Protein AF-A0A4P9ZPK6-F1 (afdb_monomer_lite)

Radius of gyration: 40.59 Å; chains: 1; bounding box: 72×79×142 Å

InterPro domains:
  IPR018946 PhoD-like phosphatase, metallophosphatase domain [PF09423] (338-411)
  IPR038607 PhoD-like superfamily [G3DSA:3.60.21.70] (306-446)
  IPR052900 Phospholipid Metabolizing Enzymes [PTHR43606] (249-430)

Foldseek 3Di:
DVVVVVVVVVVVVVPQDPVLVVVLVVVVVLVVCVLVVVVVVVVLVPDPDDPVSVVVSVVVVVVNVVVVVVVVVVVVVVVVVVPPPPDDDDDDDDPDDDDDDDDDDDDDDDDDDDDDDDDDDDDDPPPDDPPPPPPCSVVSVCVVVVVSVVVVLLCCQQAPCLVPVPLLLQFWAKFWADFAQFKTKIKTAGPQFQKKWKKKWFDDPPPPCDPVNLVCVFPPDQPPQCLPPPPQFRAPPVNRTTIGTDDMDGQDVVLSRMDMDMGGGHHGQTKMKMWIWGDHPPDSTIDISTIAIATHAHDADPPVCLVVDDDDFAEEEDEAWQACVVPDGPRRLETVVLQVVLVDPHREYEYEACLFQLCGVHDDPLALSSLLSRLSSNSPYPSNRSNRRYYHYAYDHDQRLANHPDPDPDDVSVVSSVSSCCRRHQVNADDADDDDSGHGDDPSDNDDPPDDD

Organism: NCBI:txid215637

Secondary structure (DSSP, 8-state):
-HHHHHHHHHHHHHHS-HHHHHHHHHHHHHHHHHHHHHHHHHHHTTS---THHHHHHHHHHHHHHHHHHHHHHHHHHHHHHHTPPPPPPP--------PPPPP--------------------------------SHHHHHHHHHHHHHHHHHHHHHHHTHHHHH---TT-EEEEEEEE-SS-EEEEEEESS-S-EEEEEEEE---TT--HHHHHHHHS--TT--TTSTTSTEEEETTTTEEEEEEEEE---GGGTTEEEEEE-SPPTT-EEEEEEEEPPTT-S--EEEEEEEEEPPPPPP-TT-GGG------EEEE----TT-S--TT-TT--HHHHHHTTS--SEEEEES-S--TTSS--SS--HHHHHHHHHHHHT-HHHHHHHHHS-EEEE--GGGSSTT---TT-HHHHHHHHHHHHHTGGGSPPPSSSSTT--------PPP----

pLDDT: mean 71.91, std 19.05, range [34.09, 96.38]

Sequence (453 aa):
MGSFISRLVVAFLKNITLFQVLVALEVGLVSTIVAHTYAIYFLLRRLPVAPITFIVRLLTGILAILWIVVAAVDTYRNYVTNSKPPEPKPKVKNPNLFEPPSPGAKLSSILTQKTVGGRSSNPPKGTSSPAHKLSLLPTINLILLIPSLLSLAAFYDFVYAPSALDLGRDVAFLKVGHFTATTAKVVIRDSQSPNLTLMIAVIGNSTLLEAPYYDELLNPSLTTTIASALGDSAMDSAHGLKWKRLFDVQPNSERDFTNMAEIRDLEPSTKYLVRAVRHLPGWSFHRELNRVGFRTAPPPVDRLNPQKAGVRFNFGSGSCMLPNFPYRPLQWSSIAGLRSITQHALEFFMFTGDFIYVDQPSTPLFTIEDFRRKFRQAYRSRDTTALHQRMPLYYSYDDHEYPANWDQRGTFLTENAITAYEEYNGLGNPAGPALGPLRMTIEYESPLPTGPY

Structure (mmCIF, N/CA/C/O backbone):
data_AF-A0A4P9ZPK6-F1
#
_entry.id   AF-A0A4P9ZPK6-F1
#
loop_
_atom_site.group_PDB
_atom_site.id
_atom_site.type_symbol
_atom_site.label_atom_id
_atom_site.label_alt_id
_atom_site.label_comp_id
_atom_site.label_asym_id
_atom_site.label_entity_id
_atom_site.label_seq_id
_atom_site.pdbx_PDB_ins_code
_atom_site.Cartn_x
_atom_site.Cartn_y
_atom_site.Cartn_z
_atom_site.occupancy
_atom_site.B_iso_or_equiv
_atom_site.auth_seq_id
_atom_site.auth_comp_id
_atom_site.auth_asym_id
_atom_site.auth_atom_id
_atom_site.pdbx_PDB_model_num
ATOM 1 N N . MET A 1 1 ? -9.782 -7.700 -60.907 1.00 49.34 1 MET A N 1
ATOM 2 C CA . MET A 1 1 ? -8.912 -7.281 -59.781 1.00 49.34 1 MET A CA 1
ATOM 3 C C . MET A 1 1 ? -7.570 -8.024 -59.759 1.00 49.34 1 MET A C 1
ATOM 5 O O . MET A 1 1 ? -6.542 -7.362 -59.757 1.00 49.34 1 MET A O 1
ATOM 9 N N . GLY A 1 2 ? -7.541 -9.363 -59.851 1.00 50.22 2 GLY A N 1
ATOM 10 C CA . GLY A 1 2 ? -6.288 -10.146 -59.815 1.00 50.22 2 GLY A CA 1
ATOM 11 C C . GLY A 1 2 ? -5.269 -9.867 -60.937 1.00 50.22 2 GLY A C 1
ATOM 12 O O . GLY A 1 2 ? -4.072 -9.818 -60.669 1.00 50.22 2 GLY A O 1
ATOM 13 N N . SER A 1 3 ? -5.709 -9.591 -62.174 1.00 54.72 3 SER A N 1
ATOM 14 C CA . SER A 1 3 ? -4.782 -9.292 -63.286 1.00 54.72 3 SER A CA 1
ATOM 15 C C . SER A 1 3 ? -4.132 -7.906 -63.192 1.00 54.72 3 SER A C 1
ATOM 17 O O . SER A 1 3 ? -3.038 -7.706 -63.715 1.00 54.72 3 SER A O 1
ATOM 19 N N . PHE A 1 4 ? -4.771 -6.961 -62.496 1.00 59.34 4 PHE A N 1
ATOM 20 C CA . PHE A 1 4 ? -4.235 -5.620 -62.269 1.00 59.34 4 PHE A CA 1
ATOM 21 C C . PHE A 1 4 ? -3.146 -5.648 -61.193 1.00 59.34 4 PHE A C 1
ATOM 23 O O . PHE A 1 4 ? -2.052 -5.144 -61.423 1.00 59.34 4 PHE A O 1
ATOM 30 N N . ILE A 1 5 ? -3.399 -6.341 -60.076 1.00 58.41 5 ILE A N 1
ATOM 31 C CA . ILE A 1 5 ? -2.427 -6.519 -58.986 1.00 58.41 5 ILE A CA 1
ATOM 32 C C . ILE A 1 5 ? -1.208 -7.316 -59.471 1.00 58.41 5 ILE A C 1
ATOM 34 O O . ILE A 1 5 ? -0.079 -6.906 -59.228 1.00 58.41 5 ILE A O 1
ATOM 38 N N . SER A 1 6 ? -1.410 -8.392 -60.239 1.00 53.44 6 SER A N 1
ATOM 39 C CA . SER A 1 6 ? -0.311 -9.175 -60.826 1.00 53.44 6 SER A CA 1
ATOM 40 C C . SER A 1 6 ? 0.584 -8.334 -61.749 1.00 53.44 6 SER A C 1
ATOM 42 O O . SER A 1 6 ? 1.809 -8.386 -61.638 1.00 53.44 6 SER A O 1
ATOM 44 N N . ARG A 1 7 ? -0.001 -7.494 -62.616 1.00 57.56 7 ARG A N 1
ATOM 45 C CA . ARG A 1 7 ? 0.769 -6.597 -63.495 1.00 57.56 7 ARG A CA 1
ATOM 46 C C . ARG A 1 7 ? 1.483 -5.495 -62.714 1.00 57.56 7 ARG A C 1
ATOM 48 O O . ARG A 1 7 ? 2.607 -5.153 -63.075 1.00 57.56 7 ARG A O 1
ATOM 55 N N . LEU A 1 8 ? 0.876 -4.994 -61.636 1.00 52.19 8 LEU A N 1
ATOM 56 C CA . LEU A 1 8 ? 1.495 -4.022 -60.737 1.00 52.19 8 LEU A CA 1
ATOM 57 C C . LEU A 1 8 ? 2.708 -4.629 -60.016 1.00 52.19 8 LEU A C 1
ATOM 59 O O . LEU A 1 8 ? 3.764 -4.010 -59.992 1.00 52.19 8 LEU A O 1
ATOM 63 N N . VAL A 1 9 ? 2.590 -5.863 -59.511 1.00 54.16 9 VAL A N 1
ATOM 64 C CA . VAL A 1 9 ? 3.670 -6.593 -58.823 1.00 54.16 9 VAL A CA 1
ATOM 65 C C . VAL A 1 9 ? 4.799 -6.975 -59.785 1.00 54.16 9 VAL A C 1
ATOM 67 O O . VAL A 1 9 ? 5.968 -6.841 -59.444 1.00 54.16 9 VAL A O 1
ATOM 70 N N . VAL A 1 10 ? 4.496 -7.383 -61.020 1.00 55.03 10 VAL A N 1
ATOM 71 C CA . VAL A 1 10 ? 5.536 -7.684 -62.023 1.00 55.03 10 VAL A CA 1
ATOM 72 C C . VAL A 1 10 ? 6.241 -6.410 -62.503 1.00 55.03 10 VAL A C 1
ATOM 74 O O . VAL A 1 10 ? 7.458 -6.419 -62.681 1.00 55.03 10 VAL A O 1
ATOM 77 N N . ALA A 1 11 ? 5.521 -5.297 -62.678 1.00 48.69 11 ALA A N 1
ATOM 78 C CA . ALA A 1 11 ? 6.127 -3.997 -62.978 1.00 48.69 11 ALA A CA 1
ATOM 79 C C . ALA A 1 11 ? 6.945 -3.448 -61.793 1.00 48.69 11 ALA A C 1
ATOM 81 O O . ALA A 1 11 ? 7.965 -2.794 -62.002 1.00 48.69 11 ALA A O 1
ATOM 82 N N . PHE A 1 12 ? 6.524 -3.749 -60.564 1.00 49.38 12 PHE A N 1
ATOM 83 C CA . PHE A 1 12 ? 7.231 -3.450 -59.322 1.00 49.38 12 PHE A CA 1
ATOM 84 C C . PHE A 1 12 ? 8.543 -4.242 -59.221 1.00 49.38 12 PHE A C 1
ATOM 86 O O . PHE A 1 12 ? 9.602 -3.641 -59.072 1.00 49.38 12 PHE A O 1
ATOM 93 N N . LEU A 1 13 ? 8.509 -5.562 -59.428 1.00 49.25 13 LEU A N 1
ATOM 94 C CA . LEU A 1 13 ? 9.695 -6.428 -59.379 1.00 49.25 13 LEU A CA 1
ATOM 95 C C . LEU A 1 13 ? 10.685 -6.160 -60.525 1.00 49.25 13 LEU A C 1
ATOM 97 O O . LEU A 1 13 ? 11.889 -6.262 -60.320 1.00 49.25 13 LEU A O 1
ATOM 101 N N . LYS A 1 14 ? 10.209 -5.763 -61.714 1.00 50.72 14 LYS A N 1
ATOM 102 C CA . LYS A 1 14 ? 11.077 -5.398 -62.853 1.00 50.72 14 LYS A CA 1
ATOM 103 C C . LYS A 1 14 ? 11.834 -4.077 -62.671 1.00 50.72 14 LYS A C 1
ATOM 105 O O . LYS A 1 14 ? 12.804 -3.848 -63.387 1.00 50.72 14 LYS A O 1
ATOM 110 N N . ASN A 1 15 ? 11.386 -3.206 -61.766 1.00 54.44 15 ASN A N 1
ATOM 111 C CA . ASN A 1 15 ? 11.969 -1.876 -61.552 1.00 54.44 15 ASN A CA 1
ATOM 112 C C . ASN A 1 15 ? 12.875 -1.785 -60.321 1.00 54.44 15 ASN A C 1
ATOM 114 O O . ASN A 1 15 ? 13.500 -0.745 -60.114 1.00 54.44 15 ASN A O 1
ATOM 118 N N . ILE A 1 16 ? 12.957 -2.847 -59.520 1.00 49.75 16 ILE A N 1
ATOM 119 C CA . ILE A 1 16 ? 13.909 -2.931 -58.420 1.00 49.75 16 ILE A CA 1
ATOM 120 C C . ILE A 1 16 ? 15.218 -3.457 -59.003 1.00 49.75 16 ILE A C 1
ATOM 122 O O . ILE A 1 16 ? 15.291 -4.591 -59.478 1.00 49.75 16 ILE A O 1
ATOM 126 N N . THR A 1 17 ? 16.263 -2.631 -59.004 1.00 61.12 17 THR A N 1
ATOM 127 C CA . THR A 1 17 ? 17.581 -3.113 -59.426 1.00 61.12 17 THR A CA 1
ATOM 128 C C . THR A 1 17 ? 18.151 -4.030 -58.347 1.00 61.12 17 THR A C 1
ATOM 130 O O . THR A 1 17 ? 17.929 -3.814 -57.156 1.00 61.12 17 THR A O 1
ATOM 133 N N . LEU A 1 18 ? 18.920 -5.048 -58.742 1.00 47.00 18 LEU A N 1
ATOM 134 C CA . LEU A 1 18 ? 19.600 -5.956 -57.807 1.00 47.00 18 LEU A CA 1
ATOM 135 C C . LEU A 1 18 ? 20.398 -5.182 -56.739 1.00 47.00 18 LEU A C 1
ATOM 137 O O . LEU A 1 18 ? 20.396 -5.550 -55.572 1.00 47.00 18 LEU A O 1
ATOM 141 N N . PHE A 1 19 ? 20.982 -4.045 -57.124 1.00 45.22 19 PHE A N 1
ATOM 142 C CA . PHE A 1 19 ? 21.660 -3.109 -56.228 1.00 45.22 19 PHE A CA 1
ATOM 143 C C . PHE A 1 19 ? 20.749 -2.546 -55.121 1.00 45.22 19 PHE A C 1
ATOM 145 O O . PHE A 1 19 ? 21.156 -2.469 -53.971 1.00 45.22 19 PHE A O 1
ATOM 152 N N . GLN A 1 20 ? 19.497 -2.196 -55.429 1.00 46.66 20 GLN A N 1
ATOM 153 C CA . GLN A 1 20 ? 18.543 -1.693 -54.434 1.00 46.66 20 GLN A CA 1
ATOM 154 C C . GLN A 1 20 ? 18.087 -2.791 -53.464 1.00 46.66 20 GLN A C 1
ATOM 156 O O . GLN A 1 20 ? 17.905 -2.510 -52.282 1.00 46.66 20 GLN A O 1
ATOM 161 N N . VAL A 1 21 ? 17.950 -4.036 -53.935 1.00 51.53 21 VAL A N 1
ATOM 162 C CA . VAL A 1 21 ? 17.696 -5.190 -53.053 1.00 51.53 21 VAL A CA 1
ATOM 163 C C . VAL A 1 21 ? 18.880 -5.413 -52.118 1.00 51.53 21 VAL A C 1
ATOM 165 O O . VAL A 1 21 ? 18.680 -5.590 -50.923 1.00 51.53 21 VAL A O 1
ATOM 168 N N . LEU A 1 22 ? 20.104 -5.358 -52.646 1.00 49.34 22 LEU A N 1
ATOM 169 C CA . LEU A 1 22 ? 21.325 -5.556 -51.867 1.00 49.34 22 LEU A CA 1
ATOM 170 C C . LEU A 1 22 ? 21.516 -4.465 -50.808 1.00 49.34 22 LEU A C 1
ATOM 172 O O . LEU A 1 22 ? 21.788 -4.798 -49.664 1.00 49.34 22 LEU A O 1
ATOM 176 N N . VAL A 1 23 ? 21.265 -3.194 -51.135 1.00 53.12 23 VAL A N 1
ATOM 177 C CA . VAL A 1 23 ? 21.332 -2.087 -50.162 1.00 53.12 23 VAL A CA 1
ATOM 178 C C . VAL A 1 23 ? 20.231 -2.193 -49.100 1.00 53.12 23 VAL A C 1
ATOM 180 O O . VAL A 1 23 ? 20.484 -1.929 -47.929 1.00 53.12 23 VAL A O 1
ATOM 183 N N . ALA A 1 24 ? 19.008 -2.596 -49.462 1.00 50.00 24 ALA A N 1
ATOM 184 C CA . ALA A 1 24 ? 17.941 -2.824 -48.482 1.00 50.00 24 ALA A CA 1
ATOM 185 C C . ALA A 1 24 ? 18.256 -4.008 -47.555 1.00 50.00 24 ALA A C 1
ATOM 187 O O . ALA A 1 24 ? 17.994 -3.939 -46.355 1.00 50.00 24 ALA A O 1
ATOM 188 N N . LEU A 1 25 ? 18.845 -5.075 -48.101 1.00 51.50 25 LEU A N 1
ATOM 189 C CA . LEU A 1 25 ? 19.329 -6.211 -47.324 1.00 51.50 25 LEU A CA 1
ATOM 190 C C . LEU A 1 25 ? 20.495 -5.809 -46.423 1.00 51.50 25 LEU A C 1
ATOM 192 O O . LEU A 1 25 ? 20.481 -6.190 -45.263 1.00 51.50 25 LEU A O 1
ATOM 196 N N . GLU A 1 26 ? 21.447 -5.002 -46.893 1.00 57.50 26 GLU A N 1
ATOM 197 C CA . GLU A 1 26 ? 22.546 -4.484 -46.072 1.00 57.50 26 GLU A CA 1
ATOM 198 C C . GLU A 1 26 ? 22.035 -3.580 -44.954 1.00 57.50 26 GLU A C 1
ATOM 200 O O . GLU A 1 26 ? 22.376 -3.802 -43.802 1.00 57.50 26 GLU A O 1
ATOM 205 N N . VAL A 1 27 ? 21.169 -2.604 -45.236 1.00 56.09 27 VAL A N 1
ATOM 206 C CA . VAL A 1 27 ? 20.631 -1.713 -44.194 1.00 56.09 27 VAL A CA 1
ATOM 207 C C . VAL A 1 27 ? 19.742 -2.480 -43.214 1.00 56.09 27 VAL A C 1
ATOM 209 O O . VAL A 1 27 ? 19.813 -2.236 -42.008 1.00 56.09 27 VAL A O 1
ATOM 212 N N . GLY A 1 28 ? 18.943 -3.434 -43.697 1.00 57.69 28 GLY A N 1
ATOM 213 C CA . GLY A 1 28 ? 18.155 -4.333 -42.856 1.00 57.69 28 GLY A CA 1
ATOM 214 C C . GLY A 1 28 ? 19.038 -5.220 -41.980 1.00 57.69 28 GLY A C 1
ATOM 215 O O . GLY A 1 28 ? 18.797 -5.324 -40.779 1.00 57.69 28 GLY A O 1
ATOM 216 N N . LEU A 1 29 ? 20.104 -5.792 -42.543 1.00 56.03 29 LEU A N 1
ATOM 217 C CA . LEU A 1 29 ? 21.089 -6.600 -41.829 1.00 56.03 29 LEU A CA 1
ATOM 218 C C . LEU A 1 29 ? 21.838 -5.757 -40.795 1.00 56.03 29 LEU A C 1
ATOM 220 O O . LEU A 1 29 ? 21.950 -6.180 -39.655 1.00 56.03 29 LEU A O 1
ATOM 224 N N . VAL A 1 30 ? 22.266 -4.541 -41.136 1.00 58.97 30 VAL A N 1
ATOM 225 C CA . VAL A 1 30 ? 22.941 -3.609 -40.221 1.00 58.97 30 VAL A CA 1
ATOM 226 C C . VAL A 1 30 ? 22.018 -3.172 -39.100 1.00 58.97 30 VAL A C 1
ATOM 228 O O . VAL A 1 30 ? 22.412 -3.221 -37.944 1.00 58.97 30 VAL A O 1
ATOM 231 N N . SER A 1 31 ? 20.777 -2.802 -39.404 1.00 54.03 31 SER A N 1
ATOM 232 C CA . SER A 1 31 ? 19.795 -2.414 -38.385 1.00 54.03 31 SER A CA 1
ATOM 233 C C . SER A 1 31 ? 19.475 -3.587 -37.460 1.00 54.03 31 SER A C 1
ATOM 235 O O . SER A 1 31 ? 19.377 -3.411 -36.249 1.00 54.03 31 SER A O 1
ATOM 237 N N . THR A 1 32 ? 19.396 -4.799 -38.015 1.00 55.50 32 THR A N 1
ATOM 238 C CA . THR A 1 32 ? 19.203 -6.037 -37.255 1.00 55.50 32 THR A CA 1
ATOM 239 C C . THR A 1 32 ? 20.425 -6.348 -36.398 1.00 55.50 32 THR A C 1
ATOM 241 O O . THR A 1 32 ? 20.259 -6.641 -35.220 1.00 55.50 32 THR A O 1
ATOM 244 N N . ILE A 1 33 ? 21.642 -6.225 -36.931 1.00 60.91 33 ILE A N 1
ATOM 245 C CA . ILE A 1 33 ? 22.900 -6.421 -36.200 1.00 60.91 33 ILE A CA 1
ATOM 246 C C . ILE A 1 33 ? 23.030 -5.378 -35.099 1.00 60.91 33 ILE A C 1
ATOM 248 O O . ILE A 1 33 ? 23.382 -5.744 -33.990 1.00 60.91 33 ILE A O 1
ATOM 252 N N . VAL A 1 34 ? 22.713 -4.109 -35.348 1.00 63.16 34 VAL A N 1
ATOM 253 C CA . VAL A 1 34 ? 22.745 -3.044 -34.340 1.00 63.16 34 VAL A CA 1
ATOM 254 C C . VAL A 1 34 ? 21.707 -3.328 -33.261 1.00 63.16 34 VAL A C 1
ATOM 256 O O . VAL A 1 34 ? 22.065 -3.363 -32.090 1.00 63.16 34 VAL A O 1
ATOM 259 N N . ALA A 1 35 ? 20.458 -3.633 -33.619 1.00 58.88 35 ALA A N 1
ATOM 260 C CA . ALA A 1 35 ? 19.419 -3.987 -32.655 1.00 58.88 35 ALA A CA 1
ATOM 261 C C . ALA A 1 35 ? 19.794 -5.227 -31.826 1.00 58.88 35 ALA A C 1
ATOM 263 O O . ALA A 1 35 ? 19.661 -5.202 -30.605 1.00 58.88 35 ALA A O 1
ATOM 264 N N . HIS A 1 36 ? 20.338 -6.274 -32.454 1.00 55.88 36 HIS A N 1
ATOM 265 C CA . HIS A 1 36 ? 20.823 -7.468 -31.761 1.00 55.88 36 HIS A CA 1
ATOM 266 C C . HIS A 1 36 ? 22.070 -7.173 -30.930 1.00 55.88 36 HIS A C 1
ATOM 268 O O . HIS A 1 36 ? 22.183 -7.691 -29.834 1.00 55.88 36 HIS A O 1
ATOM 274 N N . THR A 1 37 ? 22.979 -6.311 -31.384 1.00 57.41 37 THR A N 1
ATOM 275 C CA . THR A 1 37 ? 24.177 -5.905 -30.633 1.00 57.41 37 THR A CA 1
ATOM 276 C C . THR A 1 37 ? 23.788 -5.079 -29.417 1.00 57.41 37 THR A C 1
ATOM 278 O O . THR A 1 37 ? 24.349 -5.288 -28.351 1.00 57.41 37 THR A O 1
ATOM 281 N N . TYR A 1 38 ? 22.791 -4.198 -29.527 1.00 59.72 38 TYR A N 1
ATOM 282 C CA . TYR A 1 38 ? 22.224 -3.481 -28.388 1.00 59.72 38 TYR A CA 1
ATOM 283 C C . TYR A 1 38 ? 21.476 -4.433 -27.452 1.00 59.72 38 TYR A C 1
ATOM 285 O O . TYR A 1 38 ? 21.693 -4.376 -26.245 1.00 59.72 38 TYR A O 1
ATOM 293 N N . ALA A 1 39 ? 20.664 -5.353 -27.976 1.00 54.41 39 ALA A N 1
ATOM 294 C CA . ALA A 1 39 ? 19.984 -6.366 -27.173 1.00 54.41 39 ALA A CA 1
ATOM 295 C C . ALA A 1 39 ? 20.986 -7.267 -26.432 1.00 54.41 39 ALA A C 1
ATOM 297 O O . ALA A 1 39 ? 20.851 -7.461 -25.229 1.00 54.41 39 ALA A O 1
ATOM 298 N N . ILE A 1 40 ? 22.041 -7.732 -27.109 1.00 54.78 40 ILE A N 1
ATOM 299 C CA . ILE A 1 40 ? 23.159 -8.497 -26.543 1.00 54.78 40 ILE A CA 1
ATOM 300 C C . ILE A 1 40 ? 23.938 -7.636 -25.548 1.00 54.78 40 ILE A C 1
ATOM 302 O O . ILE A 1 40 ? 24.251 -8.112 -24.471 1.00 54.78 40 ILE A O 1
ATOM 306 N N . TYR A 1 41 ? 24.210 -6.363 -25.829 1.00 57.06 41 TYR A N 1
ATOM 307 C CA . TYR A 1 41 ? 24.859 -5.444 -24.890 1.00 57.06 41 TYR A CA 1
ATOM 308 C C . TYR A 1 41 ? 24.045 -5.291 -23.597 1.00 57.06 41 TYR A C 1
ATOM 310 O O . TYR A 1 41 ? 24.599 -5.385 -22.500 1.00 57.06 41 TYR A O 1
ATOM 318 N N . PHE A 1 42 ? 22.725 -5.118 -23.704 1.00 55.41 42 PHE A N 1
ATOM 319 C CA . PHE A 1 42 ? 21.824 -5.035 -22.554 1.00 55.41 42 PHE A CA 1
ATOM 320 C C . PHE A 1 42 ? 21.654 -6.382 -21.834 1.00 55.41 42 PHE A C 1
ATOM 322 O O . PHE A 1 42 ? 21.549 -6.392 -20.608 1.00 55.41 42 PHE A O 1
ATOM 329 N N . LEU A 1 43 ? 21.696 -7.506 -22.554 1.00 51.03 43 LEU A N 1
ATOM 330 C CA . LEU A 1 43 ? 21.694 -8.862 -21.994 1.00 51.03 43 LEU A CA 1
ATOM 331 C C . LEU A 1 43 ? 23.002 -9.145 -21.232 1.00 51.03 43 LEU A C 1
ATOM 333 O O . LEU A 1 43 ? 22.981 -9.558 -20.077 1.00 51.03 43 LEU A O 1
ATOM 337 N N . LEU A 1 44 ? 24.151 -8.832 -21.835 1.00 47.41 44 LEU A N 1
ATOM 338 C CA . LEU A 1 44 ? 25.486 -8.987 -21.253 1.00 47.41 44 LEU A CA 1
ATOM 339 C C . LEU A 1 44 ? 25.735 -8.015 -20.096 1.00 47.41 44 LEU A C 1
ATOM 341 O O . LEU A 1 44 ? 26.578 -8.298 -19.245 1.00 47.41 44 LEU A O 1
ATOM 345 N N . ARG A 1 45 ? 25.012 -6.887 -20.018 1.00 53.16 45 ARG A N 1
ATOM 346 C CA . ARG A 1 45 ? 24.986 -6.003 -18.838 1.00 53.16 45 ARG A CA 1
ATOM 347 C C . ARG A 1 45 ? 24.436 -6.714 -17.594 1.00 53.16 45 ARG A C 1
ATOM 349 O O . ARG A 1 45 ? 24.761 -6.285 -16.491 1.00 53.16 45 ARG A O 1
ATOM 356 N N . ARG A 1 46 ? 23.650 -7.785 -17.760 1.00 51.50 46 ARG A N 1
ATOM 357 C CA . ARG A 1 46 ? 23.055 -8.567 -16.664 1.00 51.50 46 ARG A CA 1
ATOM 358 C C . ARG A 1 46 ? 23.902 -9.753 -16.186 1.00 51.50 46 ARG A C 1
ATOM 360 O O . ARG A 1 46 ? 23.514 -10.386 -15.212 1.00 51.50 46 ARG A O 1
ATOM 367 N N . LEU A 1 47 ? 25.042 -10.053 -16.819 1.00 45.88 47 LEU A N 1
ATOM 368 C CA . LEU A 1 47 ? 25.958 -11.089 -16.328 1.00 45.88 47 LEU A CA 1
ATOM 369 C C . LEU A 1 47 ? 26.913 -10.506 -15.264 1.00 45.88 47 LEU A C 1
ATOM 371 O O . LEU A 1 47 ? 27.585 -9.505 -15.542 1.00 45.88 47 LEU A O 1
ATOM 375 N N . PRO A 1 48 ? 27.006 -11.107 -14.064 1.00 51.91 48 PRO A N 1
ATOM 376 C CA . PRO A 1 48 ? 27.845 -10.608 -12.981 1.00 51.91 48 PRO A CA 1
ATOM 377 C C . PRO A 1 48 ? 29.297 -11.053 -13.196 1.00 51.91 48 PRO A C 1
ATOM 379 O O . PRO A 1 48 ? 29.708 -12.086 -12.686 1.00 51.91 48 PRO A O 1
ATOM 382 N N . VAL A 1 49 ? 30.096 -10.320 -13.981 1.00 50.47 49 VAL A N 1
ATOM 383 C CA . VAL A 1 49 ? 31.535 -10.634 -14.114 1.00 50.47 49 VAL A CA 1
ATOM 384 C C . VAL A 1 49 ? 32.404 -9.423 -14.487 1.00 50.47 49 VAL A C 1
ATOM 386 O O . VAL A 1 49 ? 32.171 -8.791 -15.513 1.00 50.47 49 VAL A O 1
ATOM 389 N N . ALA A 1 50 ? 33.406 -9.166 -13.628 1.00 55.69 50 ALA A N 1
ATOM 390 C CA . ALA A 1 50 ? 34.772 -8.616 -13.790 1.00 55.69 50 ALA A CA 1
ATOM 391 C C . ALA A 1 50 ? 35.122 -7.570 -14.896 1.00 55.69 50 ALA A C 1
ATOM 393 O O . ALA A 1 50 ? 34.556 -7.583 -15.986 1.00 55.69 50 ALA A O 1
ATOM 394 N N . PRO A 1 51 ? 36.168 -6.726 -14.695 1.00 55.62 51 PRO A N 1
ATOM 395 C CA . PRO A 1 51 ? 36.615 -5.655 -15.616 1.00 55.62 51 PRO A CA 1
ATOM 396 C C . PRO A 1 51 ? 36.900 -6.076 -17.071 1.00 55.62 51 PRO A C 1
ATOM 398 O O . PRO A 1 51 ? 36.856 -5.240 -17.975 1.00 55.62 51 PRO A O 1
ATOM 401 N N . ILE A 1 52 ? 37.116 -7.367 -17.332 1.00 51.50 52 ILE A N 1
ATOM 402 C CA . ILE A 1 52 ? 37.262 -7.925 -18.684 1.00 51.50 52 ILE A CA 1
ATOM 403 C C . ILE A 1 52 ? 35.996 -7.676 -19.523 1.00 51.50 52 ILE A C 1
ATOM 405 O O . ILE A 1 52 ? 36.100 -7.367 -20.709 1.00 51.50 52 ILE A O 1
ATOM 409 N N . THR A 1 53 ? 34.800 -7.702 -18.921 1.00 54.44 53 THR A N 1
ATOM 410 C CA . THR A 1 53 ? 33.558 -7.396 -19.649 1.00 54.44 53 THR A CA 1
ATOM 411 C C . THR A 1 53 ? 33.476 -5.927 -20.052 1.00 54.44 53 THR A C 1
ATOM 413 O O . THR A 1 53 ? 32.955 -5.633 -21.121 1.00 54.44 53 THR A O 1
ATOM 416 N N . PHE A 1 54 ? 34.033 -4.996 -19.270 1.00 55.38 54 PHE A N 1
ATOM 417 C CA . PHE A 1 54 ? 34.110 -3.583 -19.651 1.00 55.38 54 PHE A CA 1
ATOM 418 C C . PHE A 1 54 ? 35.038 -3.369 -20.854 1.00 55.38 54 PHE A C 1
ATOM 420 O O . PHE A 1 54 ? 34.656 -2.677 -21.795 1.00 55.38 54 PHE A O 1
ATOM 427 N N . ILE A 1 55 ? 36.206 -4.020 -20.870 1.00 61.41 55 ILE A N 1
ATOM 428 C CA . ILE A 1 55 ? 37.155 -3.952 -21.994 1.00 61.41 55 ILE A CA 1
ATOM 429 C C . ILE A 1 55 ? 36.532 -4.546 -23.261 1.00 61.41 55 ILE A C 1
ATOM 431 O O . ILE A 1 55 ? 36.560 -3.911 -24.311 1.00 61.41 55 ILE A O 1
ATOM 435 N N . VAL A 1 56 ? 35.890 -5.714 -23.164 1.00 59.19 56 VAL A N 1
ATOM 436 C CA . VAL A 1 56 ? 35.190 -6.325 -24.303 1.00 59.19 56 VAL A CA 1
ATOM 437 C C . VAL A 1 56 ? 34.037 -5.432 -24.779 1.00 59.19 56 VAL A C 1
ATOM 439 O O . VAL A 1 56 ? 33.888 -5.229 -25.980 1.00 59.19 56 VAL A O 1
ATOM 442 N N . ARG A 1 57 ? 33.264 -4.813 -23.874 1.00 56.81 57 ARG A N 1
ATOM 443 C CA . ARG A 1 57 ? 32.186 -3.864 -24.224 1.00 56.81 57 ARG A CA 1
ATOM 444 C C . ARG A 1 57 ? 32.716 -2.622 -24.946 1.00 56.81 57 ARG A C 1
ATOM 446 O O . ARG A 1 57 ? 32.129 -2.215 -25.947 1.00 56.81 57 ARG A O 1
ATOM 453 N N . LEU A 1 58 ? 33.822 -2.048 -24.473 1.00 64.88 58 LEU A N 1
ATOM 454 C CA . LEU A 1 58 ? 34.465 -0.888 -25.091 1.00 64.88 58 LEU A CA 1
ATOM 455 C C . LEU A 1 58 ? 35.016 -1.241 -26.480 1.00 64.88 58 LEU A C 1
ATOM 457 O O . LEU A 1 58 ? 34.752 -0.526 -27.443 1.00 64.88 58 LEU A O 1
ATOM 461 N N . LEU A 1 59 ? 35.707 -2.377 -26.602 1.00 63.66 59 LEU A N 1
ATOM 462 C CA . LEU A 1 59 ? 36.257 -2.850 -27.873 1.00 63.66 59 LEU A CA 1
ATOM 463 C C . LEU A 1 59 ? 35.157 -3.172 -28.888 1.00 63.66 59 LEU A C 1
ATOM 465 O O . LEU A 1 59 ? 35.279 -2.795 -30.048 1.00 63.66 59 LEU A O 1
ATOM 469 N N . THR A 1 60 ? 34.054 -3.793 -28.464 1.00 65.62 60 THR A N 1
ATOM 470 C CA . THR A 1 60 ? 32.935 -4.112 -29.368 1.00 65.62 60 THR A CA 1
ATOM 471 C C . THR A 1 60 ? 32.251 -2.837 -29.873 1.00 65.62 60 THR A C 1
ATOM 473 O O . THR A 1 60 ? 31.938 -2.732 -31.057 1.00 65.62 60 THR A O 1
ATOM 476 N N . GLY A 1 61 ? 32.081 -1.830 -29.007 1.00 69.19 61 GLY A N 1
ATOM 477 C CA . GLY A 1 61 ? 31.561 -0.517 -29.399 1.00 69.19 61 GLY A CA 1
ATOM 478 C C . GLY A 1 61 ? 32.487 0.229 -30.368 1.00 69.19 61 GLY A C 1
ATOM 479 O O . GLY A 1 61 ? 32.020 0.756 -31.376 1.00 69.19 61 GLY A O 1
ATOM 480 N N . ILE A 1 62 ? 33.800 0.218 -30.114 1.00 68.94 62 ILE A N 1
ATOM 481 C CA . ILE A 1 62 ? 34.805 0.816 -31.009 1.00 68.94 62 ILE A CA 1
ATOM 482 C C . ILE A 1 62 ? 34.797 0.119 -32.375 1.00 68.94 62 ILE A C 1
ATOM 484 O O . ILE A 1 62 ? 34.799 0.797 -33.401 1.00 68.94 62 ILE A O 1
ATOM 488 N N . LEU A 1 63 ? 34.734 -1.215 -32.408 1.00 71.31 63 LEU A N 1
ATOM 489 C CA . LEU A 1 63 ? 34.683 -1.984 -33.654 1.00 71.31 63 LEU A CA 1
ATOM 490 C C . LEU A 1 63 ? 33.402 -1.706 -34.453 1.00 71.31 63 LEU A C 1
ATOM 492 O O . LEU A 1 63 ? 33.476 -1.559 -35.671 1.00 71.31 63 LEU A O 1
ATOM 496 N N . ALA A 1 64 ? 32.251 -1.559 -33.790 1.00 67.50 64 ALA A N 1
ATOM 497 C CA . ALA A 1 64 ? 31.000 -1.187 -34.451 1.00 67.50 64 ALA A CA 1
ATOM 498 C C . ALA A 1 64 ? 31.069 0.223 -35.069 1.00 67.50 64 ALA A C 1
ATOM 500 O O . ALA A 1 64 ? 30.654 0.417 -36.210 1.00 67.50 64 ALA A O 1
ATOM 501 N N . ILE A 1 65 ? 31.645 1.196 -34.353 1.00 68.38 65 ILE A N 1
ATOM 502 C CA . ILE A 1 65 ? 31.841 2.562 -34.865 1.00 68.38 65 ILE A CA 1
ATOM 503 C C . ILE A 1 65 ? 32.818 2.563 -36.046 1.00 68.38 65 ILE A C 1
ATOM 505 O O . ILE A 1 65 ? 32.524 3.163 -37.078 1.00 68.38 65 ILE A O 1
ATOM 509 N N . LEU A 1 66 ? 33.953 1.866 -35.930 1.00 67.81 66 LEU A N 1
ATOM 510 C CA . LEU A 1 66 ? 34.928 1.741 -37.017 1.00 67.81 66 LEU A CA 1
ATOM 511 C C . LEU A 1 66 ? 34.302 1.106 -38.259 1.00 67.81 66 LEU A C 1
ATOM 513 O O . LEU A 1 66 ? 34.539 1.580 -39.367 1.00 67.81 66 LEU A O 1
ATOM 517 N N . TRP A 1 67 ? 33.462 0.088 -38.084 1.00 78.81 67 TRP A N 1
ATOM 518 C CA . TRP A 1 67 ? 32.765 -0.554 -39.192 1.00 78.81 67 TRP A CA 1
ATOM 519 C C . TRP A 1 67 ? 31.783 0.398 -39.894 1.00 78.81 67 TRP A C 1
ATOM 521 O O . TRP A 1 67 ? 31.787 0.479 -41.121 1.00 78.81 67 TRP A O 1
ATOM 531 N N . ILE A 1 68 ? 31.018 1.197 -39.136 1.00 67.88 68 ILE A N 1
ATOM 532 C CA . ILE A 1 68 ? 30.138 2.244 -39.691 1.00 67.88 68 ILE A CA 1
ATOM 533 C C . ILE A 1 68 ? 30.948 3.281 -40.480 1.00 67.88 68 ILE A C 1
ATOM 535 O O . ILE A 1 68 ? 30.543 3.680 -41.572 1.00 67.88 68 ILE A O 1
ATOM 539 N N . VAL A 1 69 ? 32.099 3.709 -39.953 1.00 70.06 69 VAL A N 1
ATOM 540 C CA . VAL A 1 69 ? 32.980 4.669 -40.633 1.00 70.06 69 VAL A CA 1
ATOM 541 C C . VAL A 1 69 ? 33.524 4.084 -41.937 1.00 70.06 69 VAL A C 1
ATOM 543 O O . VAL A 1 69 ? 33.483 4.763 -42.960 1.00 70.06 69 VAL A O 1
ATOM 546 N N . VAL A 1 70 ? 33.975 2.825 -41.940 1.00 77.12 70 VAL A N 1
ATOM 547 C CA . VAL A 1 70 ? 34.449 2.142 -43.158 1.00 77.12 70 VAL A CA 1
ATOM 548 C C . VAL A 1 70 ? 33.329 2.036 -44.195 1.00 77.12 70 VAL A C 1
ATOM 550 O O . VAL A 1 70 ? 33.527 2.433 -45.342 1.00 77.12 70 VAL A O 1
ATOM 553 N N . ALA A 1 71 ? 32.131 1.611 -43.788 1.00 69.81 71 ALA A N 1
ATOM 554 C CA . ALA A 1 71 ? 30.975 1.524 -44.678 1.00 69.81 71 ALA A CA 1
ATOM 555 C C . ALA A 1 71 ? 30.588 2.894 -45.273 1.00 69.81 71 ALA A C 1
ATOM 557 O O . ALA A 1 71 ? 30.278 3.002 -46.464 1.00 69.81 71 ALA A O 1
ATOM 558 N N . ALA A 1 72 ? 30.653 3.965 -44.475 1.00 63.75 72 ALA A N 1
ATOM 559 C CA . ALA A 1 72 ? 30.398 5.327 -44.940 1.00 63.75 72 ALA A CA 1
ATOM 560 C C . ALA A 1 72 ? 31.464 5.811 -45.940 1.00 63.75 72 ALA A C 1
ATOM 562 O O . ALA A 1 72 ? 31.124 6.420 -46.958 1.00 63.75 72 ALA A O 1
ATOM 563 N N . VAL A 1 73 ? 32.742 5.508 -45.688 1.00 74.19 73 VAL A N 1
ATOM 564 C CA . VAL A 1 73 ? 33.857 5.849 -46.586 1.00 74.19 73 VAL A CA 1
ATOM 565 C C . VAL A 1 73 ? 33.744 5.109 -47.917 1.00 74.19 73 VAL A C 1
ATOM 567 O O . VAL A 1 73 ? 33.907 5.736 -48.965 1.00 74.19 73 VAL A O 1
ATOM 570 N N . ASP A 1 74 ? 33.419 3.818 -47.908 1.00 71.12 74 ASP A N 1
ATOM 571 C CA . ASP A 1 74 ? 33.240 3.042 -49.139 1.00 71.12 74 ASP A CA 1
ATOM 572 C C . ASP A 1 74 ? 32.030 3.528 -49.943 1.00 71.12 74 ASP A C 1
ATOM 574 O O . ASP A 1 74 ? 32.114 3.694 -51.163 1.00 71.12 74 ASP A O 1
ATOM 578 N N . THR A 1 75 ? 30.935 3.872 -49.262 1.00 71.88 75 THR A N 1
ATOM 579 C CA . THR A 1 75 ? 29.763 4.494 -49.896 1.00 71.88 75 THR A CA 1
ATOM 580 C C . THR A 1 75 ? 30.132 5.824 -50.559 1.00 71.88 75 THR A C 1
ATOM 582 O O . THR A 1 75 ? 29.780 6.064 -51.717 1.00 71.88 75 THR A O 1
ATOM 585 N N . TYR A 1 76 ? 30.890 6.678 -49.865 1.00 67.31 76 TYR A N 1
ATOM 586 C CA . TYR A 1 76 ? 31.351 7.957 -50.405 1.00 67.31 76 TYR A CA 1
ATOM 587 C C . TYR A 1 76 ? 32.312 7.777 -51.587 1.00 67.31 76 TYR A C 1
ATOM 589 O O . TYR A 1 76 ? 32.168 8.443 -52.614 1.00 67.31 76 TYR A O 1
ATOM 597 N N . ARG A 1 77 ? 33.261 6.838 -51.493 1.00 73.69 77 ARG A N 1
ATOM 598 C CA . ARG A 1 77 ? 34.190 6.515 -52.582 1.00 73.69 77 ARG A CA 1
ATOM 599 C C . ARG A 1 77 ? 33.430 6.071 -53.830 1.00 73.69 77 ARG A C 1
ATOM 601 O O . ARG A 1 77 ? 33.715 6.581 -54.911 1.00 73.69 77 ARG A O 1
ATOM 608 N N . ASN A 1 78 ? 32.442 5.191 -53.671 1.00 71.00 78 ASN A N 1
ATOM 609 C CA . ASN A 1 78 ? 31.591 4.720 -54.764 1.00 71.00 78 ASN A CA 1
ATOM 610 C C . ASN A 1 78 ? 30.741 5.841 -55.375 1.00 71.00 78 ASN A C 1
ATOM 612 O O . ASN A 1 78 ? 30.510 5.857 -56.583 1.00 71.00 78 ASN A O 1
ATOM 616 N N . TYR A 1 79 ? 30.290 6.804 -54.572 1.00 73.19 79 TYR A N 1
ATOM 617 C CA . TYR A 1 79 ? 29.607 7.988 -55.086 1.00 73.19 79 TYR A CA 1
ATOM 618 C C . TYR A 1 79 ? 30.543 8.846 -55.949 1.00 73.19 79 TYR A C 1
ATOM 620 O O . TYR A 1 79 ? 30.188 9.215 -57.067 1.00 73.19 79 TYR A O 1
ATOM 628 N N . VAL A 1 80 ? 31.762 9.121 -55.475 1.00 72.56 80 VAL A N 1
ATOM 629 C CA . VAL A 1 80 ? 32.740 9.957 -56.191 1.00 72.56 80 VAL A CA 1
ATOM 630 C C . VAL A 1 80 ? 33.220 9.298 -57.488 1.00 72.56 80 VAL A C 1
ATOM 632 O O . VAL A 1 80 ? 33.336 9.979 -58.508 1.00 72.56 80 VAL A O 1
ATOM 635 N N . THR A 1 81 ? 33.474 7.986 -57.492 1.00 73.69 81 THR A N 1
ATOM 636 C CA . THR A 1 81 ? 33.911 7.268 -58.703 1.00 73.69 81 THR A CA 1
ATOM 637 C C . THR A 1 81 ? 32.829 7.233 -59.777 1.00 73.69 81 THR A C 1
ATOM 639 O O . THR A 1 81 ? 33.142 7.431 -60.949 1.00 73.69 81 THR A O 1
ATOM 642 N N . ASN A 1 82 ? 31.565 7.066 -59.385 1.00 70.81 82 ASN A N 1
ATOM 643 C CA . ASN A 1 82 ? 30.434 7.025 -60.314 1.00 70.81 82 ASN A CA 1
ATOM 644 C C . ASN A 1 82 ? 29.923 8.415 -60.737 1.00 70.81 82 ASN A C 1
ATOM 646 O O . ASN A 1 82 ? 29.158 8.513 -61.693 1.00 70.81 82 ASN A O 1
ATOM 650 N N . SER A 1 83 ? 30.353 9.487 -60.062 1.00 70.44 83 SER A N 1
ATOM 651 C CA . SER A 1 83 ? 29.956 10.872 -60.370 1.00 70.44 83 SER A CA 1
ATOM 652 C C . SER A 1 83 ? 30.944 11.616 -61.276 1.00 70.44 83 SER A C 1
ATOM 654 O O . SER A 1 83 ? 30.757 12.808 -61.527 1.00 70.44 83 SER A O 1
ATOM 656 N N . LYS A 1 84 ? 32.004 10.960 -61.778 1.00 65.12 84 LYS A N 1
ATOM 657 C CA . LYS A 1 84 ? 32.909 11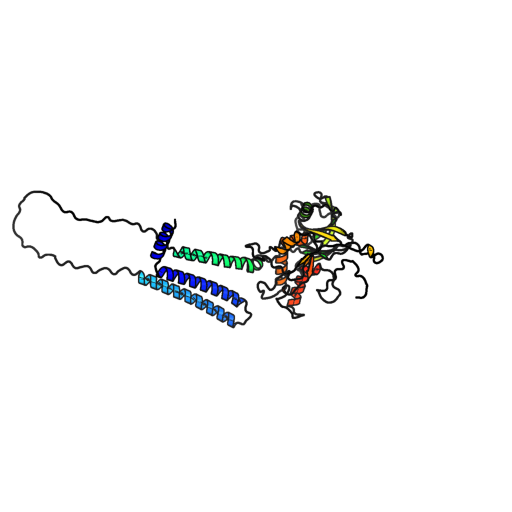.597 -62.747 1.00 65.12 84 LYS A CA 1
ATOM 658 C C . LYS A 1 84 ? 32.133 11.941 -64.030 1.00 65.12 84 LYS A C 1
ATOM 660 O O . LYS A 1 84 ? 31.534 11.043 -64.625 1.00 65.12 84 LYS A O 1
ATOM 665 N N . PRO A 1 85 ? 32.131 13.212 -64.474 1.00 62.16 85 PRO A N 1
ATOM 666 C CA . PRO A 1 85 ? 31.459 13.591 -65.707 1.00 62.16 85 PRO A CA 1
ATOM 667 C C . PRO A 1 85 ? 32.101 12.860 -66.895 1.00 62.16 85 PRO A C 1
ATOM 669 O O . PRO A 1 85 ? 33.316 12.640 -66.887 1.00 62.16 85 PRO A O 1
ATOM 672 N N . PRO A 1 86 ? 31.309 12.468 -67.909 1.00 63.25 86 PRO A N 1
ATOM 673 C CA . PRO A 1 86 ? 31.832 11.765 -69.072 1.00 63.25 86 PRO A CA 1
ATOM 674 C C . PRO A 1 86 ? 32.907 12.615 -69.751 1.00 63.25 86 PRO A C 1
ATOM 676 O O . PRO A 1 86 ? 32.719 13.819 -69.943 1.00 63.25 86 PRO A O 1
ATOM 679 N N . GLU A 1 87 ? 34.031 11.986 -70.106 1.00 68.19 87 GLU A N 1
ATOM 680 C CA . GLU A 1 87 ? 35.119 12.662 -70.809 1.00 68.19 87 GLU A CA 1
ATOM 681 C C . GLU A 1 87 ? 34.590 13.386 -72.059 1.00 68.19 87 GLU A C 1
ATOM 683 O O . GLU A 1 87 ? 33.751 12.844 -72.795 1.00 68.19 87 GLU A O 1
ATOM 688 N N . PRO A 1 88 ? 35.057 14.620 -72.324 1.00 63.28 88 PRO A N 1
ATOM 689 C CA . PRO A 1 88 ? 34.664 15.347 -73.516 1.00 63.28 88 PRO A CA 1
ATOM 690 C C . PRO A 1 88 ? 35.109 14.560 -74.751 1.00 63.28 88 PRO A C 1
ATOM 692 O O . PRO A 1 88 ? 36.300 14.341 -74.972 1.00 63.28 88 PRO A O 1
ATOM 695 N N . LYS A 1 89 ? 34.136 14.134 -75.566 1.00 63.91 89 LYS A N 1
ATOM 696 C CA . LYS A 1 89 ? 34.396 13.414 -76.819 1.00 63.91 89 LYS A CA 1
ATOM 697 C C . LYS A 1 89 ? 35.396 14.206 -77.679 1.00 63.91 89 LYS A C 1
ATOM 699 O O . LYS A 1 89 ? 35.217 15.420 -77.830 1.00 63.91 89 LYS A O 1
ATOM 704 N N . PRO A 1 90 ? 36.414 13.555 -78.270 1.00 59.81 90 PRO A N 1
ATOM 705 C CA . PRO A 1 90 ? 37.405 14.241 -79.086 1.00 59.81 90 PRO A CA 1
ATOM 706 C C . PRO A 1 90 ? 36.724 14.951 -80.261 1.00 59.81 90 PRO A C 1
ATOM 708 O O . PRO A 1 90 ? 35.935 14.357 -80.999 1.00 59.81 90 PRO A O 1
ATOM 711 N N . LYS A 1 91 ? 37.018 16.248 -80.421 1.00 57.72 91 LYS A N 1
ATOM 712 C CA . LYS A 1 91 ? 36.546 17.053 -81.552 1.00 57.72 91 LYS A CA 1
ATOM 713 C C . LYS A 1 91 ? 37.068 16.433 -82.849 1.00 57.72 91 LYS A C 1
ATOM 715 O O . LYS A 1 91 ? 38.271 16.444 -83.102 1.00 57.72 91 LYS A O 1
ATOM 720 N N . VAL A 1 92 ? 36.155 15.924 -83.671 1.00 56.53 92 VAL A N 1
ATOM 721 C CA . VAL A 1 92 ? 36.431 15.510 -85.050 1.00 56.53 92 VAL A CA 1
ATOM 722 C C . VAL A 1 92 ? 36.959 16.733 -85.807 1.00 56.53 92 VAL A C 1
ATOM 724 O O . VAL A 1 92 ? 36.244 17.722 -85.971 1.00 56.53 92 VAL A O 1
ATOM 727 N N . LYS A 1 93 ? 38.233 16.697 -86.219 1.00 48.94 93 LYS A N 1
ATOM 728 C CA . LYS A 1 93 ? 38.814 17.699 -87.121 1.00 48.94 93 LYS A CA 1
ATOM 729 C C . LYS A 1 93 ? 38.133 17.559 -88.479 1.00 48.94 93 LYS A C 1
ATOM 731 O O . LYS A 1 93 ? 38.192 16.496 -89.083 1.00 48.94 93 LYS A O 1
ATOM 736 N N . ASN A 1 94 ? 37.494 18.631 -88.926 1.00 48.00 94 ASN A N 1
ATOM 737 C CA . ASN A 1 94 ? 36.882 18.749 -90.242 1.00 48.00 94 ASN A CA 1
ATOM 738 C C . ASN A 1 94 ? 37.997 19.107 -91.250 1.00 48.00 94 ASN A C 1
ATOM 740 O O . ASN A 1 94 ? 38.556 20.200 -91.126 1.00 48.00 94 ASN A O 1
ATOM 744 N N . PRO A 1 95 ? 38.392 18.237 -92.196 1.00 52.84 95 PRO A N 1
ATOM 745 C CA . PRO A 1 95 ? 39.373 18.585 -93.210 1.00 52.84 95 PRO A CA 1
ATOM 746 C C . PRO A 1 95 ? 38.614 19.096 -94.432 1.00 52.84 95 PRO A C 1
ATOM 748 O O . PRO A 1 95 ? 38.104 18.282 -95.187 1.00 52.84 95 PRO A O 1
ATOM 751 N N . ASN A 1 96 ? 38.455 20.417 -94.561 1.00 52.44 96 ASN A N 1
ATOM 752 C CA . ASN A 1 96 ? 38.208 21.132 -95.825 1.00 52.44 96 ASN A CA 1
ATOM 753 C C . ASN A 1 96 ? 38.049 22.637 -95.550 1.00 52.44 96 ASN A C 1
ATOM 755 O O . ASN A 1 96 ? 36.957 23.101 -95.235 1.00 52.44 96 ASN A O 1
ATOM 759 N N . LEU A 1 97 ? 39.147 23.384 -95.676 1.00 45.44 97 LEU A N 1
ATOM 760 C CA . LEU A 1 97 ? 39.205 24.845 -95.833 1.00 45.44 97 LEU A CA 1
ATOM 761 C C . LEU A 1 97 ? 40.468 25.120 -96.673 1.00 45.44 97 LEU A C 1
ATOM 763 O O . LEU A 1 97 ? 41.575 24.981 -96.169 1.00 45.44 97 LEU A O 1
ATOM 767 N N . PHE A 1 98 ? 40.323 25.084 -98.000 1.00 42.28 98 PHE A N 1
ATOM 768 C CA . PHE A 1 98 ? 40.202 26.242 -98.903 1.00 42.28 98 PHE A CA 1
ATOM 769 C C . PHE A 1 98 ? 41.540 26.951 -99.178 1.00 42.28 98 PHE A C 1
ATOM 771 O O . PHE A 1 98 ? 42.049 27.707 -98.356 1.00 42.28 98 PHE A O 1
ATOM 778 N N . GLU A 1 99 ? 42.063 26.697 -100.381 1.00 44.34 99 GLU A N 1
ATOM 779 C CA . GLU A 1 99 ? 43.077 27.496 -101.076 1.00 44.34 99 GLU A CA 1
ATOM 780 C C . GLU A 1 99 ? 42.523 28.884 -101.476 1.00 44.34 99 GLU A C 1
ATOM 782 O O . GLU A 1 99 ? 41.310 29.033 -101.664 1.00 44.34 99 GLU A O 1
ATOM 787 N N . PRO A 1 100 ? 43.384 29.911 -101.619 1.00 48.66 100 PRO A N 1
ATOM 788 C CA . PRO A 1 100 ? 42.972 31.271 -101.972 1.00 48.66 100 PRO A CA 1
ATOM 789 C C . PRO A 1 100 ? 42.756 31.471 -103.490 1.00 48.66 100 PRO A C 1
ATOM 791 O O . PRO A 1 100 ? 43.468 30.868 -104.294 1.00 48.66 100 PRO A O 1
ATOM 794 N N . PRO A 1 101 ? 41.830 32.358 -103.918 1.00 48.62 101 PRO A N 1
ATOM 795 C CA . PRO A 1 101 ? 41.563 32.602 -105.333 1.00 48.62 101 PRO A CA 1
ATOM 796 C C . PRO A 1 101 ? 42.446 33.705 -105.945 1.00 48.62 101 PRO A C 1
ATOM 798 O O . PRO A 1 101 ? 42.781 34.705 -105.309 1.00 48.62 101 PRO A O 1
ATOM 801 N N . SER A 1 102 ? 42.754 33.523 -107.231 1.00 38.50 102 SER A N 1
ATOM 802 C CA . SER A 1 102 ? 43.350 34.504 -108.149 1.00 38.50 102 SER A CA 1
ATOM 803 C C . SER A 1 102 ? 42.317 35.560 -108.601 1.00 38.50 102 SER A C 1
ATOM 805 O O . SER A 1 102 ? 41.134 35.225 -108.721 1.00 38.50 102 SER A O 1
ATOM 807 N N . PRO A 1 103 ? 42.712 36.824 -108.869 1.00 45.97 103 PRO A N 1
ATOM 808 C CA . PRO A 1 103 ? 41.779 37.898 -109.190 1.00 45.97 103 PRO A CA 1
ATOM 809 C C . PRO A 1 103 ? 41.537 38.033 -110.700 1.00 45.97 103 PRO A C 1
ATOM 811 O O . PRO A 1 103 ? 42.471 38.206 -111.481 1.00 45.97 103 PRO A O 1
ATOM 814 N N . GLY A 1 104 ? 40.269 38.073 -111.116 1.00 36.94 104 GLY A N 1
ATOM 815 C CA . GLY A 1 104 ? 39.931 38.545 -112.457 1.00 36.94 104 GLY A CA 1
ATOM 816 C C . GLY A 1 104 ? 38.512 38.242 -112.931 1.00 36.94 104 GLY A C 1
ATOM 817 O O . GLY A 1 104 ? 38.165 37.093 -113.152 1.00 36.94 104 GLY A O 1
ATOM 818 N N . ALA A 1 105 ? 37.776 39.322 -113.216 1.00 34.09 105 ALA A N 1
ATOM 819 C CA . ALA A 1 105 ? 36.649 39.428 -114.153 1.00 34.09 105 ALA A CA 1
ATOM 820 C C . ALA A 1 105 ? 35.194 39.210 -113.656 1.00 34.09 105 ALA A C 1
ATOM 822 O O . ALA A 1 105 ? 34.662 38.112 -113.597 1.00 34.09 105 ALA A O 1
ATOM 823 N N . LYS A 1 106 ? 34.549 40.375 -113.472 1.00 36.28 106 LYS A N 1
ATOM 824 C CA . LYS A 1 106 ? 33.267 40.854 -114.045 1.00 36.28 106 LYS A CA 1
ATOM 825 C C . LYS A 1 106 ? 31.921 40.190 -113.685 1.00 36.28 106 LYS A C 1
ATOM 827 O O . LYS A 1 106 ? 31.551 39.130 -114.166 1.00 36.28 106 LYS A O 1
ATOM 832 N N . LEU A 1 107 ? 31.142 41.014 -112.968 1.00 37.75 107 LEU A N 1
ATOM 833 C CA . LEU A 1 107 ? 29.688 41.247 -113.007 1.00 37.75 107 LEU A CA 1
ATOM 834 C C . LEU A 1 107 ? 28.909 40.642 -114.196 1.00 37.75 107 LEU A C 1
ATOM 836 O O . LEU A 1 107 ? 29.177 40.987 -115.345 1.00 37.75 107 LEU A O 1
ATOM 840 N N . SER A 1 108 ? 27.792 39.964 -113.910 1.00 36.31 108 SER A N 1
ATOM 841 C CA . SER A 1 108 ? 26.437 40.484 -114.197 1.00 36.31 108 SER A CA 1
ATOM 842 C C . SER A 1 108 ? 25.313 39.542 -113.729 1.00 36.31 108 SER A C 1
ATOM 844 O O . SER A 1 108 ? 25.477 38.336 -113.599 1.00 36.31 108 SER A O 1
ATOM 846 N N . SER A 1 109 ? 24.191 40.193 -113.423 1.00 39.69 109 SER A N 1
ATOM 847 C CA . SER A 1 109 ? 22.832 39.754 -113.075 1.00 39.69 109 SER A CA 1
ATOM 848 C C . SER A 1 109 ? 22.301 38.439 -113.662 1.00 39.69 109 SER A C 1
ATOM 850 O O . SER A 1 109 ? 22.592 38.155 -114.815 1.00 39.69 109 SER A O 1
ATOM 852 N N . ILE A 1 110 ? 21.381 37.779 -112.933 1.00 38.94 110 ILE A N 1
ATOM 853 C CA . ILE A 1 110 ? 20.056 37.253 -113.377 1.00 38.94 110 ILE A CA 1
ATOM 854 C C . ILE A 1 110 ? 19.397 36.529 -112.176 1.00 38.94 110 ILE A C 1
ATOM 856 O O . ILE A 1 110 ? 19.980 35.631 -111.583 1.00 38.94 110 ILE A O 1
ATOM 860 N N . LEU A 1 111 ? 18.350 37.123 -111.589 1.00 36.47 111 LEU A N 1
ATOM 861 C CA . LEU A 1 111 ? 16.937 36.699 -111.642 1.00 36.47 111 LEU A CA 1
ATOM 862 C C . LEU A 1 111 ? 16.625 35.231 -111.257 1.00 36.47 111 LEU A C 1
ATOM 864 O O . LEU A 1 111 ? 16.815 34.311 -112.035 1.00 36.47 111 LEU A O 1
ATOM 868 N N . THR A 1 112 ? 16.023 35.113 -110.067 1.00 37.91 112 THR A N 1
ATOM 869 C CA . THR A 1 112 ? 14.728 34.467 -109.760 1.00 37.91 112 THR A CA 1
ATOM 870 C C . THR A 1 112 ? 14.475 32.984 -110.087 1.00 37.91 112 THR A C 1
ATOM 872 O O . THR A 1 112 ? 14.632 32.521 -111.205 1.00 37.91 112 THR A O 1
ATOM 875 N N . GLN A 1 113 ? 13.817 32.351 -109.103 1.00 37.59 113 GLN A N 1
ATOM 876 C CA . GLN A 1 113 ? 12.690 31.404 -109.190 1.00 37.59 113 GLN A CA 1
ATOM 877 C C . GLN A 1 113 ? 12.906 29.939 -108.735 1.00 37.59 113 GLN A C 1
ATOM 879 O O . GLN A 1 113 ? 13.532 29.124 -109.393 1.00 37.59 113 GLN A O 1
ATOM 884 N N . LYS A 1 114 ? 12.161 29.632 -107.659 1.00 37.78 114 LYS A N 1
ATOM 885 C CA . LYS A 1 114 ? 11.143 28.566 -107.537 1.00 37.78 114 LYS A CA 1
ATOM 886 C C . LYS A 1 114 ? 11.545 27.093 -107.282 1.00 37.78 114 LYS A C 1
ATOM 888 O O . LYS A 1 114 ? 11.919 26.354 -108.178 1.00 37.78 114 LYS A O 1
ATOM 893 N N . THR A 1 115 ? 11.102 26.664 -106.091 1.00 36.94 115 THR A N 1
ATOM 894 C CA . THR A 1 115 ? 10.279 25.470 -105.756 1.00 36.94 115 THR A CA 1
ATOM 895 C C . THR A 1 115 ? 10.823 24.035 -105.785 1.00 36.94 115 THR A C 1
ATOM 897 O O . THR A 1 115 ? 11.494 23.605 -106.709 1.00 36.94 115 THR A O 1
ATOM 900 N N . VAL A 1 116 ? 10.249 23.281 -104.825 1.00 36.25 116 VAL A N 1
ATOM 901 C CA . VAL A 1 116 ? 10.150 21.813 -104.668 1.00 36.25 116 VAL A CA 1
ATOM 902 C C . VAL A 1 116 ? 11.437 21.177 -104.142 1.00 36.25 116 VAL A C 1
ATOM 904 O O . VAL A 1 116 ? 12.508 21.419 -104.660 1.00 36.25 116 VAL A O 1
ATOM 907 N N . GLY A 1 117 ? 11.473 20.346 -103.107 1.00 35.50 117 GLY A N 1
ATOM 908 C CA . GLY A 1 117 ? 10.486 19.640 -102.298 1.00 35.50 117 GLY A CA 1
ATOM 909 C C . GLY A 1 117 ? 11.266 18.474 -101.678 1.00 35.50 117 GLY A C 1
ATOM 910 O O . GLY A 1 117 ? 12.054 17.840 -102.370 1.00 35.50 117 GLY A O 1
ATOM 911 N N . GLY A 1 118 ? 11.139 18.220 -100.376 1.00 34.59 118 GLY A N 1
ATOM 912 C CA . GLY A 1 118 ? 12.019 17.247 -99.723 1.00 34.59 118 GLY A CA 1
ATOM 913 C C . GLY A 1 118 ? 11.561 16.874 -98.327 1.00 34.59 118 GLY A C 1
ATOM 914 O O . GLY A 1 118 ? 11.943 17.488 -97.339 1.00 34.59 118 GLY A O 1
ATOM 915 N N . ARG A 1 119 ? 10.711 15.853 -98.279 1.00 43.84 119 ARG A N 1
ATOM 916 C CA . ARG A 1 119 ? 10.212 15.152 -97.096 1.00 43.84 119 ARG A CA 1
ATOM 917 C C . ARG A 1 119 ? 11.395 14.528 -96.337 1.00 43.84 119 ARG A C 1
ATOM 919 O O . ARG A 1 119 ? 12.084 13.684 -96.895 1.00 43.84 119 ARG A O 1
ATOM 926 N N . SER A 1 120 ? 11.599 14.891 -95.071 1.00 39.66 120 SER A N 1
ATOM 927 C CA . SER A 1 120 ? 12.416 14.107 -94.135 1.00 39.66 120 SER A CA 1
ATOM 928 C C . SER A 1 120 ? 11.794 14.148 -92.742 1.00 39.66 120 SER A C 1
ATOM 930 O O . SER A 1 120 ? 11.529 15.206 -92.175 1.00 39.66 120 SER A O 1
ATOM 932 N N . SER A 1 121 ? 11.510 12.954 -92.241 1.00 45.50 121 SER A N 1
ATOM 933 C CA . SER A 1 121 ? 10.937 12.620 -90.945 1.00 45.50 121 SER A CA 1
ATOM 934 C C . SER A 1 121 ? 11.823 13.060 -89.778 1.00 45.50 121 SER A C 1
ATOM 936 O O . SER A 1 121 ? 12.939 12.566 -89.640 1.00 45.50 121 SER A O 1
ATOM 938 N N . ASN A 1 122 ? 11.282 13.883 -88.879 1.00 40.41 122 ASN A N 1
ATOM 939 C CA . ASN A 1 122 ? 11.782 14.010 -87.510 1.00 40.41 122 ASN A CA 1
ATOM 940 C C . ASN A 1 122 ? 10.748 13.399 -86.549 1.00 40.41 122 ASN A C 1
ATOM 942 O O . ASN A 1 122 ? 9.562 13.715 -86.679 1.00 40.41 122 ASN A O 1
ATOM 946 N N . PRO A 1 123 ? 11.147 12.544 -85.589 1.00 51.06 123 PRO A N 1
ATOM 947 C CA . PRO A 1 123 ? 10.238 12.068 -84.556 1.00 51.06 123 PRO A CA 1
ATOM 948 C C . PRO A 1 123 ? 9.972 13.184 -83.527 1.00 51.06 123 PRO A C 1
ATOM 950 O O . PRO A 1 123 ? 10.783 14.108 -83.385 1.00 51.06 123 PRO A O 1
ATOM 953 N N . PRO A 1 124 ? 8.849 13.126 -82.790 1.00 48.72 124 PRO A N 1
ATOM 954 C CA . PRO A 1 124 ? 8.495 14.167 -81.840 1.00 48.72 124 PRO A CA 1
ATOM 955 C C . PRO A 1 124 ? 9.428 14.111 -80.624 1.00 48.72 124 PRO A C 1
ATOM 957 O O . PRO A 1 124 ? 9.622 13.061 -80.010 1.00 48.72 124 PRO A O 1
ATOM 960 N N . LYS A 1 125 ? 9.986 15.265 -80.246 1.00 45.78 125 LYS A N 1
ATOM 961 C CA . LYS A 1 125 ? 10.630 15.465 -78.943 1.00 45.78 125 LYS A CA 1
ATOM 962 C C . LYS A 1 125 ? 9.560 15.365 -77.854 1.00 45.78 125 LYS A C 1
ATOM 964 O O . LYS A 1 125 ? 8.911 16.351 -77.523 1.00 45.78 125 LYS A O 1
ATOM 969 N N . GLY A 1 126 ? 9.378 14.166 -77.311 1.00 40.44 126 GLY A N 1
ATOM 970 C CA . GLY A 1 126 ? 8.651 13.957 -76.066 1.00 40.44 126 GLY A CA 1
ATOM 971 C C . GLY A 1 126 ? 9.464 14.521 -74.906 1.00 40.44 126 GLY A C 1
ATOM 972 O O . GLY A 1 126 ? 10.446 13.923 -74.474 1.00 40.44 126 GLY A O 1
ATOM 973 N N . THR A 1 127 ? 9.067 15.683 -74.403 1.00 45.81 127 THR A N 1
ATOM 974 C CA . THR A 1 127 ? 9.527 16.215 -73.120 1.00 45.81 127 THR A CA 1
ATOM 975 C C . THR A 1 127 ? 8.861 15.423 -71.996 1.00 45.81 127 THR A C 1
ATOM 977 O O . THR A 1 127 ? 7.825 15.826 -71.470 1.00 45.81 127 THR A O 1
ATOM 980 N N . SER A 1 128 ? 9.423 14.272 -71.627 1.00 41.44 128 SER A N 1
ATOM 981 C CA . SER A 1 128 ? 9.100 13.649 -70.345 1.00 41.44 128 SER A CA 1
ATOM 982 C C . SER A 1 128 ? 9.876 14.386 -69.256 1.00 41.44 128 SER A C 1
ATOM 984 O O . SER A 1 128 ? 11.082 14.190 -69.098 1.00 41.44 128 SER A O 1
ATOM 986 N N . SER A 1 129 ? 9.177 15.256 -68.530 1.00 44.31 129 SER A N 1
ATOM 987 C CA . SER A 1 129 ? 9.626 15.764 -67.233 1.00 44.31 129 SER A CA 1
ATOM 988 C C . SER A 1 129 ? 10.059 14.579 -66.351 1.00 44.31 129 SER A C 1
ATOM 990 O O . SER A 1 129 ? 9.386 13.540 -66.399 1.00 44.31 129 SER A O 1
ATOM 992 N N . PRO A 1 130 ? 11.161 14.658 -65.580 1.00 44.19 130 PRO A N 1
ATOM 993 C CA . PRO A 1 130 ? 11.541 13.578 -64.687 1.00 44.19 130 PRO A CA 1
ATOM 994 C C . PRO A 1 130 ? 10.473 13.489 -63.599 1.00 44.19 130 PRO A C 1
ATOM 996 O O . PRO A 1 130 ? 10.469 14.258 -62.642 1.00 44.19 130 PRO A O 1
ATOM 999 N N . ALA A 1 131 ? 9.536 12.553 -63.756 1.00 45.75 131 ALA A N 1
ATOM 1000 C CA . ALA A 1 131 ? 8.693 12.125 -62.657 1.00 45.75 131 ALA A CA 1
ATOM 1001 C C . ALA A 1 131 ? 9.648 11.734 -61.528 1.00 45.75 131 ALA A C 1
ATOM 1003 O O . ALA A 1 131 ? 10.456 10.817 -61.702 1.00 45.75 131 ALA A O 1
ATOM 1004 N N . HIS A 1 132 ? 9.611 12.487 -60.426 1.00 45.25 132 HIS A N 1
ATOM 1005 C CA . HIS A 1 132 ? 10.355 12.187 -59.213 1.00 45.25 132 HIS A CA 1
ATOM 1006 C C . HIS A 1 132 ? 10.089 10.720 -58.870 1.00 45.25 132 HIS A C 1
ATOM 1008 O O . HIS A 1 132 ? 9.017 10.367 -58.380 1.00 45.25 132 HIS A O 1
ATOM 1014 N N . LYS A 1 133 ? 11.049 9.846 -59.193 1.00 48.22 133 LYS A N 1
ATOM 1015 C CA . LYS A 1 133 ? 11.060 8.463 -58.737 1.00 48.22 133 LYS A CA 1
ATOM 1016 C C . LYS A 1 133 ? 11.254 8.555 -57.236 1.00 48.22 133 LYS A C 1
ATOM 1018 O O . LYS A 1 133 ? 12.384 8.666 -56.768 1.00 48.22 133 LYS A O 1
ATOM 1023 N N . LEU A 1 134 ? 10.142 8.601 -56.509 1.00 46.94 134 LEU A N 1
ATOM 1024 C CA . LEU A 1 134 ? 10.113 8.445 -55.068 1.00 46.94 134 LEU A CA 1
ATOM 1025 C C . LEU A 1 134 ? 10.843 7.127 -54.796 1.00 46.94 134 LEU A C 1
ATOM 1027 O O . LEU A 1 134 ? 10.341 6.056 -55.145 1.00 46.94 134 LEU A O 1
ATOM 1031 N N . SER A 1 135 ? 12.093 7.202 -54.333 1.00 52.03 135 SER A N 1
ATOM 1032 C CA . SER A 1 135 ? 12.852 6.000 -54.022 1.00 52.03 135 SER A CA 1
ATOM 1033 C C . SER A 1 135 ? 12.052 5.282 -52.942 1.00 52.03 135 SER A C 1
ATOM 1035 O O . SER A 1 135 ? 11.668 5.884 -51.949 1.00 52.03 135 SER A O 1
ATOM 1037 N N . LEU A 1 136 ? 11.687 4.026 -53.180 1.00 52.34 136 LEU A N 1
ATOM 1038 C CA . LEU A 1 136 ? 10.843 3.254 -52.261 1.00 52.34 136 LEU A CA 1
ATOM 1039 C C . LEU A 1 136 ? 11.643 2.701 -51.063 1.00 52.34 136 LEU A C 1
ATOM 1041 O O . LEU A 1 136 ? 11.082 2.176 -50.105 1.00 52.34 136 LEU A O 1
ATOM 1045 N N . LEU A 1 137 ? 12.972 2.818 -51.131 1.00 54.91 137 LEU A N 1
ATOM 1046 C CA . LEU A 1 137 ? 13.942 2.358 -50.136 1.00 54.91 137 LEU A CA 1
ATOM 1047 C C . LEU A 1 137 ? 13.816 3.043 -48.761 1.00 54.91 137 LEU A C 1
ATOM 1049 O O . LEU A 1 137 ? 13.816 2.329 -47.759 1.00 54.91 137 LEU A O 1
ATOM 1053 N N . PRO A 1 138 ? 13.647 4.378 -48.656 1.00 60.09 138 PRO A N 1
ATOM 1054 C CA . PRO A 1 138 ? 13.371 5.038 -47.384 1.00 60.09 138 PRO A CA 1
ATOM 1055 C C . PRO A 1 138 ? 12.061 4.538 -46.768 1.00 60.09 138 PRO A C 1
ATOM 1057 O O . PRO A 1 138 ? 11.981 4.390 -45.555 1.00 60.09 138 PRO A O 1
ATOM 1060 N N . THR A 1 139 ? 11.050 4.221 -47.585 1.00 56.72 139 THR A N 1
ATOM 1061 C CA . THR A 1 139 ? 9.748 3.736 -47.109 1.00 56.72 139 THR A CA 1
ATOM 1062 C C . THR A 1 139 ? 9.847 2.342 -46.486 1.00 56.72 139 THR A C 1
ATOM 1064 O O . THR A 1 139 ? 9.286 2.123 -45.419 1.00 56.72 139 THR A O 1
ATOM 1067 N N . ILE A 1 140 ? 10.601 1.415 -47.089 1.00 60.38 140 ILE A N 1
ATOM 1068 C CA . ILE A 1 140 ? 10.822 0.068 -46.525 1.00 60.38 140 ILE A CA 1
ATOM 1069 C C . ILE A 1 140 ? 11.635 0.143 -45.223 1.00 60.38 140 ILE A C 1
ATOM 1071 O O . ILE A 1 140 ? 11.283 -0.509 -44.241 1.00 60.38 140 ILE A O 1
ATOM 1075 N N . ASN A 1 141 ? 12.662 0.998 -45.171 1.00 71.75 141 ASN A N 1
ATOM 1076 C CA . ASN A 1 141 ? 13.435 1.216 -43.945 1.00 71.75 141 ASN A CA 1
ATOM 1077 C C . ASN A 1 141 ? 12.587 1.862 -42.837 1.00 71.75 141 ASN A C 1
ATOM 1079 O O . ASN A 1 141 ? 12.708 1.472 -41.681 1.00 71.75 141 ASN A O 1
ATOM 1083 N N . LEU A 1 142 ? 11.677 2.783 -43.175 1.00 67.44 142 LEU A N 1
ATOM 1084 C CA . LEU A 1 142 ? 10.718 3.359 -42.224 1.00 67.44 142 LEU A CA 1
ATOM 1085 C C . LEU A 1 142 ? 9.748 2.304 -41.671 1.00 67.44 142 LEU A C 1
ATOM 1087 O O . LEU A 1 142 ? 9.481 2.297 -40.471 1.00 67.44 142 LEU A O 1
ATOM 1091 N N . ILE A 1 143 ? 9.270 1.385 -42.517 1.00 74.00 143 ILE A N 1
ATOM 1092 C CA . ILE A 1 143 ? 8.355 0.305 -42.112 1.00 74.00 143 ILE A CA 1
ATOM 1093 C C . ILE A 1 143 ? 9.007 -0.651 -41.098 1.00 74.00 143 ILE A C 1
ATOM 1095 O O . ILE A 1 143 ? 8.302 -1.164 -40.237 1.00 74.00 143 ILE A O 1
ATOM 1099 N N . LEU A 1 144 ? 10.326 -0.868 -41.150 1.00 78.12 144 LEU A N 1
ATOM 1100 C CA . LEU A 1 144 ? 11.050 -1.710 -40.179 1.00 78.12 144 LEU A CA 1
ATOM 1101 C C . LEU A 1 144 ? 11.568 -0.928 -38.962 1.00 78.12 144 LEU A C 1
ATOM 1103 O O . LEU A 1 144 ? 11.621 -1.456 -37.846 1.00 78.12 144 LEU A O 1
ATOM 1107 N N . LEU A 1 145 ? 11.926 0.341 -39.158 1.00 79.38 145 LEU A N 1
ATOM 1108 C CA . LEU A 1 145 ? 12.408 1.215 -38.095 1.00 79.38 145 LEU A CA 1
ATOM 1109 C C . LEU A 1 145 ? 11.305 1.511 -37.074 1.00 79.38 145 LEU A C 1
ATOM 1111 O O . LEU A 1 145 ? 11.556 1.438 -35.873 1.00 79.38 145 LEU A O 1
ATOM 1115 N N . ILE A 1 146 ? 10.083 1.805 -37.531 1.00 82.75 146 ILE A N 1
ATOM 1116 C CA . ILE A 1 146 ? 8.972 2.184 -36.647 1.00 82.75 146 ILE A CA 1
ATOM 1117 C C . ILE A 1 146 ? 8.645 1.068 -35.629 1.00 82.75 146 ILE A C 1
ATOM 1119 O O . ILE A 1 146 ? 8.684 1.358 -34.434 1.00 82.75 146 ILE A O 1
ATOM 1123 N N . PRO A 1 147 ? 8.403 -0.203 -36.012 1.00 84.75 147 PRO A N 1
ATOM 1124 C CA . PRO A 1 147 ? 8.156 -1.286 -35.054 1.00 84.75 147 PRO A CA 1
ATOM 1125 C C . PRO A 1 147 ? 9.319 -1.531 -34.090 1.00 84.75 147 PRO A C 1
ATOM 1127 O O . PRO A 1 147 ? 9.091 -1.843 -32.921 1.00 84.75 147 PRO A O 1
ATOM 1130 N N . SER A 1 148 ? 10.560 -1.356 -34.553 1.00 83.06 148 SER A N 1
ATOM 1131 C CA . SER A 1 148 ? 11.757 -1.499 -33.717 1.00 83.06 148 SER A CA 1
ATOM 1132 C C . SER A 1 148 ? 11.818 -0.410 -32.642 1.00 83.06 148 SER A C 1
ATOM 1134 O O . SER A 1 148 ? 12.036 -0.706 -31.468 1.00 83.06 148 SER A O 1
ATOM 1136 N N . LEU A 1 149 ? 11.549 0.844 -33.022 1.00 84.94 149 LEU A N 1
ATOM 1137 C CA . LEU A 1 149 ? 11.462 1.969 -32.089 1.00 84.94 149 LEU A CA 1
ATOM 1138 C C . LEU A 1 149 ? 10.289 1.813 -31.117 1.00 84.94 149 LEU A C 1
ATOM 1140 O O . LEU A 1 149 ? 10.456 2.077 -29.931 1.00 84.94 149 LEU A O 1
ATOM 1144 N N . LEU A 1 150 ? 9.132 1.339 -31.588 1.00 87.38 150 LEU A N 1
ATOM 1145 C CA . LEU A 1 150 ? 7.974 1.067 -30.733 1.00 87.38 150 LEU A CA 1
ATOM 1146 C C . LEU A 1 150 ? 8.253 -0.061 -29.736 1.00 87.38 150 LEU A C 1
ATOM 1148 O O . LEU A 1 150 ? 7.877 0.054 -28.575 1.00 87.38 150 LEU A O 1
ATOM 1152 N N . SER A 1 151 ? 8.953 -1.117 -30.154 1.00 87.00 151 SER A N 1
ATOM 1153 C CA . SER A 1 151 ? 9.347 -2.220 -29.267 1.00 87.00 151 SER A CA 1
ATOM 1154 C C . SER A 1 151 ? 10.350 -1.756 -28.212 1.00 87.00 151 SER A C 1
ATOM 1156 O O . SER A 1 151 ? 10.217 -2.098 -27.039 1.00 87.00 151 SER A O 1
ATOM 1158 N N . LEU A 1 152 ? 11.325 -0.929 -28.606 1.00 87.06 152 LEU A N 1
ATOM 1159 C CA . LEU A 1 152 ? 12.277 -0.323 -27.676 1.00 87.06 152 LEU A CA 1
ATOM 1160 C C . LEU A 1 152 ? 11.578 0.623 -26.691 1.00 87.06 152 LEU A C 1
ATOM 1162 O O . LEU A 1 152 ? 11.873 0.586 -25.498 1.00 87.06 152 LEU A O 1
ATOM 1166 N N . ALA A 1 153 ? 10.637 1.439 -27.172 1.00 88.38 153 ALA A N 1
ATOM 1167 C CA . ALA A 1 153 ? 9.837 2.325 -26.336 1.00 88.38 153 ALA A CA 1
ATOM 1168 C C . ALA A 1 153 ? 8.966 1.532 -25.353 1.00 88.38 153 ALA A C 1
ATOM 1170 O O . ALA A 1 153 ? 8.944 1.866 -24.174 1.00 88.38 153 ALA A O 1
ATOM 1171 N N . ALA A 1 154 ? 8.322 0.451 -25.802 1.00 88.81 154 ALA A N 1
ATOM 1172 C CA . ALA A 1 154 ? 7.528 -0.430 -24.950 1.00 88.81 154 ALA A CA 1
ATOM 1173 C C . ALA A 1 154 ? 8.383 -1.123 -23.878 1.00 88.81 154 ALA A C 1
ATOM 1175 O O . ALA A 1 154 ? 8.004 -1.174 -22.711 1.00 88.81 154 ALA A O 1
ATOM 1176 N N . PHE A 1 155 ? 9.573 -1.604 -24.247 1.00 88.00 155 PHE A N 1
ATOM 1177 C CA . PHE A 1 155 ? 10.527 -2.170 -23.295 1.00 88.00 155 PHE A CA 1
ATOM 1178 C C . PHE A 1 155 ? 10.984 -1.133 -22.263 1.00 88.00 155 PHE A C 1
ATOM 1180 O O . PHE A 1 155 ? 11.024 -1.425 -21.069 1.00 88.00 155 PHE A O 1
ATOM 1187 N N . TYR A 1 156 ? 11.301 0.087 -22.703 1.00 86.94 156 TYR A N 1
ATOM 1188 C CA . TYR A 1 156 ? 11.687 1.167 -21.801 1.00 86.94 156 TYR A CA 1
ATOM 1189 C C . TYR A 1 156 ? 10.545 1.556 -20.851 1.00 86.94 156 TYR A C 1
ATOM 1191 O O . TYR A 1 156 ? 10.771 1.677 -19.648 1.00 86.94 156 TYR A O 1
ATOM 1199 N N . ASP A 1 157 ? 9.329 1.695 -21.377 1.00 88.94 157 ASP A N 1
ATOM 1200 C CA . ASP A 1 157 ? 8.112 1.995 -20.618 1.00 88.94 157 ASP A CA 1
ATOM 1201 C C . ASP A 1 157 ? 7.796 0.910 -19.579 1.00 88.94 157 ASP A C 1
ATOM 1203 O O . ASP A 1 157 ? 7.494 1.217 -18.431 1.00 88.94 157 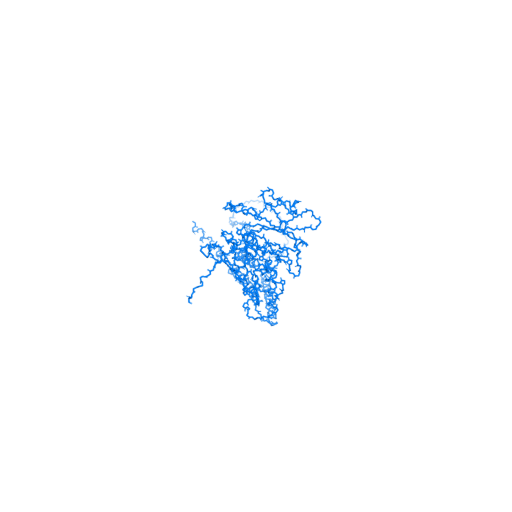ASP A O 1
ATOM 1207 N N . PHE A 1 158 ? 7.938 -0.367 -19.935 1.00 86.25 158 PHE A N 1
ATOM 1208 C CA . PHE A 1 158 ? 7.697 -1.460 -18.995 1.00 86.25 158 PHE A CA 1
ATOM 1209 C C . PHE A 1 158 ? 8.783 -1.567 -17.915 1.00 86.25 158 PHE A C 1
ATOM 1211 O O . PHE A 1 158 ? 8.480 -1.719 -16.735 1.00 86.25 158 PHE A O 1
ATOM 1218 N N . VAL A 1 159 ? 10.057 -1.500 -18.309 1.00 84.19 159 VAL A N 1
ATOM 1219 C CA . VAL A 1 159 ? 11.177 -1.884 -17.436 1.00 84.19 159 VAL A CA 1
ATOM 1220 C C . VAL A 1 159 ? 11.757 -0.702 -16.665 1.00 84.19 159 VAL A C 1
ATOM 1222 O O . VAL A 1 159 ? 12.106 -0.837 -15.493 1.00 84.19 159 VAL A O 1
ATOM 1225 N N . TYR A 1 160 ? 11.908 0.452 -17.315 1.00 83.38 160 TYR A N 1
ATOM 1226 C CA . TYR A 1 160 ? 12.702 1.563 -16.784 1.00 83.38 160 TYR A CA 1
ATOM 1227 C C . TYR A 1 160 ? 11.872 2.775 -16.385 1.00 83.38 160 TYR A C 1
ATOM 1229 O O . TYR A 1 160 ? 12.264 3.461 -15.442 1.00 83.38 160 TYR A O 1
ATOM 1237 N N . ALA A 1 161 ? 10.735 3.027 -17.038 1.00 83.75 161 ALA A N 1
ATOM 1238 C CA . ALA A 1 161 ? 9.885 4.162 -16.693 1.00 83.75 161 ALA A CA 1
ATOM 1239 C C . ALA A 1 161 ? 9.453 4.177 -15.215 1.00 83.75 161 ALA A C 1
ATOM 1241 O O . ALA A 1 161 ? 9.588 5.245 -14.618 1.00 83.75 161 ALA A O 1
ATOM 1242 N N . PRO A 1 162 ? 9.057 3.054 -14.567 1.00 80.44 162 PRO A N 1
ATOM 1243 C CA . PRO A 1 162 ? 8.737 3.077 -13.139 1.00 80.44 162 PRO A CA 1
ATOM 1244 C C . PRO A 1 162 ? 9.906 3.602 -12.298 1.00 80.44 162 PRO A C 1
ATOM 1246 O O . PRO A 1 162 ? 9.752 4.519 -11.504 1.00 80.44 162 PRO A O 1
ATOM 1249 N N . SER A 1 163 ? 11.113 3.075 -12.513 1.00 78.50 163 SER A N 1
ATOM 1250 C CA . SER A 1 163 ? 12.296 3.445 -11.726 1.00 78.50 163 SER A CA 1
ATOM 1251 C C . SER A 1 163 ? 12.840 4.841 -12.043 1.00 78.50 163 SER A C 1
ATOM 1253 O O . SER A 1 163 ? 13.431 5.467 -11.167 1.00 78.50 163 SER A O 1
ATOM 1255 N N . ALA A 1 164 ? 12.687 5.317 -13.282 1.00 78.44 164 ALA A N 1
ATOM 1256 C CA . ALA A 1 164 ? 13.248 6.590 -13.731 1.00 78.44 164 ALA A CA 1
ATOM 1257 C C . ALA A 1 164 ? 12.291 7.773 -13.537 1.00 78.44 164 ALA A C 1
ATOM 1259 O O . ALA A 1 164 ? 12.744 8.885 -13.272 1.00 78.44 164 ALA A O 1
ATOM 1260 N N . LEU A 1 165 ? 10.985 7.545 -13.688 1.00 79.81 165 LEU A N 1
ATOM 1261 C CA . LEU A 1 165 ? 9.964 8.594 -13.670 1.00 79.81 165 LEU A CA 1
ATOM 1262 C C . LEU A 1 165 ? 9.150 8.606 -12.375 1.00 79.81 165 LEU A C 1
ATOM 1264 O O . LEU A 1 165 ? 8.573 9.642 -12.052 1.00 79.81 165 LEU A O 1
ATOM 1268 N N . ASP A 1 166 ? 9.123 7.504 -11.618 1.00 76.75 166 ASP A N 1
ATOM 1269 C CA . ASP A 1 166 ? 8.369 7.422 -10.371 1.00 76.75 166 ASP A CA 1
ATOM 1270 C C . ASP A 1 166 ? 9.165 6.867 -9.186 1.00 76.75 166 ASP A C 1
ATOM 1272 O O . ASP A 1 166 ? 9.265 5.666 -8.928 1.00 76.75 166 ASP A O 1
ATOM 1276 N N . LEU A 1 167 ? 9.676 7.795 -8.382 1.00 81.31 167 LEU A N 1
ATOM 1277 C CA . LEU A 1 167 ? 10.315 7.473 -7.107 1.00 81.31 167 LEU A CA 1
ATOM 1278 C C . LEU A 1 167 ? 9.303 7.283 -5.961 1.00 81.31 167 LEU A C 1
ATOM 1280 O O . LEU A 1 167 ? 9.698 6.876 -4.862 1.00 81.31 167 LEU A O 1
ATOM 1284 N N . GLY A 1 168 ? 8.030 7.636 -6.181 1.00 84.88 168 GLY A N 1
ATOM 1285 C CA . GLY A 1 168 ? 6.943 7.511 -5.211 1.00 84.88 168 GLY A CA 1
ATOM 1286 C C . GLY A 1 168 ? 7.106 8.329 -3.925 1.00 84.88 168 GLY A C 1
ATOM 1287 O O . GLY A 1 168 ? 6.445 8.044 -2.932 1.00 84.88 168 GLY A O 1
ATOM 1288 N N . ARG A 1 169 ? 8.000 9.327 -3.884 1.00 87.88 169 ARG A N 1
ATOM 1289 C CA . ARG A 1 169 ? 8.341 10.062 -2.644 1.00 87.88 169 ARG A CA 1
ATOM 1290 C C . ARG A 1 169 ? 7.142 10.773 -2.007 1.00 87.88 169 ARG A C 1
ATOM 1292 O O . ARG A 1 169 ? 7.083 10.898 -0.787 1.00 87.88 169 ARG A O 1
ATOM 1299 N N . ASP A 1 170 ? 6.198 11.204 -2.833 1.00 88.81 170 ASP A N 1
ATOM 1300 C CA . ASP A 1 170 ? 4.959 11.912 -2.501 1.00 88.81 170 ASP A CA 1
ATOM 1301 C C . ASP A 1 170 ? 3.774 10.991 -2.177 1.00 88.81 170 ASP A C 1
ATOM 1303 O O . ASP A 1 170 ? 2.689 11.489 -1.880 1.00 88.81 170 ASP A O 1
ATOM 1307 N N . VAL A 1 171 ? 3.951 9.666 -2.243 1.00 92.12 171 VAL A N 1
ATOM 1308 C CA . VAL A 1 171 ? 2.880 8.713 -1.924 1.00 92.12 171 VAL A CA 1
ATOM 1309 C C . VAL A 1 171 ? 2.379 8.970 -0.501 1.00 92.12 171 VAL A C 1
ATOM 1311 O O . VAL A 1 171 ? 3.158 9.205 0.418 1.00 92.12 171 VAL A O 1
ATOM 1314 N N . ALA A 1 172 ? 1.073 8.919 -0.300 1.00 92.75 172 ALA A N 1
ATOM 1315 C CA . ALA A 1 172 ? 0.475 8.928 1.023 1.00 92.75 172 ALA A CA 1
ATOM 1316 C C . ALA A 1 172 ? -0.601 7.852 1.052 1.00 92.75 172 ALA A C 1
ATOM 1318 O O . ALA A 1 172 ? -1.306 7.663 0.059 1.00 92.75 172 ALA A O 1
ATOM 1319 N N . PHE A 1 173 ? -0.700 7.123 2.157 1.00 93.81 173 PHE A N 1
ATOM 1320 C CA . PHE A 1 173 ? -1.701 6.075 2.296 1.00 93.81 173 PHE A CA 1
ATOM 1321 C C . PHE A 1 173 ? -2.162 5.924 3.742 1.00 93.81 173 PHE A C 1
ATOM 1323 O O . PHE A 1 173 ? -1.430 6.206 4.690 1.00 93.81 173 PHE A O 1
ATOM 1330 N N . LEU A 1 174 ? -3.379 5.411 3.872 1.00 94.69 174 LEU A N 1
ATOM 1331 C CA . LEU A 1 174 ? -3.973 4.869 5.086 1.00 94.69 174 LEU A CA 1
ATOM 1332 C C . LEU A 1 174 ? -4.420 3.448 4.772 1.00 94.69 174 LEU A C 1
ATOM 1334 O O . LEU A 1 174 ? -5.065 3.229 3.743 1.00 94.69 174 LEU A O 1
ATOM 1338 N N . LYS A 1 175 ? -4.129 2.509 5.666 1.00 95.38 175 LYS A N 1
ATOM 1339 C CA . LYS A 1 175 ? -4.666 1.149 5.601 1.00 95.38 175 LYS A CA 1
ATOM 1340 C C . LYS A 1 175 ? -4.963 0.603 6.990 1.00 95.38 175 LYS A C 1
ATOM 1342 O O . LYS A 1 175 ? -4.334 1.001 7.970 1.00 95.38 175 LYS A O 1
ATOM 1347 N N . VAL A 1 176 ? -5.884 -0.350 7.051 1.00 96.12 176 VAL A N 1
ATOM 1348 C CA . VAL A 1 176 ? -6.156 -1.148 8.250 1.00 96.12 176 VAL A CA 1
ATOM 1349 C C . VAL A 1 176 ? -5.458 -2.499 8.096 1.00 96.12 176 VAL A C 1
ATOM 1351 O O . VAL A 1 176 ? -5.494 -3.108 7.027 1.00 96.12 176 VAL A O 1
ATOM 1354 N N . GLY A 1 177 ? -4.764 -2.926 9.146 1.00 94.56 177 GLY A N 1
ATOM 1355 C CA . GLY A 1 177 ? -4.132 -4.238 9.236 1.00 94.56 177 GLY A CA 1
ATOM 1356 C C . GLY A 1 177 ? -4.925 -5.157 10.158 1.00 94.56 177 GLY A C 1
ATOM 1357 O O . GLY A 1 177 ? -6.137 -5.295 10.033 1.00 94.56 177 GLY A O 1
ATOM 1358 N N . HIS A 1 178 ? -4.243 -5.765 11.120 1.00 93.25 178 HIS A N 1
ATOM 1359 C CA . HIS A 1 178 ? -4.843 -6.639 12.113 1.00 93.25 178 HIS A CA 1
ATOM 1360 C C . HIS A 1 178 ? -5.929 -5.941 12.932 1.00 93.25 178 HIS A C 1
ATOM 1362 O O . HIS A 1 178 ? -5.729 -4.840 13.444 1.00 93.25 178 HIS A O 1
ATOM 1368 N N . PHE A 1 179 ? -7.050 -6.631 13.106 1.00 92.19 179 PHE A N 1
ATOM 1369 C CA . PHE A 1 179 ? -8.158 -6.214 13.947 1.00 92.19 179 PHE A CA 1
ATOM 1370 C C . PHE A 1 179 ? -8.664 -7.384 14.793 1.00 92.19 179 PHE A C 1
ATOM 1372 O O . PHE A 1 179 ? -8.467 -8.552 14.454 1.00 92.19 179 PHE A O 1
ATOM 1379 N N . THR A 1 180 ? -9.322 -7.046 15.896 1.00 89.94 180 THR A N 1
ATOM 1380 C CA . THR A 1 180 ? -9.989 -7.964 16.820 1.00 89.94 180 THR A CA 1
ATOM 1381 C C . THR A 1 180 ? -11.456 -7.548 16.977 1.00 89.94 180 THR A C 1
ATOM 1383 O O . THR A 1 180 ? -11.981 -6.751 16.192 1.00 89.94 180 THR A O 1
ATOM 1386 N N . ALA A 1 181 ? -12.144 -8.083 17.987 1.00 88.69 181 ALA A N 1
ATOM 1387 C CA . ALA A 1 181 ? -13.489 -7.647 18.343 1.00 88.69 181 ALA A CA 1
ATOM 1388 C C . ALA A 1 181 ? -13.514 -6.196 18.858 1.00 88.69 181 ALA A C 1
ATOM 1390 O O . ALA A 1 181 ? -14.521 -5.514 18.701 1.00 88.69 181 ALA A O 1
ATOM 1391 N N . THR A 1 182 ? -12.410 -5.723 19.448 1.00 92.12 182 THR A N 1
ATOM 1392 C CA . THR A 1 182 ? -12.357 -4.439 20.167 1.00 92.12 182 THR A CA 1
ATOM 1393 C C . THR A 1 182 ? -11.183 -3.544 19.776 1.00 92.12 182 THR A C 1
ATOM 1395 O O . THR A 1 182 ? -11.091 -2.412 20.255 1.00 92.12 182 THR A O 1
ATOM 1398 N N . THR A 1 183 ? -10.287 -4.002 18.900 1.00 94.75 183 THR A N 1
ATOM 1399 C CA . THR A 1 183 ? -9.104 -3.241 18.479 1.00 94.75 183 THR A CA 1
ATOM 1400 C C . THR A 1 183 ? -8.847 -3.330 16.979 1.00 94.75 183 THR A C 1
ATOM 1402 O O . THR A 1 183 ? -9.285 -4.269 16.317 1.00 94.75 183 THR A O 1
ATOM 1405 N N . ALA A 1 184 ? -8.127 -2.351 16.428 1.00 95.56 184 ALA A N 1
ATOM 1406 C CA . ALA A 1 184 ? -7.641 -2.381 15.050 1.00 95.56 184 ALA A CA 1
ATOM 1407 C C . ALA A 1 184 ? -6.329 -1.607 14.902 1.00 95.56 184 ALA A C 1
ATOM 1409 O O . ALA A 1 184 ? -6.203 -0.487 15.396 1.00 95.56 184 ALA A O 1
ATOM 1410 N N . LYS A 1 185 ? -5.362 -2.175 14.181 1.00 95.88 185 LYS A N 1
ATOM 1411 C CA . LYS A 1 185 ? -4.127 -1.495 13.788 1.00 95.88 185 LYS A CA 1
ATOM 1412 C C . LYS A 1 185 ? -4.336 -0.732 12.492 1.00 95.88 185 LYS A C 1
ATOM 1414 O O . LYS A 1 185 ? -4.829 -1.274 11.502 1.00 95.88 185 LYS A O 1
ATOM 1419 N N . VAL A 1 186 ? -3.887 0.511 12.483 1.00 96.00 186 VAL A N 1
ATOM 1420 C CA . VAL A 1 186 ? -3.963 1.409 11.338 1.00 96.00 186 VAL A CA 1
ATOM 1421 C C . VAL A 1 186 ? -2.563 1.881 10.993 1.00 96.00 186 VAL A C 1
ATOM 1423 O O . VAL A 1 186 ? -1.853 2.391 11.856 1.00 96.00 186 VAL A O 1
ATOM 1426 N N . VAL A 1 187 ? -2.167 1.705 9.735 1.00 95.75 187 VAL A N 1
ATOM 1427 C CA . VAL A 1 187 ? -0.866 2.140 9.220 1.00 95.75 187 VAL A CA 1
ATOM 1428 C C . VAL A 1 187 ? -1.076 3.339 8.315 1.00 95.75 187 VAL A C 1
ATOM 1430 O O . VAL A 1 187 ? -1.959 3.331 7.453 1.00 95.75 187 VAL A O 1
ATOM 1433 N N . ILE A 1 188 ? -0.269 4.370 8.530 1.00 95.44 188 ILE A N 1
ATOM 1434 C CA . ILE A 1 188 ? -0.389 5.662 7.864 1.00 95.44 188 ILE A CA 1
ATOM 1435 C C . ILE A 1 188 ? 0.988 6.091 7.395 1.00 95.44 188 ILE A C 1
ATOM 1437 O O . ILE A 1 188 ? 1.939 6.044 8.175 1.00 95.44 188 ILE A O 1
ATOM 1441 N N . ARG A 1 189 ? 1.079 6.550 6.149 1.00 95.00 189 ARG A N 1
ATOM 1442 C CA . ARG A 1 189 ? 2.280 7.177 5.604 1.00 95.00 189 ARG A CA 1
ATOM 1443 C C . ARG A 1 189 ? 1.942 8.519 4.978 1.00 95.00 189 ARG A C 1
ATOM 1445 O O . ARG A 1 189 ? 1.044 8.586 4.140 1.00 95.00 189 ARG A O 1
ATOM 1452 N N . ASP A 1 190 ? 2.705 9.555 5.320 1.00 93.75 190 ASP A N 1
ATOM 1453 C CA . ASP A 1 190 ? 2.627 10.859 4.656 1.00 93.75 190 ASP A CA 1
ATOM 1454 C C . ASP A 1 190 ? 3.933 11.656 4.784 1.00 93.75 190 ASP A C 1
ATOM 1456 O O . ASP A 1 190 ? 4.298 12.096 5.869 1.00 93.75 190 ASP A O 1
ATOM 1460 N N . SER A 1 191 ? 4.618 11.898 3.665 1.00 92.25 191 SER A N 1
ATOM 1461 C CA . SER A 1 191 ? 5.869 12.671 3.628 1.00 92.25 191 SER A CA 1
ATOM 1462 C C . SER A 1 191 ? 5.676 14.189 3.555 1.00 92.25 191 SER A C 1
ATOM 1464 O O . SER A 1 191 ? 6.650 14.936 3.631 1.00 92.25 191 SER A O 1
ATOM 1466 N N . GLN A 1 192 ? 4.443 14.671 3.374 1.00 88.44 192 GLN A N 1
ATOM 1467 C CA . GLN A 1 192 ? 4.155 16.086 3.109 1.00 88.44 192 GLN A CA 1
ATOM 1468 C C . GLN A 1 192 ? 3.586 16.834 4.315 1.00 88.44 192 GLN A C 1
ATOM 1470 O O . GLN A 1 192 ? 3.326 18.034 4.221 1.00 88.44 192 GLN A O 1
ATOM 1475 N N . SER A 1 193 ? 3.354 16.147 5.432 1.00 84.44 193 SER A N 1
ATOM 1476 C CA . SER A 1 193 ? 2.693 16.727 6.593 1.00 84.44 193 SER A CA 1
ATOM 1477 C C . SER A 1 193 ? 3.511 16.545 7.861 1.00 84.44 193 SER A C 1
ATOM 1479 O O . SER A 1 193 ? 4.029 15.457 8.088 1.00 84.44 193 SER A O 1
ATOM 1481 N N . PRO A 1 194 ? 3.606 17.571 8.721 1.00 84.44 194 PRO A N 1
ATOM 1482 C CA . PRO A 1 194 ? 4.223 17.409 10.031 1.00 84.44 194 PRO A CA 1
ATOM 1483 C C . PRO A 1 194 ? 3.313 16.668 11.021 1.00 84.44 194 PRO A C 1
ATOM 1485 O O . PRO A 1 194 ? 3.797 16.165 12.031 1.00 84.44 194 PRO A O 1
ATOM 1488 N N . ASN A 1 195 ? 1.998 16.630 10.774 1.00 88.38 195 ASN A N 1
ATOM 1489 C CA . ASN A 1 195 ? 1.035 16.001 11.669 1.00 88.38 195 ASN A CA 1
ATOM 1490 C C . ASN A 1 195 ? -0.227 15.570 10.914 1.00 88.38 195 ASN A C 1
ATOM 1492 O O . ASN A 1 195 ? -0.729 16.294 10.053 1.00 88.38 195 ASN A O 1
ATOM 1496 N N . LEU A 1 196 ? -0.785 14.427 11.293 1.00 90.06 196 LEU A N 1
ATOM 1497 C CA . LEU A 1 196 ? -2.033 13.880 10.773 1.00 90.06 196 LEU A CA 1
ATOM 1498 C C . LEU A 1 196 ? -3.003 13.664 11.929 1.00 90.06 196 LEU A C 1
ATOM 1500 O O . LEU A 1 196 ? -2.597 13.186 12.978 1.00 90.06 196 LEU A O 1
ATOM 1504 N N . THR A 1 197 ? -4.291 13.925 11.737 1.00 90.50 197 THR A N 1
ATOM 1505 C CA . THR A 1 197 ? -5.315 13.523 12.712 1.00 90.50 197 THR A CA 1
ATOM 1506 C C . THR A 1 197 ? -6.044 12.284 12.219 1.00 90.50 197 THR A C 1
ATOM 1508 O O . THR A 1 197 ? -6.636 12.294 11.137 1.00 90.50 197 THR A O 1
ATOM 1511 N N . LEU A 1 198 ? -6.030 11.224 13.028 1.00 92.19 198 LEU A N 1
ATOM 1512 C CA . LEU A 1 198 ? -6.812 10.020 12.782 1.00 92.19 198 LEU A CA 1
ATOM 1513 C C . LEU A 1 198 ? -8.228 10.194 13.332 1.00 92.19 198 LEU A C 1
ATOM 1515 O O . LEU A 1 198 ? -8.429 10.639 14.466 1.00 92.19 198 LEU A O 1
ATOM 1519 N N . MET A 1 199 ? -9.218 9.810 12.536 1.00 91.88 199 MET A N 1
ATOM 1520 C CA . MET A 1 199 ? -10.622 9.848 12.929 1.00 91.88 199 MET A CA 1
ATOM 1521 C C . MET A 1 199 ? -11.321 8.550 12.557 1.00 91.88 199 MET A C 1
ATOM 1523 O O . MET A 1 199 ? -10.952 7.900 11.578 1.00 91.88 199 MET A O 1
ATOM 1527 N N . ILE A 1 200 ? -12.366 8.216 13.309 1.00 93.19 200 ILE A N 1
ATOM 1528 C CA . ILE A 1 200 ? -13.197 7.036 13.081 1.00 93.19 200 ILE A CA 1
ATOM 1529 C C . ILE A 1 200 ? -14.680 7.404 13.085 1.00 93.19 200 ILE A C 1
ATOM 1531 O O . ILE A 1 200 ? -15.101 8.295 13.821 1.00 93.19 200 ILE A O 1
ATOM 1535 N N . ALA A 1 201 ? -15.480 6.711 12.288 1.00 91.12 201 ALA A N 1
ATOM 1536 C CA . ALA A 1 201 ? -16.934 6.778 12.325 1.00 91.12 201 ALA A CA 1
ATOM 1537 C C . ALA A 1 201 ? -17.513 5.362 12.326 1.00 91.12 201 ALA A C 1
ATOM 1539 O O . ALA A 1 201 ? -17.002 4.475 11.643 1.00 91.12 201 ALA A O 1
ATOM 1540 N N . VAL A 1 202 ? -18.590 5.154 13.082 1.00 90.50 202 VAL A N 1
ATOM 1541 C CA . VAL A 1 202 ? -19.392 3.929 12.991 1.00 90.50 202 VAL A CA 1
ATOM 1542 C C . VAL A 1 202 ? -20.283 4.058 11.767 1.00 90.50 202 VAL A C 1
ATOM 1544 O O . VAL A 1 202 ? -21.018 5.039 11.642 1.00 90.50 202 VAL A O 1
ATOM 1547 N N . ILE A 1 203 ? -20.254 3.059 10.893 1.00 83.94 203 ILE A N 1
ATOM 1548 C CA . ILE A 1 203 ? -21.295 2.896 9.888 1.00 83.94 203 ILE A CA 1
ATOM 1549 C C . ILE A 1 203 ? -22.238 1.836 10.440 1.00 83.94 203 ILE A C 1
ATOM 1551 O O . ILE A 1 203 ? -21.822 0.703 10.677 1.00 83.94 203 ILE A O 1
ATOM 1555 N N . GLY A 1 204 ? -23.482 2.216 10.730 1.00 67.88 204 GLY A N 1
ATOM 1556 C CA . GLY A 1 204 ? -24.455 1.329 11.368 1.00 67.88 204 GLY A CA 1
ATOM 1557 C C . GLY A 1 204 ? -24.587 -0.032 10.673 1.00 67.88 204 GLY A C 1
ATOM 1558 O O . GLY A 1 204 ? -24.231 -0.210 9.509 1.00 67.88 204 GLY A O 1
ATOM 1559 N N . ASN A 1 205 ? -25.147 -1.007 11.389 1.00 56.03 205 ASN A N 1
ATOM 1560 C CA . ASN A 1 205 ? -25.254 -2.401 10.947 1.00 56.03 205 ASN A CA 1
ATOM 1561 C C . ASN A 1 205 ? -26.276 -2.617 9.806 1.00 56.03 205 ASN A C 1
ATOM 1563 O O . ASN A 1 205 ? -26.767 -3.730 9.623 1.00 56.03 205 ASN A O 1
ATOM 1567 N N . SER A 1 206 ? -26.645 -1.568 9.057 1.00 48.31 206 SER A N 1
ATOM 1568 C CA . SER A 1 206 ? -27.574 -1.703 7.944 1.00 48.31 206 SER A CA 1
ATOM 1569 C C . SER A 1 206 ? -26.921 -2.578 6.883 1.00 48.31 206 SER A C 1
ATOM 1571 O O . SER A 1 206 ? -26.017 -2.164 6.155 1.00 48.31 206 SER A O 1
ATOM 1573 N N . THR A 1 207 ? -27.451 -3.785 6.754 1.00 40.88 207 THR A N 1
ATOM 1574 C CA . THR A 1 207 ? -27.288 -4.737 5.650 1.00 40.88 207 THR A CA 1
ATOM 1575 C C . THR A 1 207 ? -27.630 -4.154 4.264 1.00 40.88 207 THR A C 1
ATOM 1577 O O . THR A 1 207 ? -27.642 -4.888 3.285 1.00 40.88 207 THR A O 1
ATOM 1580 N N . LEU A 1 208 ? -27.879 -2.842 4.177 1.00 39.69 208 LEU A N 1
ATOM 1581 C CA . LEU A 1 208 ? -28.442 -2.088 3.059 1.00 39.69 208 LEU A CA 1
ATOM 1582 C C . LEU A 1 208 ? -27.573 -0.906 2.609 1.00 39.69 208 LEU A C 1
ATOM 1584 O O . LEU A 1 208 ? -28.062 -0.041 1.890 1.00 39.69 208 LEU A O 1
ATOM 1588 N N . LEU A 1 209 ? -26.297 -0.832 3.001 1.00 52.31 209 LEU A N 1
ATOM 1589 C CA . LEU A 1 209 ? -25.386 0.030 2.244 1.00 52.31 209 LEU A CA 1
ATOM 1590 C C . LEU A 1 209 ? -25.174 -0.682 0.916 1.00 52.31 209 LEU A C 1
ATOM 1592 O O . LEU A 1 209 ? -24.302 -1.545 0.802 1.00 52.31 209 LEU A O 1
ATOM 1596 N N . GLU A 1 210 ? -26.054 -0.401 -0.043 1.00 55.22 210 GLU A N 1
ATOM 1597 C CA . GLU A 1 210 ? -25.878 -0.837 -1.416 1.00 55.22 210 GLU A CA 1
ATOM 1598 C C . GLU A 1 210 ? -24.436 -0.496 -1.815 1.00 55.22 210 GLU A C 1
ATOM 1600 O O . GLU A 1 210 ? -23.931 0.577 -1.469 1.00 55.22 210 GLU A O 1
ATOM 1605 N N . ALA A 1 211 ? -23.757 -1.413 -2.511 1.00 62.91 211 ALA A N 1
ATOM 1606 C CA . ALA A 1 211 ? -22.365 -1.225 -2.927 1.00 62.91 211 ALA A CA 1
ATOM 1607 C C . ALA A 1 211 ? -22.059 0.186 -3.492 1.00 62.91 211 ALA A C 1
ATOM 1609 O O . ALA A 1 211 ? -21.016 0.729 -3.125 1.00 62.91 211 ALA A O 1
ATOM 1610 N N . PRO A 1 212 ? -22.959 0.840 -4.267 1.00 68.31 212 PRO A N 1
ATOM 1611 C CA . PRO A 1 212 ? -22.749 2.209 -4.739 1.00 68.31 212 PRO A CA 1
ATOM 1612 C C . PRO A 1 212 ? -22.585 3.244 -3.619 1.00 68.31 212 PRO A C 1
ATOM 1614 O O . PRO A 1 212 ? -21.706 4.096 -3.703 1.00 68.31 212 PRO A O 1
ATOM 1617 N N . TYR A 1 213 ? -23.387 3.161 -2.554 1.00 72.38 213 TYR A N 1
ATOM 1618 C CA . TYR A 1 213 ? -23.309 4.104 -1.437 1.00 72.38 213 TYR A CA 1
ATOM 1619 C C . TYR A 1 213 ? -22.044 3.878 -0.604 1.00 72.38 213 TYR A C 1
ATOM 1621 O O . TYR A 1 213 ? -21.397 4.823 -0.160 1.00 72.38 213 TYR A O 1
ATOM 1629 N N . TYR A 1 214 ? -21.640 2.619 -0.415 1.00 76.19 214 TYR A N 1
ATOM 1630 C CA . TYR A 1 214 ? -20.382 2.321 0.268 1.00 76.19 214 TYR A CA 1
ATOM 1631 C C . TYR A 1 214 ? -19.163 2.814 -0.528 1.00 76.19 214 TYR A C 1
ATOM 1633 O O . TYR A 1 214 ? -18.226 3.362 0.052 1.00 76.19 214 TYR A O 1
ATOM 1641 N N . ASP A 1 215 ? -19.194 2.686 -1.854 1.00 77.81 215 ASP A N 1
ATOM 1642 C CA . ASP A 1 215 ? -18.142 3.198 -2.732 1.00 77.81 215 ASP A CA 1
ATOM 1643 C C . ASP A 1 215 ? -18.054 4.733 -2.714 1.00 77.81 215 ASP A C 1
ATOM 1645 O O . ASP A 1 215 ? -16.944 5.278 -2.716 1.00 77.81 215 ASP A O 1
ATOM 1649 N N . GLU A 1 216 ? -19.195 5.426 -2.633 1.00 78.38 216 GLU A N 1
ATOM 1650 C CA . GLU A 1 216 ? -19.264 6.880 -2.432 1.00 78.38 216 GLU A CA 1
ATOM 1651 C C . GLU A 1 216 ? -18.656 7.290 -1.083 1.00 78.38 216 GLU A C 1
ATOM 1653 O O . GLU A 1 216 ? -17.847 8.218 -1.017 1.00 78.38 216 GLU A O 1
ATOM 1658 N N . LEU A 1 217 ? -18.955 6.545 -0.011 1.00 79.12 217 LEU A N 1
ATOM 1659 C CA . LEU A 1 217 ? -18.374 6.797 1.308 1.00 79.12 217 LEU A CA 1
ATOM 1660 C C . LEU A 1 217 ? -16.851 6.673 1.319 1.00 79.12 217 LEU A C 1
ATOM 1662 O O . LEU A 1 217 ? -16.205 7.461 2.010 1.00 79.12 217 LEU A O 1
ATOM 1666 N N . LEU A 1 218 ? -16.285 5.700 0.597 1.00 80.62 218 LEU A N 1
ATOM 1667 C CA . LEU A 1 218 ? -14.837 5.477 0.510 1.00 80.62 218 LEU A CA 1
ATOM 1668 C C . LEU A 1 218 ? -14.121 6.510 -0.371 1.00 80.62 218 LEU A C 1
ATOM 1670 O O . LEU A 1 218 ? -12.933 6.771 -0.159 1.00 80.62 218 LEU A O 1
ATOM 1674 N N . ASN A 1 219 ? -14.834 7.100 -1.333 1.00 76.56 219 ASN A N 1
ATOM 1675 C CA . ASN A 1 219 ? -14.305 8.053 -2.307 1.00 76.56 219 ASN A CA 1
ATOM 1676 C C . ASN A 1 219 ? -15.155 9.333 -2.351 1.00 76.56 219 ASN A C 1
ATOM 1678 O O . ASN A 1 219 ? -15.787 9.612 -3.374 1.00 76.56 219 ASN A O 1
ATOM 1682 N N . PRO A 1 220 ? -15.168 10.134 -1.271 1.00 63.97 220 PRO A N 1
ATOM 1683 C CA . PRO A 1 220 ? -15.956 11.355 -1.246 1.00 63.97 220 PRO A CA 1
ATOM 1684 C C . PRO A 1 220 ? -15.472 12.306 -2.347 1.00 63.97 220 PRO A C 1
ATOM 1686 O O . PRO A 1 220 ? -14.270 12.532 -2.517 1.00 63.97 220 PRO A O 1
ATOM 1689 N N . SER A 1 221 ? -16.403 12.894 -3.098 1.00 57.81 221 SER A N 1
ATOM 1690 C CA . SER A 1 221 ? -16.084 13.949 -4.062 1.00 57.81 221 SER A CA 1
ATOM 1691 C C . SER A 1 221 ? -15.308 15.080 -3.370 1.00 57.81 221 SER A C 1
ATOM 1693 O O . SER A 1 221 ? -15.717 15.555 -2.312 1.00 57.81 221 SER A O 1
ATOM 1695 N N . LEU A 1 222 ? -14.188 15.494 -3.983 1.00 51.28 222 LEU A N 1
ATOM 1696 C CA . LEU A 1 222 ? -13.125 16.417 -3.517 1.00 51.28 222 LEU A CA 1
ATOM 1697 C C . LEU A 1 222 ? -13.567 17.787 -2.943 1.00 51.28 222 LEU A C 1
ATOM 1699 O O . LEU A 1 222 ? -12.722 18.614 -2.608 1.00 51.28 222 LEU A O 1
ATOM 1703 N N . THR A 1 223 ? -14.864 18.057 -2.846 1.00 42.62 223 THR A N 1
ATOM 1704 C CA . THR A 1 223 ? -15.471 19.334 -2.459 1.00 42.62 223 THR A CA 1
ATOM 1705 C C . THR A 1 223 ? -15.788 19.483 -0.975 1.00 42.62 223 THR A C 1
ATOM 1707 O O . THR A 1 223 ? -16.196 20.569 -0.568 1.00 42.62 223 THR A O 1
ATOM 1710 N N . THR A 1 224 ? -15.580 18.468 -0.132 1.00 48.47 224 THR A N 1
ATOM 1711 C CA . THR A 1 224 ? -15.740 18.666 1.315 1.00 48.47 224 THR A CA 1
ATOM 1712 C C . THR A 1 224 ? -14.498 19.351 1.869 1.00 48.47 224 THR A C 1
ATOM 1714 O O . THR A 1 224 ? -13.556 18.712 2.333 1.00 48.47 224 THR A O 1
ATOM 1717 N N . THR A 1 225 ? -14.483 20.681 1.825 1.00 46.44 225 THR A N 1
ATOM 1718 C CA . THR A 1 225 ? -13.574 21.487 2.636 1.00 46.44 225 THR A CA 1
ATOM 1719 C C . THR A 1 225 ? -13.772 21.050 4.089 1.00 46.44 225 THR A C 1
ATOM 1721 O O . THR A 1 225 ? -14.811 21.333 4.685 1.00 46.44 225 THR A O 1
ATOM 1724 N N . ILE A 1 226 ? -12.802 20.334 4.669 1.00 54.50 226 ILE A N 1
ATOM 1725 C CA . ILE A 1 226 ? -12.774 19.913 6.084 1.00 54.50 226 ILE A CA 1
ATOM 1726 C C . ILE A 1 226 ? -12.501 21.159 6.958 1.00 54.50 226 ILE A C 1
ATOM 1728 O O . ILE A 1 226 ? -11.622 21.176 7.805 1.00 54.50 226 ILE A O 1
ATOM 1732 N N . ALA A 1 227 ? -13.215 22.261 6.725 1.00 45.41 227 ALA A N 1
ATOM 1733 C CA . ALA A 1 227 ? -13.089 23.488 7.504 1.00 45.41 227 ALA A CA 1
ATOM 1734 C C . ALA A 1 227 ? -13.752 23.343 8.888 1.00 45.41 227 ALA A C 1
ATOM 1736 O O . ALA A 1 227 ? -13.403 24.063 9.815 1.00 45.41 227 ALA A O 1
ATOM 1737 N N . SER A 1 228 ? -14.673 22.382 9.051 1.00 49.44 228 SER A N 1
ATOM 1738 C CA . SER A 1 228 ? -15.371 22.081 10.311 1.00 49.44 228 SER A CA 1
ATOM 1739 C C . SER A 1 228 ? -14.972 20.744 10.957 1.00 49.44 228 SER A C 1
ATOM 1741 O O . SER A 1 228 ? -15.457 20.424 12.041 1.00 49.44 228 SER A O 1
ATOM 1743 N N . ALA A 1 229 ? -14.114 19.935 10.318 1.00 52.44 229 ALA A N 1
ATOM 1744 C CA . ALA A 1 229 ? -14.052 18.496 10.603 1.00 52.44 229 ALA A CA 1
ATOM 1745 C C . ALA A 1 229 ? -12.962 18.017 11.584 1.00 52.44 229 ALA A C 1
ATOM 1747 O O . ALA A 1 229 ? -12.721 16.816 11.673 1.00 52.44 229 ALA A O 1
ATOM 1748 N N . LEU A 1 230 ? -12.349 18.924 12.350 1.00 59.16 230 LEU A N 1
ATOM 1749 C CA . LEU A 1 230 ? -11.374 18.580 13.399 1.00 59.16 230 LEU A CA 1
ATOM 1750 C C . LEU A 1 230 ? -11.896 18.718 14.834 1.00 59.16 230 LEU A C 1
ATOM 1752 O O . LEU A 1 230 ? -11.161 18.414 15.771 1.00 59.16 230 LEU A O 1
ATOM 1756 N N . GLY A 1 231 ? -13.145 19.152 15.027 1.00 60.16 231 GLY A N 1
ATOM 1757 C CA . GLY A 1 231 ? -13.775 19.067 16.345 1.00 60.16 231 GLY A CA 1
ATOM 1758 C C . GLY A 1 231 ? -13.906 17.607 16.796 1.00 60.16 231 GLY A C 1
ATOM 1759 O O . GLY A 1 231 ? -14.056 16.711 15.962 1.00 60.16 231 GLY A O 1
ATOM 1760 N N . ASP A 1 232 ? -13.907 17.364 18.109 1.00 56.97 232 ASP A N 1
ATOM 1761 C CA . ASP A 1 232 ? -13.965 16.012 18.702 1.00 56.97 232 ASP A CA 1
ATOM 1762 C C . ASP A 1 232 ? -15.199 15.188 18.271 1.00 56.97 232 ASP A C 1
ATOM 1764 O O . ASP A 1 232 ? -15.252 13.971 18.456 1.00 56.97 232 ASP A O 1
ATOM 1768 N N . SER A 1 233 ? -16.202 15.837 17.675 1.00 58.69 233 SER A N 1
ATOM 1769 C CA . SER A 1 233 ? -17.384 15.220 17.066 1.00 58.69 233 SER A CA 1
ATOM 1770 C C . SER A 1 233 ? -17.795 15.946 15.783 1.00 58.69 233 SER A C 1
ATOM 1772 O O . SER A 1 233 ? -18.853 16.571 15.715 1.00 58.69 233 SER A O 1
ATOM 1774 N N . ALA A 1 234 ? -16.943 15.886 14.763 1.00 63.62 234 ALA A N 1
ATOM 1775 C CA . ALA A 1 234 ? -17.251 16.430 13.447 1.00 63.62 234 ALA A CA 1
ATOM 1776 C C . ALA A 1 234 ? -18.381 15.645 12.762 1.00 63.62 234 ALA A C 1
ATOM 1778 O O . ALA A 1 234 ? -18.321 14.422 12.641 1.00 63.62 234 ALA A O 1
ATOM 1779 N N . MET A 1 235 ? -19.398 16.348 12.269 1.00 60.00 235 MET A N 1
ATOM 1780 C CA . MET A 1 235 ? -20.489 15.743 11.506 1.00 60.00 235 MET A CA 1
ATOM 1781 C C . MET A 1 235 ? -20.219 15.894 10.006 1.00 60.00 235 MET A C 1
ATOM 1783 O O . MET A 1 235 ? -19.995 17.002 9.523 1.00 60.00 235 MET A O 1
ATOM 1787 N N . ASP A 1 236 ? -20.228 14.783 9.269 1.00 67.44 236 ASP A N 1
ATOM 1788 C CA . ASP A 1 236 ? -20.307 14.799 7.807 1.00 67.44 236 ASP A CA 1
ATOM 1789 C C . ASP A 1 236 ? -21.787 14.884 7.428 1.00 67.44 236 ASP A C 1
ATOM 1791 O O . ASP A 1 236 ? -22.481 13.872 7.321 1.00 67.44 236 ASP A O 1
ATOM 1795 N N . SER A 1 237 ? -22.288 16.113 7.299 1.00 58.41 237 SER A N 1
ATOM 1796 C CA . SER A 1 237 ? -23.704 16.394 7.049 1.00 58.41 237 SER A CA 1
ATOM 1797 C C . SER A 1 237 ? -24.227 15.756 5.760 1.00 58.41 237 SER A C 1
ATOM 1799 O O . SER A 1 237 ? -25.420 15.486 5.674 1.00 58.41 237 SER A O 1
ATOM 1801 N N . ALA A 1 238 ? -23.353 15.507 4.777 1.00 63.22 238 ALA A N 1
ATOM 1802 C CA . ALA A 1 238 ? -23.735 14.900 3.504 1.00 63.22 238 ALA A CA 1
ATOM 1803 C C . ALA A 1 238 ? -24.112 13.418 3.662 1.00 63.22 238 ALA A C 1
ATOM 1805 O O . ALA A 1 238 ? -24.994 12.932 2.964 1.00 63.22 238 ALA A O 1
ATOM 1806 N N . HIS A 1 239 ? -23.490 12.722 4.618 1.00 69.94 239 HIS A N 1
ATOM 1807 C CA . HIS A 1 239 ? -23.663 11.278 4.809 1.00 69.94 239 HIS A CA 1
ATOM 1808 C C . HIS A 1 239 ? -24.222 10.900 6.188 1.00 69.94 239 HIS A C 1
ATOM 1810 O O . HIS A 1 239 ? -24.361 9.720 6.497 1.00 69.94 239 HIS A O 1
ATOM 1816 N N . GLY A 1 240 ? -24.498 11.880 7.053 1.00 73.31 240 GLY A N 1
ATOM 1817 C CA . GLY A 1 240 ? -24.942 11.643 8.428 1.00 73.31 240 GLY A CA 1
ATOM 1818 C C . GLY A 1 240 ? -23.898 10.947 9.313 1.00 73.31 240 GLY A C 1
ATOM 1819 O O . GLY A 1 240 ? -24.246 10.438 10.378 1.00 73.31 240 GLY A O 1
ATOM 1820 N N . LEU A 1 241 ? -22.624 10.908 8.902 1.00 79.38 241 LEU A N 1
ATOM 1821 C CA . LEU A 1 241 ? -21.568 10.246 9.668 1.00 79.38 241 LEU A CA 1
ATOM 1822 C C . LEU A 1 241 ? -21.093 11.136 10.816 1.00 79.38 241 LEU A C 1
ATOM 1824 O O . LEU A 1 241 ? -20.719 12.295 10.618 1.00 79.38 241 LEU A O 1
ATOM 1828 N N . LYS A 1 242 ? -21.042 10.561 12.019 1.00 85.44 242 LYS A N 1
ATOM 1829 C CA . LYS A 1 242 ? -20.441 11.198 13.193 1.00 85.44 242 LYS A CA 1
ATOM 1830 C C . LYS A 1 242 ? -18.993 10.738 13.337 1.00 85.44 242 LYS A C 1
ATOM 1832 O O . LYS A 1 242 ? -18.732 9.623 13.786 1.00 85.44 242 LYS A O 1
ATOM 1837 N N . TRP A 1 243 ? -18.059 11.607 12.970 1.00 85.81 243 TRP A N 1
ATOM 1838 C CA . TRP A 1 243 ? -16.631 11.357 13.112 1.00 85.81 243 TRP A CA 1
ATOM 1839 C C . TRP A 1 243 ? -16.168 11.675 14.530 1.00 85.81 243 TRP A C 1
ATOM 1841 O O . TRP A 1 243 ? -16.332 12.792 15.016 1.00 85.81 243 TRP A O 1
ATOM 1851 N N . LYS A 1 244 ? -15.539 10.695 15.172 1.00 89.94 244 LYS A N 1
ATOM 1852 C CA . LYS A 1 244 ? -14.829 10.836 16.441 1.00 89.94 244 LYS A CA 1
ATOM 1853 C C . LYS A 1 244 ? -13.343 11.026 16.150 1.00 89.94 244 LYS A C 1
ATOM 1855 O O . LYS A 1 244 ? -12.739 10.206 15.452 1.00 89.94 244 LYS A O 1
ATOM 1860 N N . ARG A 1 245 ? -12.746 12.091 16.689 1.00 90.31 245 ARG A N 1
ATOM 1861 C CA . ARG A 1 245 ? -11.286 12.256 16.693 1.00 90.31 245 ARG A CA 1
ATOM 1862 C C . ARG A 1 245 ? -10.670 11.196 17.606 1.00 90.31 245 ARG A C 1
ATOM 1864 O O . ARG A 1 245 ? -11.159 10.981 18.712 1.00 90.31 245 ARG A O 1
ATOM 1871 N N . LEU A 1 246 ? -9.628 10.521 17.127 1.00 90.31 246 LEU A N 1
ATOM 1872 C CA . LEU A 1 246 ? -8.899 9.531 17.914 1.00 90.31 246 LEU A CA 1
ATOM 1873 C C . LEU A 1 246 ? -7.645 10.154 18.515 1.00 90.31 246 LEU A C 1
ATOM 1875 O O . LEU A 1 246 ? -7.610 10.457 19.702 1.00 90.31 246 LEU A O 1
ATOM 1879 N N . PHE A 1 247 ? -6.631 10.370 17.687 1.00 89.94 247 PHE A N 1
ATOM 1880 C CA . PHE A 1 247 ? -5.346 10.917 18.100 1.00 89.94 247 PHE A CA 1
ATOM 1881 C C . PHE A 1 247 ? -4.616 11.505 16.893 1.00 89.94 247 PHE A C 1
ATOM 1883 O O . PHE A 1 247 ? -4.993 11.284 15.737 1.00 89.94 247 PHE A O 1
ATOM 1890 N N . ASP A 1 248 ? -3.560 12.251 17.188 1.00 90.38 248 ASP A N 1
ATOM 1891 C CA . ASP A 1 248 ? -2.658 12.803 16.192 1.00 90.38 248 ASP A CA 1
ATOM 1892 C C . ASP A 1 248 ? -1.460 11.868 15.976 1.00 90.38 248 ASP A C 1
ATOM 1894 O O . ASP A 1 248 ? -0.974 11.227 16.908 1.00 90.38 248 ASP A O 1
ATOM 1898 N N . VAL A 1 249 ? -0.993 11.782 14.734 1.00 90.94 249 VAL A N 1
ATOM 1899 C CA . VAL A 1 249 ? 0.117 10.937 14.297 1.00 90.94 249 VAL A CA 1
ATOM 1900 C C . VAL A 1 249 ? 1.156 11.825 13.634 1.00 90.94 249 VAL A C 1
ATOM 1902 O O . VAL A 1 249 ? 0.876 12.481 12.632 1.00 90.94 249 VAL A O 1
ATOM 1905 N N . GLN A 1 250 ? 2.370 11.811 14.177 1.00 91.44 250 GLN A N 1
ATOM 1906 C CA . GLN A 1 250 ? 3.513 12.520 13.610 1.00 91.44 250 GLN A CA 1
ATOM 1907 C C . GLN A 1 250 ? 4.281 11.591 12.663 1.00 91.44 250 GLN A C 1
ATOM 1909 O O . GLN A 1 250 ? 4.805 10.571 13.130 1.00 91.44 250 GLN A O 1
ATOM 1914 N N . PRO A 1 251 ? 4.363 11.912 11.358 1.00 90.62 251 PRO A N 1
ATOM 1915 C CA . PRO A 1 251 ? 5.113 11.101 10.408 1.00 90.62 251 PRO A CA 1
ATOM 1916 C C . PRO A 1 251 ? 6.596 10.988 10.783 1.00 90.62 251 PRO A C 1
ATOM 1918 O O . PRO A 1 251 ? 7.272 11.993 10.996 1.00 90.62 251 PRO A O 1
ATOM 1921 N N . ASN A 1 252 ? 7.113 9.760 10.860 1.00 91.69 252 ASN A N 1
ATOM 1922 C CA . ASN A 1 252 ? 8.497 9.494 11.263 1.00 91.69 252 ASN A CA 1
ATOM 1923 C C . ASN A 1 252 ? 9.438 9.397 10.049 1.00 91.69 252 ASN A C 1
ATOM 1925 O O . ASN A 1 252 ? 9.437 8.386 9.349 1.00 91.69 252 ASN A O 1
ATOM 1929 N N . SER A 1 253 ? 10.290 10.401 9.827 1.00 92.88 253 SER A N 1
ATOM 1930 C CA . SER A 1 253 ? 11.243 10.426 8.705 1.00 92.88 253 SER A CA 1
ATOM 1931 C C . SER A 1 253 ? 12.254 9.270 8.707 1.00 92.88 253 SER A C 1
ATOM 1933 O O . SER A 1 253 ? 12.680 8.842 7.634 1.00 92.88 253 SER A O 1
ATOM 1935 N N . GLU A 1 254 ? 12.607 8.716 9.870 1.00 93.94 254 GLU A N 1
ATOM 1936 C CA . GLU A 1 254 ? 13.503 7.556 9.975 1.00 93.94 254 GLU A CA 1
ATOM 1937 C C . GLU A 1 254 ? 12.853 6.281 9.429 1.00 93.94 254 GLU A C 1
ATOM 1939 O O . GLU A 1 254 ? 13.557 5.409 8.925 1.00 93.94 254 GLU A O 1
ATOM 1944 N N . ARG A 1 255 ? 11.515 6.209 9.458 1.00 93.94 255 ARG A N 1
ATOM 1945 C CA . ARG A 1 255 ? 10.682 5.101 8.957 1.00 93.94 255 ARG A CA 1
ATOM 1946 C C . ARG A 1 255 ? 9.960 5.439 7.651 1.00 93.94 255 ARG A C 1
ATOM 1948 O O . ARG A 1 255 ? 8.818 5.035 7.431 1.00 93.94 255 ARG A O 1
ATOM 1955 N N . ASP A 1 256 ? 10.589 6.275 6.824 1.00 96.38 256 ASP A N 1
ATOM 1956 C CA . ASP A 1 256 ? 10.020 6.776 5.564 1.00 96.38 256 ASP A CA 1
ATOM 1957 C C . ASP A 1 256 ? 8.606 7.348 5.733 1.00 96.38 256 ASP A C 1
ATOM 1959 O O . ASP A 1 256 ? 7.696 7.090 4.941 1.00 96.38 256 ASP A O 1
ATOM 1963 N N . PHE A 1 257 ? 8.434 8.120 6.806 1.00 96.31 257 PHE A N 1
ATOM 1964 C CA . PHE A 1 257 ? 7.203 8.808 7.180 1.00 96.31 257 PHE A CA 1
ATOM 1965 C C . PHE A 1 2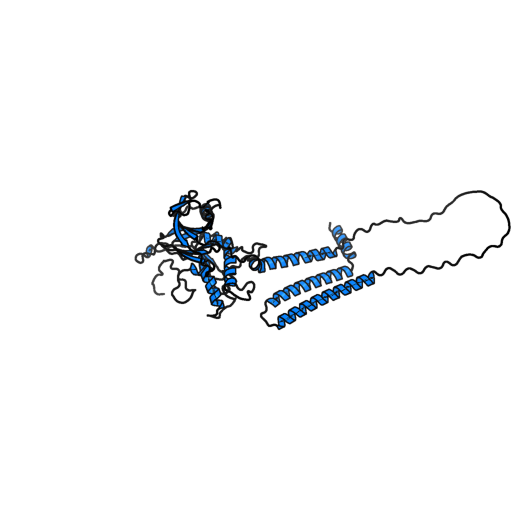57 ? 6.028 7.871 7.474 1.00 96.31 257 PHE A C 1
ATOM 1967 O O . PHE A 1 257 ? 4.876 8.293 7.364 1.00 96.31 257 PHE A O 1
ATOM 1974 N N . THR A 1 258 ? 6.318 6.616 7.835 1.00 95.81 258 THR A N 1
ATOM 1975 C CA . THR A 1 258 ? 5.312 5.594 8.131 1.00 95.81 258 THR A CA 1
ATOM 1976 C C . THR A 1 258 ? 5.177 5.347 9.628 1.00 95.81 258 THR A C 1
ATOM 1978 O O . THR A 1 258 ? 6.158 5.174 10.357 1.00 95.81 258 THR A O 1
ATOM 1981 N N . ASN A 1 259 ? 3.932 5.283 10.088 1.00 94.56 259 ASN A N 1
ATOM 1982 C CA . ASN A 1 259 ? 3.568 5.069 11.478 1.00 94.56 259 ASN A CA 1
ATOM 1983 C C . ASN A 1 259 ? 2.437 4.045 11.573 1.00 94.56 259 ASN A C 1
ATOM 1985 O O . ASN A 1 259 ? 1.633 3.890 10.654 1.00 94.56 259 ASN A O 1
ATOM 1989 N N . MET A 1 260 ? 2.345 3.385 12.725 1.00 93.38 260 MET A N 1
ATOM 1990 C CA . MET A 1 260 ? 1.207 2.549 13.084 1.00 93.38 260 MET A CA 1
ATOM 1991 C C . MET A 1 260 ? 0.595 3.063 14.371 1.00 93.38 260 MET A C 1
ATOM 1993 O O . MET A 1 260 ? 1.314 3.458 15.290 1.00 93.38 260 MET A O 1
ATOM 1997 N N . ALA A 1 261 ? -0.727 3.041 14.424 1.00 93.12 261 ALA A N 1
ATOM 1998 C CA . ALA A 1 261 ? -1.464 3.321 15.630 1.00 93.12 261 ALA A CA 1
ATOM 1999 C C . ALA A 1 261 ? -2.574 2.294 15.847 1.00 93.12 261 ALA A C 1
ATOM 2001 O O . ALA A 1 261 ? -3.139 1.749 14.898 1.00 93.12 261 ALA A O 1
ATOM 2002 N N . GLU A 1 262 ? -2.882 2.029 17.111 1.00 95.00 262 GLU A N 1
ATOM 2003 C CA . GLU A 1 262 ? -3.890 1.055 17.506 1.00 95.00 262 GLU A CA 1
ATOM 2004 C C . GLU A 1 262 ? -5.139 1.777 18.010 1.00 95.00 262 GLU A C 1
ATOM 2006 O O . GLU A 1 262 ? -5.091 2.560 18.959 1.00 95.00 262 GLU A O 1
ATOM 2011 N N . ILE A 1 263 ? -6.266 1.497 17.367 1.00 95.94 263 ILE A N 1
ATOM 2012 C CA . ILE A 1 263 ? -7.588 1.914 17.817 1.00 95.94 263 ILE A CA 1
ATOM 2013 C C . ILE A 1 263 ? -8.083 0.871 18.813 1.00 95.94 263 ILE A C 1
ATOM 2015 O O . ILE A 1 263 ? -7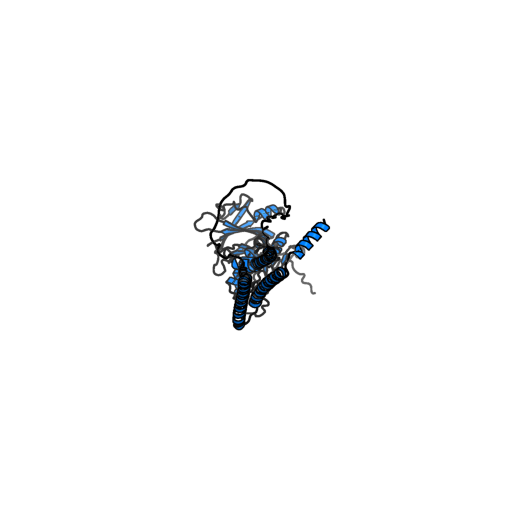.958 -0.327 18.566 1.00 95.94 263 ILE A O 1
ATOM 2019 N N . ARG A 1 264 ? -8.640 1.332 19.931 1.00 94.94 264 ARG A N 1
ATOM 2020 C CA . ARG A 1 264 ? -9.159 0.506 21.026 1.00 94.94 264 ARG A CA 1
ATOM 2021 C C . ARG A 1 264 ? -10.625 0.833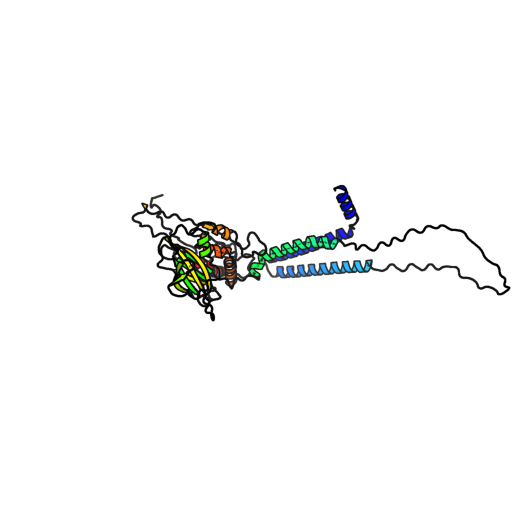 21.284 1.00 94.94 264 ARG A C 1
ATOM 2023 O O . ARG A 1 264 ? -11.148 1.798 20.723 1.00 94.94 264 ARG A O 1
ATOM 2030 N N . ASP A 1 265 ? -11.251 0.027 22.135 1.00 94.31 265 ASP A N 1
ATOM 2031 C CA . ASP A 1 265 ? -12.638 0.190 22.581 1.00 94.31 265 ASP A CA 1
ATOM 2032 C C . ASP A 1 265 ? -13.636 0.210 21.411 1.00 94.31 265 ASP A C 1
ATOM 2034 O O . ASP A 1 265 ? -14.580 1.000 21.374 1.00 94.31 265 ASP A O 1
ATOM 2038 N N . LEU A 1 266 ? -13.385 -0.639 20.410 1.00 93.81 266 LEU A N 1
ATOM 2039 C CA . LEU A 1 266 ? -14.322 -0.887 19.322 1.00 93.81 266 LEU A CA 1
ATOM 2040 C C . LEU A 1 266 ? -15.410 -1.868 19.768 1.00 93.81 266 LEU A C 1
ATOM 2042 O O . LEU A 1 266 ? -15.195 -2.724 20.623 1.00 93.81 266 LEU A O 1
ATOM 2046 N N . GLU A 1 267 ? -16.570 -1.763 19.136 1.00 91.62 267 GLU A N 1
ATOM 2047 C CA . GLU A 1 267 ? -17.676 -2.688 19.326 1.00 91.62 267 GLU A CA 1
ATOM 2048 C C . GLU A 1 267 ? -17.479 -3.920 18.434 1.00 91.62 267 GLU A C 1
ATOM 2050 O O . GLU A 1 267 ? -17.141 -3.762 17.254 1.00 91.62 267 GLU A O 1
ATOM 2055 N N . PRO A 1 268 ? -17.732 -5.142 18.930 1.00 87.69 268 PRO A N 1
ATOM 2056 C CA . PRO A 1 268 ? -17.671 -6.350 18.115 1.00 87.69 268 PRO A CA 1
ATOM 2057 C C . PRO A 1 268 ? -18.649 -6.323 16.933 1.00 87.69 268 PRO A C 1
ATOM 2059 O O . PRO A 1 268 ? -19.706 -5.694 16.989 1.00 87.69 268 PRO A O 1
ATOM 2062 N N . SER A 1 269 ? -18.332 -7.051 15.856 1.00 85.38 269 SER A N 1
ATOM 2063 C CA . SER A 1 269 ? -19.183 -7.190 14.656 1.00 85.38 269 SER A CA 1
ATOM 2064 C C . SER A 1 269 ? -19.619 -5.881 13.983 1.00 85.38 269 SER A C 1
ATOM 2066 O O . SER A 1 269 ? -20.566 -5.894 13.186 1.00 85.38 269 SER A O 1
ATOM 2068 N N . THR A 1 270 ? -18.936 -4.772 14.251 1.00 88.31 270 THR A N 1
ATOM 2069 C CA . THR A 1 270 ? -19.359 -3.423 13.867 1.00 88.31 270 THR A CA 1
ATOM 2070 C C . THR A 1 270 ? -18.533 -2.908 12.696 1.00 88.31 270 THR A C 1
ATOM 2072 O O . THR A 1 270 ? -17.322 -3.118 12.628 1.00 88.31 270 THR A O 1
ATOM 2075 N N . LYS A 1 271 ? -19.198 -2.250 11.739 1.00 90.38 271 LYS A N 1
ATOM 2076 C CA . LYS A 1 271 ? -18.536 -1.620 10.594 1.00 90.38 271 LYS A CA 1
ATOM 2077 C C . LYS A 1 271 ? -18.067 -0.215 10.955 1.00 90.38 271 LYS A C 1
ATOM 2079 O O . LYS A 1 271 ? -18.820 0.588 11.504 1.00 90.38 271 LYS A O 1
ATOM 2084 N N . TYR A 1 272 ? -16.837 0.091 10.577 1.00 92.56 272 TYR A N 1
ATOM 2085 C CA . TYR A 1 272 ? -16.198 1.373 10.822 1.00 92.56 272 TYR A CA 1
ATOM 2086 C C . TYR A 1 272 ? -15.621 1.952 9.533 1.00 92.56 272 TYR A C 1
ATOM 2088 O O . TYR A 1 272 ? -15.200 1.213 8.642 1.00 92.56 272 TYR A O 1
ATOM 2096 N N . LEU A 1 273 ? -15.566 3.283 9.470 1.00 92.56 273 LEU A N 1
ATOM 2097 C CA . LEU A 1 273 ? -14.673 4.022 8.581 1.00 92.56 273 LEU A CA 1
ATOM 2098 C C . LEU A 1 273 ? -13.582 4.677 9.396 1.00 92.56 273 LEU A C 1
ATOM 2100 O O . LEU A 1 273 ? -13.852 5.266 10.440 1.00 92.56 273 LEU A O 1
ATOM 2104 N N . VAL A 1 274 ? -12.376 4.661 8.857 1.00 93.19 274 VAL A N 1
ATOM 2105 C CA . VAL A 1 274 ? -11.235 5.402 9.378 1.00 93.19 274 VAL A CA 1
ATOM 2106 C C . VAL A 1 274 ? -10.755 6.356 8.303 1.00 93.19 274 VAL A C 1
ATOM 2108 O O . VAL A 1 274 ? -10.726 6.006 7.125 1.00 93.19 274 VAL A O 1
ATOM 2111 N N . ARG A 1 275 ? -10.360 7.562 8.707 1.00 90.75 275 ARG A N 1
ATOM 2112 C CA . ARG A 1 275 ? -9.720 8.539 7.824 1.00 90.75 275 ARG A CA 1
ATOM 2113 C C . ARG A 1 275 ? -8.544 9.210 8.507 1.00 90.75 275 ARG A C 1
ATOM 2115 O O . ARG A 1 275 ? -8.571 9.430 9.717 1.00 90.75 275 ARG A O 1
ATOM 2122 N N . ALA A 1 276 ? -7.566 9.608 7.707 1.00 89.81 276 ALA A N 1
ATOM 2123 C CA . ALA A 1 276 ? -6.459 10.448 8.132 1.00 89.81 276 ALA A CA 1
ATOM 2124 C C . ALA A 1 276 ? -6.608 11.831 7.499 1.00 89.81 276 ALA A C 1
ATOM 2126 O O . ALA A 1 276 ? -6.786 11.959 6.284 1.00 89.81 276 ALA A O 1
ATOM 2127 N N . VAL A 1 277 ? -6.549 12.863 8.335 1.00 87.00 277 VAL A N 1
ATOM 2128 C CA . VAL A 1 277 ? -6.677 14.260 7.928 1.00 87.00 277 VAL A CA 1
ATOM 2129 C C . VAL A 1 277 ? -5.318 14.934 8.041 1.00 87.00 277 VAL A C 1
ATOM 2131 O O . VAL A 1 277 ? -4.740 15.022 9.122 1.00 87.00 277 VAL A O 1
ATOM 2134 N N . ARG A 1 278 ? -4.820 15.420 6.908 1.00 86.38 278 ARG A N 1
ATOM 2135 C CA . ARG A 1 278 ? -3.565 16.149 6.785 1.00 86.38 278 ARG A CA 1
ATOM 2136 C C . ARG A 1 278 ? -3.698 17.581 7.288 1.00 86.38 278 ARG A C 1
ATOM 2138 O O . ARG A 1 278 ? -4.581 18.314 6.833 1.00 86.38 278 ARG A O 1
ATOM 2145 N N . HIS A 1 279 ? -2.745 18.005 8.118 1.00 80.06 279 HIS A N 1
ATOM 2146 C CA . HIS A 1 279 ? -2.538 19.412 8.466 1.00 80.06 279 HIS A CA 1
ATOM 2147 C C . HIS A 1 279 ? -1.479 20.023 7.549 1.00 80.06 279 HIS A C 1
ATOM 2149 O O . HIS A 1 279 ? -0.344 19.544 7.493 1.00 80.06 279 HIS A O 1
ATOM 2155 N N . LEU A 1 280 ? -1.848 21.062 6.799 1.00 72.62 280 LEU A N 1
ATOM 2156 C CA . LEU A 1 280 ? -0.929 21.780 5.917 1.00 72.62 280 LEU A CA 1
ATOM 2157 C C . LEU A 1 280 ? -0.473 23.084 6.592 1.00 72.62 280 LEU A C 1
ATOM 2159 O O . LEU A 1 280 ? -1.318 23.923 6.909 1.00 72.62 280 LEU A O 1
ATOM 2163 N N . PRO A 1 281 ? 0.841 23.286 6.814 1.00 65.94 281 PRO A N 1
ATOM 2164 C CA . PRO A 1 281 ? 1.352 24.526 7.391 1.00 65.94 281 PRO A CA 1
ATOM 2165 C C . PRO A 1 281 ? 0.945 25.747 6.558 1.00 65.94 281 PRO A C 1
ATOM 2167 O O . PRO A 1 281 ? 1.089 25.747 5.336 1.00 65.94 281 PRO A O 1
ATOM 2170 N N . GLY A 1 282 ? 0.459 26.799 7.220 1.00 63.81 282 GLY A N 1
ATOM 2171 C CA . GLY A 1 282 ? 0.132 28.080 6.582 1.00 63.81 282 GLY A CA 1
ATOM 2172 C C . GLY A 1 282 ? -1.236 28.159 5.897 1.00 63.81 282 GLY A C 1
ATOM 2173 O O . GLY A 1 282 ? -1.560 29.210 5.350 1.00 63.81 282 GLY A O 1
ATOM 2174 N N . TRP A 1 283 ? -2.055 27.103 5.950 1.00 59.41 283 TRP A N 1
ATOM 2175 C CA . TRP A 1 283 ? -3.394 27.086 5.357 1.00 59.41 283 TRP A CA 1
ATOM 2176 C C . TRP A 1 283 ? -4.431 26.542 6.343 1.00 59.41 283 TRP A C 1
ATOM 2178 O O . TRP A 1 283 ? -4.214 25.514 6.973 1.00 59.41 283 TRP A O 1
ATOM 2188 N N . SER A 1 284 ? -5.609 27.167 6.413 1.00 58.97 284 SER A N 1
ATOM 2189 C CA . SER A 1 284 ? -6.775 26.653 7.162 1.00 58.97 284 SER A CA 1
ATOM 2190 C C . SER A 1 284 ? -7.471 25.472 6.465 1.00 58.97 284 SER A C 1
ATOM 2192 O O . SER A 1 284 ? -8.604 25.128 6.795 1.00 58.97 284 SER A O 1
ATOM 2194 N N . PHE A 1 285 ? -6.832 24.886 5.449 1.00 60.53 285 PHE A N 1
ATOM 2195 C CA . PHE A 1 285 ? -7.395 23.817 4.638 1.00 60.53 285 PHE A CA 1
ATOM 2196 C C . PHE A 1 285 ? -6.777 22.484 5.035 1.00 60.53 285 PHE A C 1
ATOM 2198 O O . PHE A 1 285 ? -5.577 22.253 4.889 1.00 60.53 285 PHE A O 1
ATOM 2205 N N . HIS A 1 286 ? -7.639 21.590 5.495 1.00 71.81 286 HIS A N 1
ATOM 2206 C CA . HIS A 1 286 ? -7.301 20.213 5.801 1.00 71.81 286 HIS A CA 1
ATOM 2207 C C . HIS A 1 286 ? -7.641 19.324 4.607 1.00 71.81 286 HIS A C 1
ATOM 2209 O O . HIS A 1 286 ? -8.654 19.536 3.936 1.00 71.81 286 HIS A O 1
ATOM 2215 N N . ARG A 1 287 ? -6.796 18.325 4.335 1.00 77.69 287 ARG A N 1
ATOM 2216 C CA . ARG A 1 287 ? -7.006 17.369 3.239 1.00 77.69 287 ARG A CA 1
ATOM 2217 C C . ARG A 1 287 ? -7.124 15.959 3.796 1.00 77.69 287 ARG A C 1
ATOM 2219 O O . ARG A 1 287 ? -6.251 15.514 4.530 1.00 77.69 287 ARG A O 1
ATOM 2226 N N . GLU A 1 288 ? -8.183 15.253 3.431 1.00 81.75 288 GLU A N 1
ATOM 2227 C CA . GLU A 1 288 ? -8.298 13.820 3.706 1.00 81.75 288 GLU A CA 1
ATOM 2228 C C . GLU A 1 288 ? -7.325 13.051 2.806 1.00 81.75 288 GLU A C 1
ATOM 2230 O O . GLU A 1 288 ? -7.249 13.338 1.610 1.00 81.75 288 GLU A O 1
ATOM 2235 N N . LEU A 1 289 ? -6.572 12.100 3.364 1.00 82.69 289 LEU A N 1
ATOM 2236 C CA . LEU A 1 289 ? -5.725 11.218 2.555 1.00 82.69 289 LEU A CA 1
ATOM 2237 C C . LEU A 1 289 ? -6.593 10.221 1.778 1.00 82.69 289 LEU A C 1
ATOM 2239 O O . LEU A 1 289 ? -6.546 10.175 0.552 1.00 82.69 289 LEU A O 1
ATOM 2243 N N . ASN A 1 290 ? -7.403 9.458 2.511 1.00 83.25 290 ASN A N 1
ATOM 2244 C CA . ASN A 1 290 ? -8.385 8.488 2.031 1.00 83.25 290 ASN A CA 1
ATOM 2245 C C . ASN A 1 290 ? -9.244 7.995 3.215 1.00 83.25 290 ASN A C 1
ATOM 2247 O O . ASN A 1 290 ? -8.918 8.241 4.383 1.00 83.25 290 ASN A O 1
ATOM 2251 N N . ARG A 1 291 ? -10.325 7.268 2.902 1.00 89.12 291 ARG A N 1
ATOM 2252 C CA . ARG A 1 291 ? -11.155 6.530 3.866 1.00 89.12 291 ARG A CA 1
ATOM 2253 C C . ARG A 1 291 ? -10.962 5.036 3.704 1.00 89.12 291 ARG A C 1
ATOM 2255 O O . ARG A 1 291 ? -10.951 4.535 2.586 1.00 89.12 291 ARG A O 1
ATOM 2262 N N . VAL A 1 292 ? -10.848 4.339 4.825 1.00 91.62 292 VAL A N 1
ATOM 2263 C CA . VAL A 1 292 ? -10.732 2.884 4.875 1.00 91.62 292 VAL A CA 1
ATOM 2264 C C . VAL A 1 292 ? -11.889 2.315 5.669 1.00 91.62 292 VAL A C 1
ATOM 2266 O O . VAL A 1 292 ? -12.133 2.735 6.800 1.00 91.62 292 VAL A O 1
ATOM 2269 N N . GLY A 1 293 ? -12.586 1.358 5.076 1.00 91.19 293 GLY A N 1
ATOM 2270 C CA . GLY A 1 293 ? -13.644 0.608 5.718 1.00 91.19 293 GLY A CA 1
ATOM 2271 C C . GLY A 1 293 ? -13.171 -0.744 6.238 1.00 91.19 293 GLY A C 1
ATOM 2272 O O . GLY A 1 293 ? -12.379 -1.430 5.598 1.00 91.19 293 GLY A O 1
ATOM 2273 N N . PHE A 1 294 ? -13.669 -1.134 7.410 1.00 91.94 294 PHE A N 1
ATOM 2274 C CA . PHE A 1 294 ? -13.461 -2.474 7.954 1.00 91.94 294 PHE A CA 1
ATOM 2275 C C . PHE A 1 294 ? -14.597 -2.875 8.898 1.00 91.94 294 PHE A C 1
ATOM 2277 O O . PHE A 1 294 ? -15.408 -2.040 9.310 1.00 91.94 294 PHE A O 1
ATOM 2284 N N . ARG A 1 295 ? -14.661 -4.163 9.242 1.00 90.31 295 ARG A N 1
ATOM 2285 C CA . ARG A 1 295 ? -15.582 -4.705 10.244 1.00 90.31 295 ARG A CA 1
ATOM 2286 C C . ARG A 1 295 ? -14.775 -5.395 11.335 1.00 90.31 295 ARG A C 1
ATOM 2288 O O . ARG A 1 295 ? -13.913 -6.204 11.016 1.00 90.31 295 ARG A O 1
ATOM 2295 N N . THR A 1 296 ? -15.047 -5.079 12.597 1.00 89.19 296 THR A N 1
ATOM 2296 C CA . THR A 1 296 ? -14.433 -5.785 13.729 1.00 89.19 296 THR A CA 1
ATOM 2297 C C . THR A 1 296 ? -14.887 -7.237 13.784 1.00 89.19 296 THR A C 1
ATOM 2299 O O . THR A 1 296 ? -15.970 -7.596 13.307 1.00 89.19 296 THR A O 1
ATOM 2302 N N . ALA A 1 297 ? -14.054 -8.075 14.398 1.00 86.12 297 ALA A N 1
ATOM 2303 C CA . ALA A 1 297 ? -14.367 -9.480 14.587 1.00 86.12 297 ALA A CA 1
ATOM 2304 C C . ALA A 1 297 ? -15.640 -9.649 15.451 1.00 86.12 297 ALA A C 1
ATOM 2306 O O . ALA A 1 297 ? -16.016 -8.744 16.210 1.00 86.12 297 ALA A O 1
ATOM 2307 N N . PRO A 1 298 ? -16.341 -10.787 15.345 1.00 82.62 298 PRO A N 1
ATOM 2308 C CA . PRO A 1 298 ? -17.372 -11.174 16.309 1.00 82.62 298 PRO A CA 1
ATOM 2309 C C . PRO A 1 298 ? -16.865 -11.131 17.757 1.00 82.62 298 PRO A C 1
ATOM 2311 O O . PRO A 1 298 ? -15.657 -11.225 17.986 1.00 82.62 298 PRO A O 1
ATOM 2314 N N . PRO A 1 299 ? -17.770 -11.001 18.747 1.00 77.38 299 PRO A N 1
ATOM 2315 C CA . PRO A 1 299 ? -17.374 -11.156 20.138 1.00 77.38 299 PRO A CA 1
ATOM 2316 C C . PRO A 1 299 ? -16.737 -12.543 20.337 1.00 77.38 299 PRO A C 1
ATOM 2318 O O . PRO A 1 299 ? -17.171 -13.494 19.676 1.00 77.38 299 PRO A O 1
ATOM 2321 N N . PRO A 1 300 ? -15.738 -12.669 21.231 1.00 68.69 300 PRO A N 1
ATOM 2322 C CA . PRO A 1 300 ? -15.135 -13.956 21.560 1.00 68.69 300 PRO A CA 1
ATOM 2323 C C . PRO A 1 300 ? -16.206 -14.987 21.907 1.00 68.69 300 PRO A C 1
ATOM 2325 O O . PRO A 1 300 ? -17.225 -14.662 22.528 1.00 68.69 300 PRO A O 1
ATOM 2328 N N . VAL A 1 301 ? -15.989 -16.231 21.495 1.00 64.75 301 VAL A N 1
ATOM 2329 C CA . VAL A 1 301 ? -16.959 -17.298 21.741 1.00 64.75 301 VAL A CA 1
ATOM 2330 C C . VAL A 1 301 ? -17.001 -17.598 23.238 1.00 64.75 301 VAL A C 1
ATOM 2332 O O . VAL A 1 301 ? -15.967 -17.834 23.864 1.00 64.75 301 VAL A O 1
ATOM 2335 N N . ASP A 1 302 ? -18.205 -17.662 23.816 1.00 60.25 302 ASP A N 1
ATOM 2336 C CA . ASP A 1 302 ? -18.376 -18.207 25.162 1.00 60.25 302 ASP A CA 1
ATOM 2337 C C . ASP A 1 302 ? -17.943 -19.682 25.166 1.00 60.25 302 ASP A C 1
ATOM 2339 O O . ASP A 1 302 ? -18.631 -20.556 24.629 1.00 60.25 302 ASP A O 1
ATOM 2343 N N . ARG A 1 303 ? -16.785 -19.956 25.779 1.00 56.47 303 ARG A N 1
ATOM 2344 C CA . ARG A 1 303 ? -16.187 -21.297 25.888 1.00 56.47 303 ARG A CA 1
ATOM 2345 C C . ARG A 1 303 ? -17.107 -22.299 26.590 1.00 56.47 303 ARG A C 1
ATOM 2347 O O . ARG A 1 303 ? -16.912 -23.501 26.436 1.00 56.47 303 ARG A O 1
ATOM 2354 N N . LEU A 1 304 ? -18.105 -21.822 27.338 1.00 57.09 304 LEU A N 1
ATOM 2355 C CA . LEU A 1 304 ? -19.096 -22.651 28.021 1.00 57.09 304 LEU A CA 1
ATOM 2356 C C . LEU A 1 304 ? -20.290 -23.018 27.126 1.00 57.09 304 LEU A C 1
ATOM 2358 O O . LEU A 1 304 ? -21.055 -23.913 27.484 1.00 57.09 304 LEU A O 1
ATOM 2362 N N . ASN A 1 305 ? -20.453 -22.381 25.958 1.00 54.59 305 ASN A N 1
ATOM 2363 C CA . ASN A 1 305 ? -21.533 -22.688 25.018 1.00 54.59 305 ASN A CA 1
ATOM 2364 C C . ASN A 1 305 ? -21.061 -22.794 23.547 1.00 54.59 305 ASN A C 1
ATOM 2366 O O . ASN A 1 305 ? -21.435 -21.974 22.699 1.00 54.59 305 ASN A O 1
ATOM 2370 N N . PRO A 1 306 ? -20.298 -23.852 23.203 1.00 54.75 306 PRO A N 1
ATOM 2371 C CA . PRO A 1 306 ? -19.760 -24.057 21.857 1.00 54.75 306 PRO A CA 1
ATOM 2372 C C . PRO A 1 306 ? -20.832 -24.274 20.774 1.00 54.75 306 PRO A C 1
ATOM 2374 O O . PRO A 1 306 ? -20.542 -24.164 19.588 1.00 54.75 306 PRO A O 1
ATOM 2377 N N . GLN A 1 307 ? -22.089 -24.547 21.142 1.00 51.84 307 GLN A N 1
ATOM 2378 C CA . GLN A 1 307 ? -23.181 -24.755 20.180 1.00 51.84 307 GLN A CA 1
ATOM 2379 C C . GLN A 1 307 ? -23.689 -23.448 19.542 1.00 51.84 307 GLN A C 1
ATOM 2381 O O . GLN A 1 307 ? -24.376 -23.491 18.524 1.00 51.84 307 GLN A O 1
ATOM 2386 N N . LYS A 1 308 ? -23.325 -22.279 20.094 1.00 52.09 308 LYS A N 1
ATOM 2387 C CA . LYS A 1 308 ? -23.573 -20.954 19.490 1.00 52.09 308 LYS A CA 1
ATOM 2388 C C . LYS A 1 308 ? -22.407 -20.450 18.621 1.00 52.09 308 LYS A C 1
ATOM 2390 O O . LYS A 1 308 ? -22.456 -19.324 18.132 1.00 52.09 308 LYS A O 1
ATOM 2395 N N . ALA A 1 309 ? -21.360 -21.255 18.438 1.00 52.69 309 ALA A N 1
ATOM 2396 C CA . ALA A 1 309 ? -20.043 -20.800 18.006 1.00 52.69 309 ALA A CA 1
ATOM 2397 C C . ALA A 1 309 ? -19.702 -21.191 16.563 1.00 52.69 309 ALA A C 1
ATOM 2399 O O . ALA A 1 309 ? -18.946 -22.126 16.303 1.00 52.69 309 ALA A O 1
ATOM 2400 N N . GLY A 1 310 ? -20.238 -20.450 15.602 1.00 55.81 310 GLY A N 1
ATOM 2401 C CA . GLY A 1 310 ? -19.770 -20.534 14.226 1.00 55.81 310 GLY A CA 1
ATOM 2402 C C . GLY A 1 310 ? -19.896 -19.180 13.567 1.00 55.81 310 GLY A C 1
ATOM 2403 O O . GLY A 1 310 ? -21.000 -18.773 13.212 1.00 55.81 310 GLY A O 1
ATOM 2404 N N . VAL A 1 311 ? -18.780 -18.475 13.403 1.00 66.38 311 VAL A N 1
ATOM 2405 C CA . VAL A 1 311 ? -18.766 -17.239 12.623 1.00 66.38 311 VAL A CA 1
ATOM 2406 C C . VAL A 1 311 ? -18.306 -17.602 11.221 1.00 66.38 311 VAL A C 1
ATOM 2408 O O . VAL A 1 311 ? -17.249 -18.199 11.034 1.00 66.38 311 VAL A O 1
ATOM 2411 N N . ARG A 1 312 ? -19.134 -17.283 10.225 1.00 71.56 312 ARG A N 1
ATOM 2412 C CA . ARG A 1 312 ? -18.747 -17.392 8.819 1.00 71.56 312 ARG A CA 1
ATOM 2413 C C . ARG A 1 312 ? -18.066 -16.097 8.412 1.00 71.56 312 ARG A C 1
ATOM 2415 O O . ARG A 1 312 ? -18.659 -15.038 8.583 1.00 71.56 312 ARG A O 1
ATOM 2422 N N . PHE A 1 313 ? -16.883 -16.213 7.830 1.00 78.25 313 PHE A N 1
ATOM 2423 C CA . PHE A 1 313 ? -16.170 -15.111 7.203 1.00 78.25 313 PHE A CA 1
ATOM 2424 C C . PHE A 1 313 ? -15.759 -15.511 5.790 1.00 78.25 313 PHE A C 1
ATOM 2426 O O . PHE A 1 313 ? -15.510 -16.684 5.511 1.00 78.25 313 PHE A O 1
ATOM 2433 N N . ASN A 1 314 ? -15.691 -14.525 4.902 1.00 87.12 314 ASN A N 1
ATOM 2434 C CA . ASN A 1 314 ? -15.128 -14.685 3.569 1.00 87.12 314 ASN A CA 1
ATOM 2435 C C . ASN A 1 314 ? -13.822 -13.904 3.527 1.00 87.12 314 ASN A C 1
ATOM 2437 O O . ASN A 1 314 ? -13.815 -12.711 3.826 1.00 87.12 314 ASN A O 1
ATOM 2441 N N . PHE A 1 315 ? -12.735 -14.547 3.126 1.00 91.50 315 PHE A N 1
ATOM 2442 C CA . PHE A 1 315 ? -11.455 -13.880 2.932 1.00 91.50 315 PHE A CA 1
ATOM 2443 C C . PHE A 1 315 ? -10.854 -14.278 1.590 1.00 91.50 315 PHE A C 1
ATOM 2445 O O . PHE A 1 315 ? -11.181 -15.327 1.033 1.00 91.50 315 PHE A O 1
ATOM 2452 N N . GLY A 1 316 ? -10.005 -13.406 1.059 1.00 92.88 316 GLY A N 1
ATOM 2453 C CA . GLY A 1 316 ? -9.207 -13.694 -0.127 1.00 92.88 316 GLY A CA 1
ATOM 2454 C C . GLY A 1 316 ? -7.751 -13.929 0.242 1.00 92.88 316 GLY A C 1
ATOM 2455 O O . GLY A 1 316 ? -7.279 -13.452 1.274 1.00 92.88 316 GLY A O 1
ATOM 2456 N N . SER A 1 317 ? -7.035 -14.638 -0.622 1.00 95.06 317 SER A N 1
ATOM 2457 C CA . SER A 1 317 ? -5.585 -14.765 -0.540 1.00 95.06 317 SER A CA 1
ATOM 2458 C C . SER A 1 317 ? -4.967 -14.653 -1.928 1.00 95.06 317 SER A C 1
ATOM 2460 O O . SER A 1 317 ? -5.606 -15.006 -2.924 1.00 95.06 317 SER A O 1
ATOM 2462 N N . GLY A 1 318 ? -3.740 -14.155 -1.996 1.00 94.06 318 GLY A N 1
ATOM 2463 C CA . GLY A 1 318 ? -2.957 -14.092 -3.220 1.00 94.06 318 GLY A CA 1
ATOM 2464 C C . GLY A 1 318 ? -1.529 -13.637 -2.960 1.00 94.06 318 GLY A C 1
ATOM 2465 O O . GLY A 1 318 ? -1.199 -13.164 -1.877 1.00 94.06 318 GLY A O 1
ATOM 2466 N N . SER A 1 319 ? -0.694 -13.770 -3.977 1.00 94.69 319 SER A N 1
ATOM 2467 C CA . SER A 1 319 ? 0.728 -13.428 -3.957 1.00 94.69 319 SER A CA 1
ATOM 2468 C C . SER A 1 319 ? 1.150 -12.908 -5.328 1.00 94.69 319 SER A C 1
ATOM 2470 O O . SER A 1 319 ? 0.326 -12.833 -6.246 1.00 94.69 319 SER A O 1
ATOM 2472 N N . CYS A 1 320 ? 2.436 -12.590 -5.465 1.00 93.06 320 CYS A N 1
ATOM 2473 C CA . CYS A 1 320 ? 3.102 -12.390 -6.750 1.00 93.06 320 CYS A CA 1
ATOM 2474 C C . CYS A 1 320 ? 2.437 -11.303 -7.594 1.00 93.06 320 CYS A C 1
ATOM 2476 O O . CYS A 1 320 ? 1.762 -11.571 -8.594 1.00 93.06 320 CYS A O 1
ATOM 2478 N N . MET A 1 321 ? 2.644 -10.047 -7.201 1.00 93.06 321 MET A N 1
ATOM 2479 C CA . MET A 1 321 ? 2.190 -8.915 -7.998 1.00 93.06 321 MET A CA 1
ATOM 2480 C C . MET A 1 321 ? 3.358 -8.146 -8.604 1.00 93.06 321 MET A C 1
ATOM 2482 O O . MET A 1 321 ? 4.274 -7.701 -7.921 1.00 93.06 321 MET A O 1
ATOM 2486 N N . LEU A 1 322 ? 3.277 -7.914 -9.911 1.00 88.88 322 LEU A N 1
ATOM 2487 C CA . LEU A 1 322 ? 4.192 -7.031 -10.614 1.00 88.88 322 LEU A CA 1
ATOM 2488 C C . LEU A 1 322 ? 3.382 -5.883 -11.229 1.00 88.88 322 LEU A C 1
ATOM 2490 O O . LEU A 1 322 ? 2.483 -6.140 -12.039 1.00 88.88 322 LEU A O 1
ATOM 2494 N N . PRO A 1 323 ? 3.656 -4.617 -10.860 1.00 90.00 323 PRO A N 1
ATOM 2495 C CA . PRO A 1 323 ? 3.026 -3.477 -11.507 1.00 90.00 323 PRO A CA 1
ATOM 2496 C C . PRO A 1 323 ? 3.189 -3.525 -13.025 1.00 90.00 323 PRO A C 1
ATOM 2498 O O . PRO A 1 323 ? 4.250 -3.861 -13.549 1.00 90.00 323 PRO A O 1
ATOM 2501 N N . ASN A 1 324 ? 2.109 -3.192 -13.724 1.00 89.75 324 ASN A N 1
ATOM 2502 C CA . ASN A 1 324 ? 1.996 -3.245 -15.174 1.00 89.75 324 ASN A CA 1
ATOM 2503 C C . ASN A 1 324 ? 2.233 -4.640 -15.774 1.00 89.75 324 ASN A C 1
ATOM 2505 O O . ASN A 1 324 ? 2.708 -4.746 -16.900 1.00 89.75 324 ASN A O 1
ATOM 2509 N N . PHE A 1 325 ? 1.919 -5.717 -15.048 1.00 88.31 325 PHE A N 1
ATOM 2510 C CA . PHE A 1 325 ? 1.916 -7.072 -15.594 1.00 88.31 325 PHE A CA 1
ATOM 2511 C C . PHE A 1 325 ? 0.489 -7.656 -15.636 1.00 88.31 325 PHE A C 1
ATOM 2513 O O . PHE A 1 325 ? -0.189 -7.682 -14.606 1.00 88.31 325 PHE A O 1
ATOM 2520 N N . PRO A 1 326 ? 0.006 -8.136 -16.803 1.00 88.81 326 PRO A N 1
ATOM 2521 C CA . PRO A 1 326 ? 0.641 -8.056 -18.124 1.00 88.81 326 PRO A CA 1
ATOM 2522 C C . PRO A 1 326 ? 0.779 -6.607 -18.631 1.00 88.81 326 PRO A C 1
ATOM 2524 O O . PRO A 1 326 ? -0.034 -5.748 -18.286 1.00 88.81 326 PRO A O 1
ATOM 2527 N N . TYR A 1 327 ? 1.795 -6.365 -19.471 1.00 88.94 327 TYR A N 1
ATOM 2528 C CA . TYR A 1 327 ? 2.170 -5.031 -19.957 1.00 88.94 327 TYR A CA 1
ATOM 2529 C C . TYR A 1 327 ? 1.025 -4.275 -20.635 1.00 88.94 327 TYR A C 1
ATOM 2531 O O . TYR A 1 327 ? 0.397 -4.764 -21.578 1.00 88.94 327 TYR A O 1
ATOM 2539 N N . ARG A 1 328 ? 0.812 -3.037 -20.185 1.00 90.44 328 ARG A N 1
ATOM 2540 C CA . ARG A 1 328 ? -0.055 -2.033 -20.798 1.00 90.44 328 ARG A CA 1
ATOM 2541 C C . ARG A 1 328 ? 0.731 -0.730 -20.986 1.00 90.44 328 ARG A C 1
ATOM 2543 O O . ARG A 1 328 ? 1.246 -0.186 -20.004 1.00 90.44 328 ARG A O 1
ATOM 2550 N N . PRO A 1 329 ? 0.809 -0.196 -22.219 1.00 90.25 329 PRO A N 1
ATOM 2551 C CA . PRO A 1 329 ? 1.546 1.033 -22.479 1.00 90.25 329 PRO A CA 1
ATOM 2552 C C . PRO A 1 329 ? 1.097 2.188 -21.588 1.00 90.25 329 PRO A C 1
ATOM 2554 O O . PRO A 1 329 ? -0.102 2.448 -21.470 1.00 90.25 329 PRO A O 1
ATOM 2557 N N . LEU A 1 330 ? 2.064 2.883 -20.984 1.00 87.44 330 LEU A N 1
ATOM 2558 C CA . LEU A 1 330 ? 1.864 4.067 -20.142 1.00 87.44 330 LEU A CA 1
ATOM 2559 C C . LEU A 1 330 ? 1.035 3.821 -18.862 1.00 87.44 330 LEU A C 1
ATOM 2561 O O . LEU A 1 330 ? 0.627 4.776 -18.202 1.00 87.44 330 LEU A O 1
ATOM 2565 N N . GLN A 1 331 ? 0.793 2.561 -18.477 1.00 87.94 331 GLN A N 1
ATOM 2566 C CA . GLN A 1 331 ? 0.061 2.178 -17.255 1.00 87.94 331 GLN A CA 1
ATOM 2567 C C . GLN A 1 331 ? 0.980 1.524 -16.215 1.00 87.94 331 GLN A C 1
ATOM 2569 O O . GLN A 1 331 ? 0.631 0.533 -15.576 1.00 87.94 331 GLN A O 1
ATOM 2574 N N . TRP A 1 332 ? 2.161 2.109 -16.031 1.00 85.44 332 TRP A N 1
ATOM 2575 C CA . TRP A 1 332 ? 3.288 1.537 -15.292 1.00 85.44 332 TRP A CA 1
ATOM 2576 C C . TRP A 1 332 ? 3.021 1.197 -13.808 1.00 85.44 332 TRP A C 1
ATOM 2578 O O . TRP A 1 332 ? 3.761 0.400 -13.241 1.00 85.44 332 TRP A O 1
ATOM 2588 N N . SER A 1 333 ? 1.964 1.728 -13.180 1.00 88.25 333 SER A N 1
ATOM 2589 C CA . SER A 1 333 ? 1.578 1.401 -11.795 1.00 88.25 333 SER A CA 1
ATOM 2590 C C . SER A 1 333 ? 0.330 0.521 -11.664 1.00 88.25 333 SER A C 1
ATOM 2592 O O . SER A 1 333 ? -0.058 0.188 -10.548 1.00 88.25 333 SER A O 1
ATOM 2594 N N . SER A 1 334 ? -0.346 0.140 -12.752 1.00 91.00 334 SER A N 1
ATOM 2595 C CA . SER A 1 334 ? -1.599 -0.624 -12.646 1.00 91.00 334 SER A CA 1
ATOM 2596 C C . SER A 1 334 ? -1.355 -2.078 -12.230 1.00 91.00 334 SER A C 1
ATOM 2598 O O . SER A 1 334 ? -0.436 -2.718 -12.727 1.00 91.00 334 SER A O 1
ATOM 2600 N N . ILE A 1 335 ? -2.209 -2.619 -11.359 1.00 93.75 335 ILE A N 1
ATOM 2601 C CA . ILE A 1 335 ? -2.152 -4.003 -10.879 1.00 93.75 335 ILE A CA 1
ATOM 2602 C C . ILE A 1 335 ? -3.538 -4.637 -11.053 1.00 93.75 335 ILE A C 1
ATOM 2604 O O . ILE A 1 335 ? -4.420 -4.530 -10.199 1.00 93.75 335 ILE A O 1
ATOM 2608 N N . ALA A 1 336 ? -3.749 -5.292 -12.199 1.00 90.81 336 ALA A N 1
ATOM 2609 C CA . ALA A 1 336 ? -5.064 -5.805 -12.595 1.00 90.81 336 ALA A CA 1
ATOM 2610 C C . ALA A 1 336 ? -5.644 -6.837 -11.608 1.00 90.81 336 ALA A C 1
ATOM 2612 O O . ALA A 1 336 ? -6.855 -6.849 -11.390 1.00 90.81 336 ALA A O 1
ATOM 2613 N N . GLY A 1 337 ? -4.790 -7.660 -10.989 1.00 91.94 337 GLY A N 1
ATOM 2614 C CA . GLY A 1 337 ? -5.204 -8.642 -9.983 1.00 91.94 337 GLY A CA 1
ATOM 2615 C C . GLY A 1 337 ? -5.868 -7.993 -8.767 1.00 91.94 337 GLY A C 1
ATOM 2616 O O . GLY A 1 337 ? -6.981 -8.372 -8.407 1.00 91.94 337 GLY A O 1
ATOM 2617 N N . LEU A 1 338 ? -5.250 -6.946 -8.199 1.00 94.00 338 LEU A N 1
ATOM 2618 C CA . LEU A 1 338 ? -5.816 -6.219 -7.054 1.00 94.00 338 LEU A CA 1
ATOM 2619 C C . LEU A 1 338 ? -7.166 -5.595 -7.404 1.00 94.00 338 LEU A C 1
ATOM 2621 O O . LEU A 1 338 ? -8.121 -5.730 -6.643 1.00 94.00 338 LEU A O 1
ATOM 2625 N N . ARG A 1 339 ? -7.286 -4.995 -8.595 1.00 90.88 339 ARG A N 1
ATOM 2626 C CA . ARG A 1 339 ? -8.560 -4.447 -9.082 1.00 90.88 339 ARG A CA 1
ATOM 2627 C C . ARG A 1 339 ? -9.666 -5.496 -9.094 1.00 90.88 339 ARG A C 1
ATOM 2629 O O . ARG A 1 339 ? -10.776 -5.199 -8.659 1.00 90.88 339 ARG A O 1
ATOM 2636 N N . SER A 1 340 ? -9.367 -6.702 -9.576 1.00 91.62 340 SER A N 1
ATOM 2637 C CA . SER A 1 340 ? -10.332 -7.804 -9.611 1.00 91.62 340 SER A CA 1
ATOM 2638 C C . SER A 1 340 ? -10.759 -8.221 -8.205 1.00 91.62 340 SER A C 1
ATOM 2640 O O . SER A 1 340 ? -11.951 -8.371 -7.960 1.00 91.62 340 SER A O 1
ATOM 2642 N N . ILE A 1 341 ? -9.814 -8.338 -7.263 1.00 92.12 341 ILE A N 1
ATOM 2643 C CA . ILE A 1 341 ? -10.095 -8.715 -5.865 1.00 92.12 341 ILE A CA 1
ATOM 2644 C C . ILE A 1 341 ? -11.129 -7.776 -5.239 1.00 92.12 341 ILE A C 1
ATOM 2646 O O . ILE A 1 341 ? -12.041 -8.224 -4.548 1.00 92.12 341 ILE A O 1
ATOM 2650 N N . THR A 1 342 ? -11.043 -6.478 -5.535 1.00 89.12 342 THR A N 1
ATOM 2651 C CA . THR A 1 342 ? -11.966 -5.489 -4.968 1.00 89.12 342 THR A CA 1
ATOM 2652 C C . THR A 1 342 ? -13.434 -5.640 -5.399 1.00 89.12 342 THR A C 1
ATOM 2654 O O . THR A 1 342 ? -14.289 -4.941 -4.862 1.00 89.12 342 THR A O 1
ATOM 2657 N N . GLN A 1 343 ? -13.738 -6.519 -6.359 1.00 87.81 343 GLN A N 1
ATOM 2658 C CA . GLN A 1 343 ? -15.102 -6.822 -6.811 1.00 87.81 343 GLN A CA 1
ATOM 2659 C C . GLN A 1 343 ? -15.784 -7.902 -5.955 1.00 87.81 343 GLN A C 1
ATOM 2661 O O . GLN A 1 343 ? -16.966 -8.186 -6.146 1.00 87.81 343 GLN A O 1
ATOM 2666 N N . HIS A 1 344 ? -15.055 -8.511 -5.018 1.00 87.81 344 HIS A N 1
ATOM 2667 C CA . HIS A 1 344 ? -15.556 -9.569 -4.151 1.00 87.81 344 HIS A CA 1
ATOM 2668 C C . HIS A 1 344 ? -15.909 -9.033 -2.758 1.00 87.81 344 HIS A C 1
ATOM 2670 O O . HIS A 1 344 ? -15.207 -8.193 -2.195 1.00 87.81 344 HIS A O 1
ATOM 2676 N N . ALA A 1 345 ? -16.987 -9.561 -2.173 1.00 85.69 345 ALA A N 1
ATOM 2677 C CA . ALA A 1 345 ? -17.398 -9.252 -0.805 1.00 85.69 345 ALA A CA 1
ATOM 2678 C C . ALA A 1 345 ? -16.547 -10.043 0.207 1.00 85.69 345 ALA A C 1
ATOM 2680 O O . ALA A 1 345 ? -16.943 -11.117 0.667 1.00 85.69 345 ALA A O 1
ATOM 2681 N N . LEU A 1 346 ? -15.360 -9.515 0.511 1.00 89.12 346 LEU A N 1
ATOM 2682 C CA . LEU A 1 346 ? -14.387 -10.091 1.441 1.00 89.12 346 LEU A CA 1
ATOM 2683 C C . LEU A 1 346 ? -14.319 -9.267 2.733 1.00 89.12 346 LEU A C 1
ATOM 2685 O O . LEU A 1 346 ? -14.453 -8.046 2.703 1.00 89.12 346 LEU A O 1
ATOM 2689 N N . GLU A 1 347 ? -14.093 -9.934 3.862 1.00 87.25 347 GLU A N 1
ATOM 2690 C CA . GLU A 1 347 ? -13.884 -9.289 5.163 1.00 87.25 347 GLU A CA 1
ATOM 2691 C C . GLU A 1 347 ? -12.440 -8.830 5.352 1.00 87.25 347 GLU A C 1
ATOM 2693 O O . GLU A 1 347 ? -12.201 -7.815 5.996 1.00 87.25 347 GLU A O 1
ATOM 2698 N N . PHE A 1 348 ? -11.486 -9.571 4.788 1.00 92.12 348 PHE A N 1
ATOM 2699 C CA . PHE A 1 348 ? -10.067 -9.237 4.761 1.00 92.12 348 PHE A CA 1
ATOM 2700 C C . PHE A 1 348 ? -9.365 -9.986 3.624 1.00 92.12 348 PHE A C 1
ATOM 2702 O O . PHE A 1 348 ? -9.915 -10.925 3.034 1.00 92.12 348 PHE A O 1
ATOM 2709 N N . PHE A 1 349 ? -8.132 -9.582 3.328 1.00 94.38 349 PHE A N 1
ATOM 2710 C CA . PHE A 1 349 ? -7.288 -10.231 2.331 1.00 94.38 349 PHE A CA 1
ATOM 2711 C C . PHE A 1 349 ? -5.909 -10.570 2.903 1.00 94.38 349 PHE A C 1
ATOM 2713 O O . PHE A 1 349 ? -5.315 -9.779 3.635 1.00 94.38 349 PHE A O 1
ATOM 2720 N N . MET A 1 350 ? -5.394 -11.749 2.567 1.00 94.81 350 MET A N 1
ATOM 2721 C CA . MET A 1 350 ? -4.056 -12.199 2.943 1.00 94.81 350 MET A CA 1
ATOM 2722 C C . MET A 1 350 ? -3.132 -12.129 1.729 1.00 94.81 350 MET A C 1
ATOM 2724 O O . MET A 1 350 ? -3.316 -12.852 0.756 1.00 94.81 350 MET A O 1
ATOM 2728 N N . PHE A 1 351 ? -2.137 -11.253 1.784 1.00 95.31 351 PHE A N 1
ATOM 2729 C CA . PHE A 1 351 ? -1.098 -11.165 0.771 1.00 95.31 351 PHE A CA 1
ATOM 2730 C C . PHE A 1 351 ? 0.091 -12.025 1.201 1.00 95.31 351 PHE A C 1
ATOM 2732 O O . PHE A 1 351 ? 0.747 -11.705 2.190 1.00 95.31 351 PHE A O 1
ATOM 2739 N N . THR A 1 352 ? 0.350 -13.127 0.501 1.00 93.50 352 THR A N 1
ATOM 2740 C CA . THR A 1 352 ? 1.248 -14.188 0.982 1.00 93.50 352 THR A CA 1
ATOM 2741 C C . THR A 1 352 ? 2.687 -14.095 0.465 1.00 93.50 352 THR A C 1
ATOM 2743 O O . THR A 1 352 ? 3.365 -15.114 0.410 1.00 93.50 352 THR A O 1
ATOM 2746 N N . GLY A 1 353 ? 3.153 -12.896 0.112 1.00 91.88 353 GLY A N 1
ATOM 2747 C CA . GLY A 1 353 ? 4.517 -12.636 -0.369 1.00 91.88 353 GLY A CA 1
ATOM 2748 C C . GLY A 1 353 ? 4.586 -12.172 -1.819 1.00 91.88 353 GLY A C 1
ATOM 2749 O O . GLY A 1 353 ? 3.580 -12.211 -2.536 1.00 91.88 353 GLY A O 1
ATOM 2750 N N . ASP A 1 354 ? 5.758 -11.684 -2.226 1.00 93.56 354 ASP A N 1
ATOM 2751 C CA . ASP A 1 354 ? 6.010 -11.053 -3.526 1.00 93.56 354 ASP A CA 1
ATOM 2752 C C . ASP A 1 354 ? 5.084 -9.850 -3.788 1.00 93.56 354 ASP A C 1
ATOM 2754 O O . ASP A 1 354 ? 4.474 -9.681 -4.853 1.00 93.56 354 ASP A O 1
ATOM 2758 N N . PHE A 1 355 ? 4.923 -9.008 -2.767 1.00 95.31 355 PHE A N 1
ATOM 2759 C CA . PHE A 1 355 ? 4.259 -7.712 -2.878 1.00 95.31 355 PHE A CA 1
ATOM 2760 C C . PHE A 1 355 ? 5.119 -6.738 -3.686 1.00 95.31 355 PHE A C 1
ATOM 2762 O O . PHE A 1 355 ? 4.605 -5.865 -4.389 1.00 95.31 355 PHE A O 1
ATOM 2769 N N . ILE A 1 356 ? 6.439 -6.888 -3.597 1.00 93.94 356 ILE A N 1
ATOM 2770 C CA . ILE A 1 356 ? 7.390 -6.222 -4.479 1.00 93.94 356 ILE A CA 1
ATOM 2771 C C . ILE A 1 356 ? 8.312 -7.243 -5.139 1.00 93.94 356 ILE A C 1
ATOM 2773 O O . ILE A 1 356 ? 8.514 -8.335 -4.634 1.00 93.94 356 ILE A O 1
ATOM 2777 N N . TYR A 1 357 ? 8.922 -6.822 -6.246 1.00 91.69 357 TYR A N 1
ATOM 2778 C CA . TYR A 1 357 ? 10.043 -7.510 -6.881 1.00 91.69 357 TYR A CA 1
ATOM 2779 C C . TYR A 1 357 ? 11.258 -6.584 -6.846 1.00 91.69 357 TYR A C 1
ATOM 2781 O O . TYR A 1 357 ? 11.472 -5.776 -7.760 1.00 91.69 357 TYR A O 1
ATOM 2789 N N . VAL A 1 358 ? 12.021 -6.605 -5.746 1.00 88.75 358 VAL A N 1
ATOM 2790 C CA . VAL A 1 358 ? 13.175 -5.695 -5.574 1.00 88.75 358 VAL A CA 1
ATOM 2791 C C . VAL A 1 358 ? 14.327 -6.020 -6.531 1.00 88.75 358 VAL A C 1
ATOM 2793 O O . VAL A 1 358 ? 15.096 -5.144 -6.942 1.00 88.75 358 VAL A O 1
ATOM 2796 N N . ASP A 1 359 ? 14.407 -7.277 -6.942 1.00 84.62 359 ASP A N 1
ATOM 2797 C CA . ASP A 1 359 ? 15.338 -7.816 -7.921 1.00 84.62 359 ASP A CA 1
ATOM 2798 C C . ASP A 1 359 ? 14.963 -7.460 -9.376 1.00 84.62 359 ASP A C 1
ATOM 2800 O O . ASP A 1 359 ? 15.782 -7.677 -10.274 1.00 84.62 359 ASP A O 1
ATOM 2804 N N . GLN A 1 360 ? 13.777 -6.878 -9.632 1.00 83.81 360 GLN A N 1
ATOM 2805 C CA . GLN A 1 360 ? 13.299 -6.561 -10.985 1.00 83.81 360 GLN A CA 1
ATOM 2806 C C . GLN A 1 360 ? 12.988 -5.074 -11.233 1.00 83.81 360 GLN A C 1
ATOM 2808 O O . GLN A 1 360 ? 12.152 -4.488 -10.546 1.00 83.81 360 GLN A O 1
ATOM 2813 N N . PRO A 1 361 ? 13.554 -4.455 -12.291 1.00 77.62 361 PRO A N 1
ATOM 2814 C CA . PRO A 1 361 ? 14.759 -4.909 -12.987 1.00 77.62 361 PRO A CA 1
ATOM 2815 C C . PRO A 1 361 ? 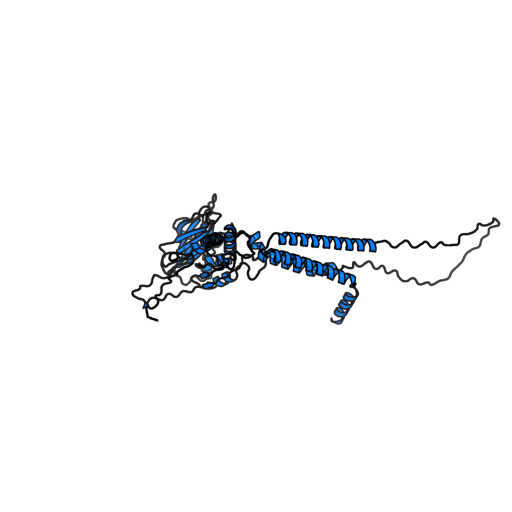15.961 -4.895 -12.035 1.00 77.62 361 PRO A C 1
ATOM 2817 O O . PRO A 1 361 ? 15.981 -4.089 -11.112 1.00 77.62 361 PRO A O 1
ATOM 2820 N N . SER A 1 362 ? 16.961 -5.742 -12.307 1.00 69.38 362 SER A N 1
ATOM 2821 C CA . SER A 1 362 ? 18.167 -5.916 -11.477 1.00 69.38 362 SER A CA 1
ATOM 2822 C C . SER A 1 362 ? 18.653 -4.618 -10.821 1.00 69.38 362 SER A C 1
ATOM 2824 O O . SER A 1 362 ? 19.071 -3.675 -11.503 1.00 69.38 362 SER A O 1
ATOM 2826 N N . THR A 1 363 ? 18.595 -4.598 -9.489 1.00 66.50 363 THR A N 1
ATOM 2827 C CA . THR A 1 363 ? 19.077 -3.500 -8.650 1.00 66.50 363 THR A CA 1
ATOM 2828 C C . THR A 1 363 ? 20.497 -3.826 -8.177 1.00 66.50 363 THR A C 1
ATOM 2830 O O . THR A 1 363 ? 20.694 -4.864 -7.556 1.00 66.50 363 THR A O 1
ATOM 2833 N N . PRO A 1 364 ? 21.511 -2.984 -8.444 1.00 62.69 364 PRO A N 1
ATOM 2834 C CA . PRO A 1 364 ? 22.898 -3.340 -8.139 1.00 62.69 364 PRO A CA 1
ATOM 2835 C C . PRO A 1 364 ? 23.306 -3.139 -6.671 1.00 62.69 364 PRO A C 1
ATOM 2837 O O . PRO A 1 364 ? 24.330 -3.683 -6.271 1.00 62.69 364 PRO A O 1
ATOM 2840 N N . LEU A 1 365 ? 22.567 -2.335 -5.890 1.00 72.44 365 LEU A N 1
ATOM 2841 C CA . LEU A 1 365 ? 23.026 -1.866 -4.571 1.00 72.44 365 LEU A CA 1
ATOM 2842 C C . LEU A 1 365 ? 22.179 -2.329 -3.378 1.00 72.44 365 LEU A C 1
ATOM 2844 O O . LEU A 1 365 ? 22.727 -2.410 -2.283 1.00 72.44 365 LEU A O 1
ATOM 2848 N N . PHE A 1 366 ? 20.886 -2.630 -3.565 1.00 85.94 366 PHE A N 1
ATOM 2849 C CA . PHE A 1 366 ? 19.969 -3.073 -2.497 1.00 85.94 366 PHE A CA 1
ATOM 2850 C C . PHE A 1 366 ? 20.075 -2.229 -1.208 1.00 85.94 366 PHE A C 1
ATOM 2852 O O . PHE A 1 366 ? 20.155 -2.735 -0.085 1.00 85.94 366 PHE A O 1
ATOM 2859 N N . THR A 1 367 ? 20.106 -0.907 -1.373 1.00 90.06 367 THR A N 1
ATOM 2860 C CA . THR A 1 367 ? 20.042 0.036 -0.250 1.00 90.06 367 THR A CA 1
ATOM 2861 C C . THR A 1 367 ? 18.625 0.088 0.316 1.00 90.06 367 THR A C 1
ATOM 2863 O O . THR A 1 367 ? 17.670 -0.227 -0.392 1.00 90.06 367 THR A O 1
ATOM 2866 N N . ILE A 1 368 ? 18.447 0.557 1.556 1.00 91.38 368 ILE A N 1
ATOM 2867 C CA . ILE A 1 368 ? 17.107 0.760 2.137 1.00 91.38 368 ILE A CA 1
ATOM 2868 C C . ILE A 1 368 ? 16.183 1.592 1.226 1.00 91.38 368 ILE A C 1
ATOM 2870 O O . ILE A 1 368 ? 15.003 1.284 1.081 1.00 91.38 368 ILE A O 1
ATOM 2874 N N . GLU A 1 369 ? 16.720 2.605 0.541 1.00 91.75 369 GLU A N 1
ATOM 2875 C CA . GLU A 1 369 ? 15.952 3.429 -0.398 1.00 91.75 369 GLU A CA 1
ATOM 2876 C C . GLU A 1 369 ? 15.532 2.657 -1.658 1.00 91.75 369 GLU A C 1
ATOM 2878 O O . GLU A 1 369 ? 14.477 2.946 -2.221 1.00 91.75 369 GLU A O 1
ATOM 2883 N N . ASP A 1 370 ? 16.294 1.650 -2.093 1.00 89.88 370 ASP A N 1
ATOM 2884 C CA . ASP A 1 370 ? 15.884 0.797 -3.210 1.00 89.88 370 ASP A CA 1
ATOM 2885 C C . ASP A 1 370 ? 14.644 -0.039 -2.855 1.00 89.88 370 ASP A C 1
ATOM 2887 O O . ASP A 1 370 ? 13.715 -0.110 -3.665 1.00 89.88 370 ASP A O 1
ATOM 2891 N N . PHE A 1 371 ? 14.591 -0.600 -1.640 1.00 92.50 371 PHE A N 1
ATOM 2892 C CA . PHE A 1 371 ? 13.420 -1.331 -1.139 1.00 92.50 371 PHE A CA 1
ATOM 2893 C C . PHE A 1 371 ? 12.225 -0.400 -0.924 1.00 92.50 371 PHE A C 1
ATOM 2895 O O . PHE A 1 371 ? 11.141 -0.641 -1.459 1.00 92.50 371 PHE A O 1
ATOM 2902 N N . ARG A 1 372 ? 12.422 0.714 -0.205 1.00 94.88 372 ARG A N 1
ATOM 2903 C CA . ARG A 1 372 ? 11.362 1.703 0.043 1.00 94.88 372 ARG A CA 1
ATOM 2904 C C . ARG A 1 372 ? 10.770 2.230 -1.260 1.00 94.88 372 ARG A C 1
ATOM 2906 O O . ARG A 1 372 ? 9.552 2.295 -1.397 1.00 94.88 372 ARG A O 1
ATOM 2913 N N . ARG A 1 373 ? 11.601 2.534 -2.264 1.00 92.62 373 ARG A N 1
ATOM 2914 C CA . ARG A 1 373 ? 11.131 2.954 -3.594 1.00 92.62 373 ARG A CA 1
ATOM 2915 C C . ARG A 1 373 ? 10.204 1.917 -4.227 1.00 92.62 373 ARG A C 1
ATOM 2917 O O . ARG A 1 373 ? 9.174 2.307 -4.769 1.00 92.62 373 ARG A O 1
ATOM 2924 N N . LYS A 1 374 ? 10.528 0.622 -4.145 1.00 92.38 374 LYS A N 1
ATOM 2925 C CA . LYS A 1 374 ? 9.686 -0.455 -4.694 1.00 92.38 374 LYS A CA 1
ATOM 2926 C C . LYS A 1 374 ? 8.337 -0.547 -3.996 1.00 92.38 374 LYS A C 1
ATOM 2928 O O . LYS A 1 374 ? 7.313 -0.624 -4.674 1.00 92.38 374 LYS A O 1
ATOM 2933 N N . PHE A 1 375 ? 8.318 -0.439 -2.669 1.00 95.50 375 PHE A N 1
ATOM 2934 C CA . PHE A 1 375 ? 7.059 -0.353 -1.937 1.00 95.50 375 PHE A CA 1
ATOM 2935 C C . PHE A 1 375 ? 6.262 0.892 -2.336 1.00 95.50 375 PHE A C 1
ATOM 2937 O O . PHE A 1 375 ? 5.088 0.770 -2.674 1.00 95.50 375 PHE A O 1
ATOM 2944 N N . ARG A 1 376 ? 6.874 2.082 -2.400 1.00 94.88 376 ARG A N 1
ATOM 2945 C CA . ARG A 1 376 ? 6.163 3.305 -2.822 1.00 94.88 376 ARG A CA 1
ATOM 2946 C C . ARG A 1 376 ? 5.564 3.173 -4.219 1.00 94.88 376 ARG A C 1
ATOM 2948 O O . ARG A 1 376 ? 4.430 3.592 -4.411 1.00 94.88 376 ARG A O 1
ATOM 2955 N N . GLN A 1 377 ? 6.266 2.549 -5.164 1.00 92.00 377 GLN A N 1
ATOM 2956 C CA . GLN A 1 377 ? 5.736 2.272 -6.506 1.00 92.00 377 GLN A CA 1
ATOM 2957 C C . GLN A 1 377 ? 4.487 1.376 -6.459 1.00 92.00 377 GLN A C 1
ATOM 2959 O O . GLN A 1 377 ? 3.486 1.686 -7.105 1.00 92.00 377 GLN A O 1
ATOM 2964 N N . ALA A 1 378 ? 4.507 0.310 -5.651 1.00 93.62 378 ALA A N 1
ATOM 2965 C CA . ALA A 1 378 ? 3.343 -0.552 -5.442 1.00 93.62 378 ALA A CA 1
ATOM 2966 C C . ALA A 1 378 ? 2.171 0.200 -4.780 1.00 93.62 378 ALA A C 1
ATOM 2968 O O . ALA A 1 378 ? 1.028 0.096 -5.231 1.00 93.62 378 ALA A O 1
ATOM 2969 N N . TYR A 1 379 ? 2.449 1.011 -3.755 1.00 94.56 379 TYR A N 1
ATOM 2970 C CA . TYR A 1 379 ? 1.451 1.812 -3.036 1.00 94.56 379 TYR A CA 1
ATOM 2971 C C . TYR A 1 379 ? 0.924 3.013 -3.836 1.00 94.56 379 TYR A C 1
ATOM 2973 O O . TYR A 1 379 ? -0.175 3.489 -3.560 1.00 94.56 379 TYR A O 1
ATOM 2981 N N . ARG A 1 380 ? 1.650 3.489 -4.857 1.00 91.62 380 ARG A N 1
ATOM 2982 C CA . ARG A 1 380 ? 1.169 4.535 -5.777 1.00 91.62 380 ARG A CA 1
ATOM 2983 C C . ARG A 1 380 ? 0.061 4.035 -6.703 1.00 91.62 380 ARG A C 1
ATOM 2985 O O . ARG A 1 380 ? -0.669 4.839 -7.287 1.00 91.62 380 ARG A O 1
ATOM 2992 N N . SER A 1 381 ? -0.055 2.721 -6.880 1.00 92.31 381 SER A N 1
ATOM 2993 C CA . SER A 1 381 ? -1.113 2.139 -7.694 1.00 92.31 381 SER A CA 1
ATOM 2994 C C . SER A 1 381 ? -2.488 2.498 -7.139 1.00 92.31 381 SER A C 1
ATOM 2996 O O . SER A 1 381 ? -2.792 2.229 -5.977 1.00 92.31 381 SER A O 1
ATOM 2998 N N . ARG A 1 382 ? -3.369 3.011 -8.005 1.00 91.81 382 ARG A N 1
ATOM 2999 C CA . ARG A 1 382 ? -4.787 3.193 -7.658 1.00 91.81 382 ARG A CA 1
ATOM 3000 C C . ARG A 1 382 ? -5.467 1.868 -7.325 1.00 91.81 382 ARG A C 1
ATOM 3002 O O . ARG A 1 382 ? -6.412 1.861 -6.548 1.00 91.81 382 ARG A O 1
ATOM 3009 N N . ASP A 1 383 ? -4.986 0.768 -7.907 1.00 94.25 383 ASP A N 1
ATOM 3010 C CA . ASP A 1 383 ? -5.519 -0.568 -7.648 1.00 94.25 383 ASP A CA 1
ATOM 3011 C C . ASP A 1 383 ? -5.166 -1.017 -6.214 1.00 94.25 383 ASP A C 1
ATOM 3013 O O . ASP A 1 383 ? -6.019 -1.558 -5.513 1.00 94.25 383 ASP A O 1
ATOM 3017 N N . THR A 1 384 ? -3.955 -0.694 -5.740 1.00 94.50 384 THR A N 1
ATOM 3018 C CA . THR A 1 384 ? -3.544 -0.878 -4.337 1.00 94.50 384 THR A CA 1
ATOM 3019 C C . THR A 1 384 ? -4.368 -0.000 -3.397 1.00 94.50 384 THR A C 1
ATOM 3021 O O . THR A 1 384 ? -4.956 -0.513 -2.447 1.00 94.50 384 THR A O 1
ATOM 3024 N N . THR A 1 385 ? -4.497 1.302 -3.693 1.00 92.06 385 THR A N 1
ATOM 3025 C CA . THR A 1 385 ? -5.324 2.221 -2.891 1.00 92.06 385 THR A CA 1
ATOM 3026 C C . THR A 1 385 ? -6.762 1.716 -2.761 1.00 92.06 385 THR A C 1
ATOM 3028 O O . THR A 1 385 ? -7.277 1.636 -1.650 1.00 92.06 385 THR A O 1
ATOM 3031 N N . ALA A 1 386 ? -7.390 1.317 -3.871 1.00 91.31 386 ALA A N 1
ATOM 3032 C CA . ALA A 1 386 ? -8.764 0.820 -3.878 1.00 91.31 386 ALA A CA 1
ATOM 3033 C C . ALA A 1 386 ? -8.942 -0.442 -3.019 1.00 91.31 386 ALA A C 1
ATOM 3035 O O . ALA A 1 386 ? -9.968 -0.600 -2.356 1.00 91.31 386 ALA A O 1
ATOM 3036 N N . LEU A 1 387 ? -7.946 -1.333 -3.007 1.00 92.81 387 LEU A N 1
ATOM 3037 C CA . LEU A 1 387 ? -7.969 -2.526 -2.167 1.00 92.81 387 LEU A CA 1
ATOM 3038 C C . LEU A 1 387 ? -7.869 -2.165 -0.678 1.00 92.81 387 LEU A C 1
ATOM 3040 O O . LEU A 1 387 ? -8.704 -2.613 0.108 1.00 92.81 387 LEU A O 1
ATOM 3044 N N . HIS A 1 388 ? -6.919 -1.301 -0.300 1.00 93.31 388 HIS A N 1
ATOM 3045 C CA . HIS A 1 388 ? -6.762 -0.840 1.087 1.00 93.31 388 HIS A CA 1
ATOM 3046 C C . HIS A 1 388 ? -7.950 -0.038 1.608 1.00 93.31 388 HIS A C 1
ATOM 3048 O O . HIS A 1 388 ? -8.194 -0.063 2.808 1.00 93.31 388 HIS A O 1
ATOM 3054 N N . GLN A 1 389 ? -8.681 0.678 0.749 1.00 91.12 389 GLN A N 1
ATOM 3055 C CA . GLN A 1 389 ? -9.899 1.391 1.148 1.00 91.12 389 GLN A CA 1
ATOM 3056 C C . GLN A 1 389 ? -11.035 0.430 1.524 1.00 91.12 389 GLN A C 1
ATOM 3058 O O . GLN A 1 389 ? -11.852 0.761 2.380 1.00 91.12 389 GLN A O 1
ATOM 3063 N N . ARG A 1 390 ? -11.109 -0.745 0.887 1.00 89.12 390 ARG A N 1
ATOM 3064 C CA . ARG A 1 390 ? -12.259 -1.655 0.996 1.00 89.12 390 ARG A CA 1
ATOM 3065 C C . ARG A 1 390 ? -12.147 -2.680 2.115 1.00 89.12 390 ARG A C 1
ATOM 3067 O O . ARG A 1 390 ? -13.182 -3.099 2.628 1.00 89.12 390 ARG A O 1
ATOM 3074 N N . MET A 1 391 ? -10.938 -3.119 2.452 1.00 90.75 391 MET A N 1
ATOM 3075 C CA . MET A 1 391 ? -10.758 -4.175 3.445 1.00 90.75 391 MET A CA 1
ATOM 3076 C C . MET A 1 391 ? -9.401 -4.099 4.154 1.00 90.75 391 MET A C 1
ATOM 3078 O O . MET A 1 391 ? -8.446 -3.547 3.604 1.00 90.75 391 MET A O 1
ATOM 3082 N N . PRO A 1 392 ? -9.290 -4.685 5.357 1.00 94.81 392 PRO A N 1
ATOM 3083 C CA . PRO A 1 392 ? -8.015 -4.957 6.003 1.00 94.81 392 PRO A CA 1
ATOM 3084 C C . PRO A 1 392 ? -7.152 -5.957 5.233 1.00 94.81 392 PRO A C 1
ATOM 3086 O O . PRO A 1 392 ? -7.665 -6.911 4.638 1.00 94.81 392 PRO A O 1
ATOM 3089 N N . LEU A 1 393 ? -5.831 -5.762 5.286 1.00 94.19 393 LEU A N 1
ATOM 3090 C CA . LEU A 1 393 ? -4.858 -6.666 4.671 1.00 94.19 393 LEU A CA 1
ATOM 3091 C C . LEU A 1 393 ? -3.851 -7.195 5.693 1.00 94.19 393 LEU A C 1
ATOM 3093 O O . LEU A 1 393 ? -3.294 -6.429 6.481 1.00 94.19 393 LEU A O 1
ATOM 3097 N N . TYR A 1 394 ? -3.566 -8.489 5.593 1.00 93.81 394 TYR A N 1
ATOM 3098 C CA . TYR A 1 394 ? -2.467 -9.165 6.278 1.00 93.81 394 TYR A CA 1
ATOM 3099 C C . TYR A 1 394 ? -1.371 -9.483 5.275 1.00 93.81 394 TYR A C 1
ATOM 3101 O O . TYR A 1 394 ? -1.676 -9.898 4.160 1.00 93.81 394 TYR A O 1
ATOM 3109 N N . TYR A 1 395 ? -0.115 -9.318 5.669 1.00 93.88 395 TYR A N 1
ATOM 3110 C CA . TYR A 1 395 ? 1.025 -9.542 4.785 1.00 93.88 395 TYR A CA 1
ATOM 3111 C C . TYR A 1 395 ? 1.944 -10.608 5.355 1.00 93.88 395 TYR A C 1
ATOM 3113 O O . TYR A 1 395 ? 2.293 -10.556 6.531 1.00 93.88 395 TYR A O 1
ATOM 3121 N N . SER A 1 396 ? 2.392 -11.528 4.519 1.00 90.50 396 SER A N 1
ATOM 3122 C CA . SER A 1 396 ? 3.694 -12.167 4.680 1.00 90.50 396 SER A CA 1
ATOM 3123 C C . SER A 1 396 ? 4.603 -11.713 3.542 1.00 90.50 396 SER A C 1
ATOM 3125 O O . SER A 1 396 ? 4.128 -11.203 2.527 1.00 90.50 396 SER A O 1
ATOM 3127 N N . TYR A 1 397 ? 5.908 -11.862 3.732 1.00 87.69 397 TYR A N 1
ATOM 3128 C CA . TYR A 1 397 ? 6.887 -11.751 2.657 1.00 87.69 397 TYR A CA 1
ATOM 3129 C C . TYR A 1 397 ? 7.257 -13.142 2.130 1.00 87.69 397 TYR A C 1
ATOM 3131 O O . TYR A 1 397 ? 7.054 -14.139 2.828 1.00 87.69 397 TYR A O 1
ATOM 3139 N N . ASP A 1 398 ? 7.821 -13.171 0.931 1.00 86.06 398 ASP A N 1
ATOM 3140 C CA . ASP A 1 398 ? 8.461 -14.309 0.272 1.00 86.06 398 ASP A CA 1
ATOM 3141 C C . ASP A 1 398 ? 9.826 -13.854 -0.298 1.00 86.06 398 ASP A C 1
ATOM 3143 O O . ASP A 1 398 ? 10.417 -12.881 0.193 1.00 86.06 398 ASP A O 1
ATOM 3147 N N . ASP A 1 399 ? 10.403 -14.579 -1.249 1.00 81.56 399 ASP A N 1
ATOM 3148 C CA . ASP A 1 399 ? 11.787 -14.396 -1.676 1.00 81.56 399 ASP A CA 1
ATOM 3149 C C . ASP A 1 399 ? 12.040 -13.119 -2.496 1.00 81.56 399 ASP A C 1
ATOM 3151 O O . ASP A 1 399 ? 13.158 -12.600 -2.448 1.00 81.56 399 ASP A O 1
ATOM 3155 N N . HIS A 1 400 ? 11.032 -12.540 -3.160 1.00 89.00 400 HIS A N 1
ATOM 3156 C CA . HIS A 1 400 ? 11.198 -11.303 -3.940 1.00 89.00 400 HIS A CA 1
ATOM 3157 C C . HIS A 1 400 ? 11.086 -9.995 -3.137 1.00 89.00 400 HIS A C 1
ATOM 3159 O O . HIS A 1 400 ? 11.405 -8.909 -3.648 1.00 89.00 400 HIS A O 1
ATOM 3165 N N . GLU A 1 401 ? 10.752 -10.083 -1.846 1.00 87.25 401 GLU A N 1
ATOM 3166 C CA . GLU A 1 401 ? 11.050 -9.014 -0.886 1.00 87.25 401 GLU A CA 1
ATOM 3167 C C . GLU A 1 401 ? 12.556 -8.877 -0.611 1.00 87.25 401 GLU A C 1
ATOM 3169 O O . GLU A 1 401 ? 12.990 -7.855 -0.076 1.00 87.25 401 GLU A O 1
ATOM 3174 N N . TYR A 1 402 ? 13.351 -9.871 -1.015 1.00 82.62 402 TYR A N 1
ATOM 3175 C CA . TYR A 1 402 ? 14.808 -9.917 -0.949 1.00 82.62 402 TYR A CA 1
ATOM 3176 C C . TYR A 1 402 ? 15.402 -10.000 -2.365 1.00 82.62 402 TYR A C 1
ATOM 3178 O O . TYR A 1 402 ? 14.686 -10.138 -3.358 1.00 82.62 402 TYR A O 1
ATOM 3186 N N . PRO A 1 403 ? 16.734 -9.900 -2.517 1.00 72.19 403 PRO A N 1
ATOM 3187 C CA . PRO A 1 403 ? 17.371 -10.350 -3.750 1.00 72.19 403 PRO A CA 1
ATOM 3188 C C . PRO A 1 403 ? 16.979 -11.813 -4.038 1.00 72.19 403 PRO A C 1
ATOM 3190 O O . PRO A 1 403 ? 17.076 -12.644 -3.144 1.00 72.19 403 PRO A O 1
ATOM 3193 N N . ALA A 1 404 ? 16.543 -12.116 -5.264 1.00 63.72 404 ALA A N 1
ATOM 3194 C CA . ALA A 1 404 ? 15.941 -13.406 -5.628 1.00 63.72 404 ALA A CA 1
ATOM 3195 C C . ALA A 1 404 ? 16.732 -14.651 -5.176 1.00 63.72 404 ALA A C 1
ATOM 3197 O O . ALA A 1 404 ? 17.968 -14.659 -5.229 1.00 63.72 404 ALA A O 1
ATOM 3198 N N . ASN A 1 405 ? 16.006 -15.729 -4.837 1.00 62.00 405 ASN A N 1
ATOM 3199 C CA . ASN A 1 405 ? 16.540 -17.007 -4.339 1.00 62.00 405 ASN A CA 1
ATOM 3200 C C . ASN A 1 405 ? 17.402 -16.879 -3.070 1.00 62.00 405 ASN A C 1
ATOM 3202 O O . ASN A 1 405 ? 18.355 -17.640 -2.880 1.00 62.00 405 ASN A O 1
ATOM 3206 N N . TRP A 1 406 ? 17.123 -15.898 -2.213 1.00 64.38 406 TRP A N 1
ATOM 3207 C CA . TRP A 1 406 ? 17.891 -15.717 -0.987 1.00 64.38 406 TRP A CA 1
ATOM 3208 C C . TRP A 1 406 ? 17.603 -16.828 0.034 1.00 64.38 406 TRP A C 1
ATOM 3210 O O . TRP A 1 406 ? 16.482 -16.994 0.504 1.00 64.38 406 TRP A O 1
ATOM 3220 N N . ASP A 1 407 ? 18.650 -17.550 0.434 1.00 67.50 407 ASP A N 1
ATOM 3221 C CA . ASP A 1 407 ? 18.632 -18.569 1.491 1.00 67.50 407 ASP A CA 1
ATOM 3222 C C . ASP A 1 407 ? 19.620 -18.259 2.643 1.00 67.50 407 ASP A C 1
ATOM 3224 O O . ASP A 1 407 ? 19.709 -18.993 3.635 1.00 67.50 407 ASP A O 1
ATOM 3228 N N . GLN A 1 408 ? 20.352 -17.140 2.554 1.00 58.94 408 GLN A N 1
ATOM 3229 C CA . GLN A 1 408 ? 21.502 -16.821 3.411 1.00 58.94 408 GLN A CA 1
ATOM 3230 C C . GLN A 1 408 ? 21.146 -15.942 4.614 1.00 58.94 408 GLN A C 1
ATOM 3232 O O . GLN A 1 408 ? 21.412 -14.736 4.628 1.00 58.94 408 GLN A O 1
ATOM 3237 N N . ARG A 1 409 ? 20.584 -16.569 5.651 1.00 59.47 409 ARG A N 1
ATOM 3238 C CA . ARG A 1 409 ? 20.177 -15.938 6.924 1.00 59.47 409 ARG A CA 1
ATOM 3239 C C . ARG A 1 409 ? 21.211 -14.936 7.481 1.00 59.47 409 ARG A C 1
ATOM 3241 O O . ARG A 1 409 ? 22.385 -15.266 7.610 1.00 59.47 409 ARG A O 1
ATOM 3248 N N . GLY A 1 410 ? 20.749 -13.760 7.927 1.00 57.28 410 GLY A N 1
ATOM 3249 C CA . GLY A 1 410 ? 21.504 -12.870 8.831 1.00 57.28 410 GLY A CA 1
ATOM 3250 C C . GLY A 1 410 ? 22.464 -11.855 8.190 1.00 57.28 410 GLY A C 1
ATOM 3251 O O . GLY A 1 410 ? 23.375 -11.385 8.865 1.00 57.28 410 GLY A O 1
ATOM 3252 N N . THR A 1 411 ? 22.291 -11.506 6.912 1.00 64.38 411 THR A N 1
ATOM 3253 C CA . THR A 1 411 ? 23.133 -10.509 6.209 1.00 64.38 411 THR A CA 1
ATOM 3254 C C . THR A 1 411 ? 22.504 -9.106 6.203 1.00 64.38 411 THR A C 1
ATOM 3256 O O . THR A 1 411 ? 21.289 -8.981 6.321 1.00 64.38 411 THR A O 1
ATOM 3259 N N . PHE A 1 412 ? 23.289 -8.038 5.988 1.00 57.03 412 PHE A N 1
ATOM 3260 C CA . PHE A 1 412 ? 22.790 -6.644 5.930 1.00 57.03 412 PHE A CA 1
ATOM 3261 C C . PHE A 1 412 ? 21.692 -6.412 4.869 1.00 57.03 412 PHE A C 1
ATOM 3263 O O . PHE A 1 412 ? 20.814 -5.572 5.046 1.00 57.03 412 PHE A O 1
ATOM 3270 N N . LEU A 1 413 ? 21.712 -7.178 3.769 1.00 60.66 413 LEU A N 1
ATOM 3271 C CA . LEU A 1 413 ? 20.659 -7.163 2.744 1.00 60.66 413 LEU A CA 1
ATOM 3272 C C . LEU A 1 413 ? 19.301 -7.548 3.343 1.00 60.66 413 LEU A C 1
ATOM 3274 O O . LEU A 1 413 ? 18.273 -6.994 2.965 1.00 60.66 413 LEU A O 1
ATOM 3278 N N . THR A 1 414 ? 19.331 -8.448 4.328 1.00 71.56 414 THR A N 1
ATOM 3279 C CA . THR A 1 414 ? 18.158 -8.889 5.084 1.00 71.56 414 THR A CA 1
ATOM 3280 C C . THR A 1 414 ? 17.617 -7.762 5.958 1.00 71.56 414 THR A C 1
ATOM 3282 O O . THR A 1 414 ? 16.410 -7.598 6.066 1.00 71.56 414 THR A O 1
ATOM 3285 N N . GLU A 1 415 ? 18.499 -6.961 6.562 1.00 83.75 415 GLU A N 1
ATOM 3286 C CA . GLU A 1 415 ? 18.114 -5.865 7.457 1.00 83.75 415 GLU A CA 1
ATOM 3287 C C . GLU A 1 415 ? 17.396 -4.740 6.705 1.00 83.75 415 GLU A C 1
ATOM 3289 O O . GLU A 1 415 ? 16.324 -4.314 7.131 1.00 83.75 415 GLU A O 1
ATOM 3294 N N . ASN A 1 416 ? 17.925 -4.306 5.555 1.00 89.31 416 ASN A N 1
ATOM 3295 C CA . ASN A 1 416 ? 17.265 -3.296 4.721 1.00 89.31 416 ASN A CA 1
ATOM 3296 C C . ASN A 1 416 ? 15.904 -3.787 4.204 1.00 89.31 416 ASN A C 1
ATOM 3298 O O . ASN A 1 416 ? 14.923 -3.042 4.251 1.00 89.31 416 ASN A O 1
ATOM 3302 N N . ALA A 1 417 ? 15.846 -5.037 3.733 1.00 88.00 417 ALA A N 1
ATOM 3303 C CA . ALA A 1 417 ? 14.620 -5.657 3.239 1.00 88.00 417 ALA A CA 1
ATOM 3304 C C . ALA A 1 417 ? 13.548 -5.740 4.334 1.00 88.00 417 ALA A C 1
ATOM 3306 O O . ALA A 1 417 ? 12.444 -5.232 4.147 1.00 88.00 417 ALA A O 1
ATOM 3307 N N . ILE A 1 418 ? 13.895 -6.298 5.501 1.00 87.50 418 ILE A N 1
ATOM 3308 C CA . ILE A 1 418 ? 12.993 -6.393 6.655 1.00 87.50 418 ILE A CA 1
ATOM 3309 C C . ILE A 1 418 ? 12.563 -5.010 7.127 1.00 87.50 418 ILE A C 1
ATOM 3311 O O . ILE A 1 418 ? 11.384 -4.809 7.381 1.00 87.50 418 ILE A O 1
ATOM 3315 N N . THR A 1 419 ? 13.475 -4.042 7.209 1.00 91.44 419 THR A N 1
ATOM 3316 C CA . THR A 1 419 ? 13.136 -2.682 7.650 1.00 91.44 419 THR A CA 1
ATOM 3317 C C . THR A 1 419 ? 12.073 -2.060 6.745 1.00 91.44 419 THR A C 1
ATOM 3319 O O . THR A 1 419 ? 11.045 -1.596 7.235 1.00 91.44 419 THR A O 1
ATOM 3322 N N . ALA A 1 420 ? 12.267 -2.110 5.423 1.00 94.25 420 ALA A N 1
ATOM 3323 C CA . ALA A 1 420 ? 11.276 -1.605 4.476 1.00 94.25 420 ALA A CA 1
ATOM 3324 C C . ALA A 1 420 ? 9.977 -2.430 4.498 1.00 94.25 420 ALA A C 1
ATOM 3326 O O . ALA A 1 420 ? 8.886 -1.867 4.446 1.00 94.25 420 ALA A O 1
ATOM 3327 N N . TYR A 1 421 ? 10.068 -3.757 4.609 1.00 94.06 421 TYR A N 1
ATOM 3328 C CA . TYR A 1 421 ? 8.889 -4.607 4.745 1.00 94.06 421 TYR A CA 1
ATOM 3329 C C . TYR A 1 421 ? 8.073 -4.236 5.984 1.00 94.06 421 TYR A C 1
ATOM 3331 O O . TYR A 1 421 ? 6.858 -4.088 5.884 1.00 94.06 421 TYR A O 1
ATOM 3339 N N . GLU A 1 422 ? 8.713 -4.053 7.138 1.00 92.62 422 GLU A N 1
ATOM 3340 C CA . GLU A 1 422 ? 8.043 -3.668 8.377 1.00 92.62 422 GLU A CA 1
ATOM 3341 C C . GLU A 1 422 ? 7.358 -2.314 8.224 1.00 92.62 422 GLU A C 1
ATOM 3343 O O . GLU A 1 422 ? 6.164 -2.204 8.497 1.00 92.62 422 GLU A O 1
ATOM 3348 N N . GLU A 1 423 ? 8.066 -1.308 7.705 1.00 95.19 423 GLU A N 1
ATOM 3349 C CA . GLU A 1 423 ? 7.513 0.025 7.451 1.00 95.19 423 GLU A CA 1
ATOM 3350 C C . GLU A 1 423 ? 6.215 -0.035 6.644 1.00 95.19 423 GLU A C 1
ATOM 3352 O O . GLU A 1 423 ? 5.208 0.539 7.053 1.00 95.19 423 GLU A O 1
ATOM 3357 N N . TYR A 1 424 ? 6.209 -0.761 5.528 1.00 96.12 424 TYR A N 1
ATOM 3358 C CA . TYR A 1 424 ? 5.086 -0.738 4.598 1.00 96.12 424 TYR A CA 1
ATOM 3359 C C . TYR A 1 424 ? 4.025 -1.790 4.900 1.00 96.12 424 TYR A C 1
ATOM 3361 O O . TYR A 1 424 ? 2.834 -1.487 4.862 1.00 96.12 424 TYR A O 1
ATOM 3369 N N . ASN A 1 425 ? 4.417 -3.021 5.209 1.00 95.06 425 ASN A N 1
ATOM 3370 C CA . ASN A 1 425 ? 3.537 -4.183 5.301 1.00 95.06 425 ASN A CA 1
ATOM 3371 C C . ASN A 1 425 ? 3.454 -4.757 6.723 1.00 95.06 425 ASN A C 1
ATOM 3373 O O . ASN A 1 425 ? 2.339 -4.970 7.205 1.00 95.06 425 ASN A O 1
ATOM 3377 N N . GLY A 1 426 ? 4.588 -4.926 7.406 1.00 91.88 426 GLY A N 1
ATOM 3378 C CA . GLY A 1 426 ? 4.689 -5.631 8.688 1.00 91.88 426 GLY A CA 1
ATOM 3379 C C . GLY A 1 426 ? 4.073 -4.908 9.888 1.00 91.88 426 GLY A C 1
ATOM 3380 O O . GLY A 1 426 ? 3.379 -5.539 10.681 1.00 91.88 426 GLY A O 1
ATOM 3381 N N . LEU A 1 427 ? 4.187 -3.578 9.988 1.00 91.88 427 LEU A N 1
ATOM 3382 C CA . LEU A 1 427 ? 3.680 -2.808 11.136 1.00 91.88 427 LEU A CA 1
ATOM 3383 C C . LEU A 1 427 ? 2.185 -3.046 11.424 1.00 91.88 427 LEU A C 1
ATOM 3385 O O . LEU A 1 427 ? 1.751 -3.009 12.579 1.00 91.88 427 LEU A O 1
ATOM 3389 N N . GLY A 1 428 ? 1.396 -3.283 10.373 1.00 91.94 428 GLY A N 1
ATOM 3390 C CA . GLY A 1 428 ? -0.041 -3.535 10.467 1.00 91.94 428 GLY A CA 1
ATOM 3391 C C . GLY A 1 428 ? -0.408 -4.962 10.873 1.00 91.94 428 GLY A C 1
ATOM 3392 O O . GLY A 1 428 ? -1.548 -5.189 11.264 1.00 91.94 428 GLY A O 1
ATOM 3393 N N . ASN A 1 429 ? 0.512 -5.920 10.807 1.00 92.19 429 ASN A N 1
ATOM 3394 C CA . ASN A 1 429 ? 0.244 -7.330 11.090 1.00 92.19 429 ASN A CA 1
ATOM 3395 C C . ASN A 1 429 ? 0.007 -7.603 12.592 1.00 92.19 429 ASN A C 1
ATOM 3397 O O . ASN A 1 429 ? 0.349 -6.771 13.446 1.00 92.19 429 ASN A O 1
ATOM 3401 N N . PRO A 1 430 ? -0.592 -8.754 12.966 1.00 86.75 430 PRO A N 1
ATOM 3402 C CA . PRO A 1 430 ? -0.645 -9.184 14.363 1.00 86.75 430 PRO A CA 1
ATOM 3403 C C . PRO A 1 430 ? 0.767 -9.309 14.945 1.00 86.75 430 PRO A C 1
ATOM 3405 O O . PRO A 1 430 ? 1.730 -9.565 14.226 1.00 86.75 430 PRO A O 1
ATOM 3408 N N . ALA A 1 431 ? 0.895 -9.131 16.261 1.00 76.00 431 ALA A N 1
ATOM 3409 C CA . ALA A 1 431 ? 2.155 -9.439 16.927 1.00 76.00 431 ALA A CA 1
ATOM 3410 C C . ALA A 1 431 ? 2.424 -10.950 16.823 1.00 76.00 431 ALA A C 1
ATOM 3412 O O . ALA A 1 431 ? 1.531 -11.753 17.094 1.00 76.00 431 ALA A O 1
ATOM 3413 N N . GLY A 1 432 ? 3.636 -11.336 16.422 1.00 61.09 432 GLY A N 1
ATOM 3414 C CA . GLY A 1 432 ? 4.020 -12.744 16.396 1.00 61.09 432 GLY A CA 1
ATOM 3415 C C . GLY A 1 432 ? 4.314 -13.294 17.798 1.00 61.09 432 GLY A C 1
ATOM 3416 O O . GLY A 1 432 ? 4.741 -12.534 18.674 1.00 61.09 432 GLY A O 1
ATOM 3417 N N . PRO A 1 433 ? 4.126 -14.606 18.039 1.00 46.56 433 PRO A N 1
ATOM 3418 C CA . PRO A 1 433 ? 4.654 -15.252 19.231 1.00 46.56 433 PRO A CA 1
ATOM 3419 C C . PRO A 1 433 ? 6.184 -15.177 19.142 1.00 46.56 433 PRO A C 1
ATOM 3421 O O . PRO A 1 433 ? 6.760 -15.592 18.142 1.00 46.56 433 PRO A O 1
ATOM 3424 N N . ALA A 1 434 ? 6.818 -14.562 20.137 1.00 44.66 434 ALA A N 1
ATOM 3425 C CA . ALA A 1 434 ? 8.229 -14.171 20.163 1.00 44.66 434 ALA A CA 1
ATOM 3426 C C . ALA A 1 434 ? 9.221 -15.076 19.380 1.00 44.66 434 ALA A C 1
ATOM 3428 O O . ALA A 1 434 ? 9.199 -16.298 19.514 1.00 44.66 434 ALA A O 1
ATOM 3429 N N . LEU A 1 435 ? 10.162 -14.407 18.685 1.00 39.22 435 LEU A N 1
ATOM 3430 C CA . LEU A 1 435 ? 11.306 -14.894 17.879 1.00 39.22 435 LEU A CA 1
ATOM 3431 C C . LEU A 1 435 ? 11.013 -15.193 16.391 1.00 39.22 435 LEU A C 1
ATOM 3433 O O . LEU A 1 435 ? 10.863 -16.338 15.972 1.00 39.22 435 LEU A O 1
ATOM 3437 N N . GLY A 1 436 ? 11.054 -14.129 15.577 1.00 44.19 436 GLY A N 1
ATOM 3438 C CA . GLY A 1 436 ? 11.098 -14.171 14.107 1.00 44.19 436 GLY A CA 1
ATOM 3439 C C . GLY A 1 436 ? 9.927 -13.422 13.442 1.00 44.19 436 GLY A C 1
ATOM 3440 O O . GLY A 1 436 ? 8.790 -13.614 13.866 1.00 44.19 436 GLY A O 1
ATOM 3441 N N . PRO A 1 437 ? 10.158 -12.595 12.401 1.00 44.75 437 PRO A N 1
ATOM 3442 C CA . PRO A 1 437 ? 9.145 -11.684 11.838 1.00 44.75 437 PRO A CA 1
ATOM 3443 C C . PRO A 1 437 ? 7.985 -12.335 11.049 1.00 44.75 437 PRO A C 1
ATOM 3445 O O . PRO A 1 437 ? 7.198 -11.622 10.438 1.00 44.75 437 PRO A O 1
ATOM 3448 N N . LEU A 1 438 ? 7.823 -13.667 11.056 1.00 52.06 438 LEU A N 1
ATOM 3449 C CA . LEU A 1 438 ? 6.875 -14.348 10.151 1.00 52.06 438 LEU A CA 1
ATOM 3450 C C . LEU A 1 438 ? 5.911 -15.365 10.757 1.00 52.06 438 LEU A C 1
ATOM 3452 O O . LEU A 1 438 ? 5.196 -16.040 10.017 1.00 52.06 438 LEU A O 1
ATOM 3456 N N . ARG A 1 439 ? 5.827 -15.496 12.081 1.00 45.12 439 ARG A N 1
ATOM 3457 C CA . ARG A 1 439 ? 4.721 -16.264 12.667 1.00 45.12 439 ARG A CA 1
ATOM 3458 C C . ARG A 1 439 ? 3.595 -15.314 13.021 1.00 45.12 439 ARG A C 1
ATOM 3460 O O . ARG A 1 439 ? 3.674 -14.605 14.012 1.00 45.12 439 ARG A O 1
ATOM 3467 N N . MET A 1 440 ? 2.553 -15.308 12.198 1.00 52.56 440 MET A N 1
ATOM 3468 C CA . MET A 1 440 ? 1.293 -14.638 12.501 1.00 52.56 440 MET A CA 1
ATOM 3469 C C . MET A 1 440 ? 0.263 -15.688 12.900 1.00 52.56 440 MET A C 1
ATOM 3471 O O . MET A 1 440 ? -0.044 -16.578 12.111 1.00 52.56 440 MET A O 1
ATOM 3475 N N . THR A 1 441 ? -0.292 -15.563 14.101 1.00 51.66 441 THR A N 1
ATOM 3476 C CA . THR A 1 441 ? -1.497 -16.299 14.488 1.00 51.66 441 THR A CA 1
ATOM 3477 C C . THR A 1 441 ? -2.667 -15.330 14.405 1.00 51.66 441 THR A C 1
ATOM 3479 O O . THR A 1 441 ? -2.665 -14.295 15.071 1.00 51.66 441 THR A O 1
ATOM 3482 N N . ILE A 1 442 ? -3.648 -15.644 13.562 1.00 52.59 442 ILE A N 1
ATOM 3483 C CA . ILE A 1 442 ? -4.921 -14.925 13.499 1.00 52.59 442 ILE A CA 1
ATOM 3484 C C . ILE A 1 442 ? -5.963 -15.870 14.084 1.00 52.59 442 ILE A C 1
ATOM 3486 O O . ILE A 1 442 ? -6.357 -16.840 13.441 1.00 52.59 442 ILE A O 1
ATOM 3490 N N . GLU A 1 443 ? -6.380 -15.613 15.319 1.00 53.59 443 GLU A N 1
ATOM 3491 C CA . GLU A 1 443 ? -7.483 -16.350 15.930 1.00 53.59 443 GLU A CA 1
ATOM 3492 C C . GLU A 1 443 ? -8.796 -15.677 15.534 1.00 53.59 443 GLU A C 1
ATOM 3494 O O . GLU A 1 443 ? -9.175 -14.634 16.063 1.00 53.59 443 GLU A O 1
ATOM 3499 N N . TYR A 1 444 ? -9.479 -16.274 14.561 1.00 42.28 444 TYR A N 1
ATOM 3500 C CA . TYR A 1 444 ? -10.874 -15.976 14.255 1.00 42.28 444 TYR A CA 1
ATOM 3501 C C . TYR A 1 444 ? -11.701 -17.066 14.947 1.00 42.28 444 TYR A C 1
ATOM 3503 O O . TYR A 1 444 ? -11.930 -18.133 14.381 1.00 42.28 444 TYR A O 1
ATOM 3511 N N . GLU A 1 445 ? -11.990 -16.881 16.238 1.00 39.84 445 GLU A N 1
ATOM 3512 C CA . GLU A 1 445 ? -12.379 -17.984 17.127 1.00 39.84 445 GLU A CA 1
ATOM 3513 C C . GLU A 1 445 ? -13.609 -18.789 16.645 1.00 39.84 445 GLU A C 1
ATOM 3515 O O . GLU A 1 445 ? -14.741 -18.307 16.592 1.00 39.84 445 GLU A O 1
ATOM 3520 N N . SER A 1 446 ? -13.364 -20.078 16.395 1.00 34.25 446 SER A N 1
ATOM 3521 C CA . SER A 1 446 ? -14.255 -21.222 16.612 1.00 34.25 446 SER A CA 1
ATOM 3522 C C . SER A 1 446 ? -13.364 -22.341 17.182 1.00 34.25 446 SER A C 1
ATOM 3524 O O . SER A 1 446 ? -12.300 -22.589 16.604 1.00 34.25 446 SER A O 1
ATOM 3526 N N . PRO A 1 447 ? -13.694 -22.989 18.318 1.00 41.16 447 PRO A N 1
ATOM 3527 C CA . PRO A 1 447 ? -12.816 -24.009 18.881 1.00 41.16 447 PRO A CA 1
ATOM 3528 C C . PRO A 1 447 ? -12.809 -25.263 18.002 1.00 41.16 447 PRO A C 1
ATOM 3530 O O . PRO A 1 447 ? -13.864 -25.806 17.669 1.00 41.16 447 PRO A O 1
ATOM 3533 N N . LEU A 1 448 ? -11.612 -25.771 17.697 1.00 41.97 448 LEU A N 1
ATOM 3534 C CA . LEU A 1 448 ? -11.444 -27.147 17.232 1.00 41.97 448 LEU A CA 1
ATOM 3535 C C . LEU A 1 448 ? -12.005 -28.108 18.297 1.00 41.97 448 LEU A C 1
ATOM 3537 O O . LEU A 1 448 ? -11.758 -27.895 19.489 1.00 41.97 448 LEU A O 1
ATOM 3541 N N . PRO A 1 449 ? -12.722 -29.178 17.908 1.00 37.34 449 PRO A N 1
ATOM 3542 C CA . PRO A 1 449 ? -13.123 -30.206 18.853 1.00 37.34 449 PRO A CA 1
ATOM 3543 C C . PRO A 1 449 ? -11.865 -30.829 19.463 1.00 37.34 449 PRO A C 1
ATOM 3545 O O . PRO A 1 449 ? -11.045 -31.402 18.748 1.00 37.34 449 PRO A O 1
ATOM 3548 N N . THR A 1 450 ? -11.710 -30.750 20.783 1.00 40.75 450 THR A N 1
ATOM 3549 C CA . THR A 1 450 ? -10.732 -31.561 21.515 1.00 40.75 450 THR A CA 1
ATOM 3550 C C . THR A 1 450 ? -11.242 -33.000 21.564 1.00 40.75 450 THR A C 1
ATOM 3552 O O . THR A 1 450 ? -11.835 -33.433 22.549 1.00 40.75 450 THR A O 1
ATOM 3555 N N . GLY A 1 451 ? -11.076 -33.714 20.456 1.00 39.09 451 GLY A N 1
ATOM 3556 C CA . GLY A 1 451 ? -11.233 -35.160 20.352 1.00 39.09 451 GLY A CA 1
ATOM 3557 C C . GLY A 1 451 ? -9.931 -35.771 19.826 1.00 39.09 451 GLY A C 1
ATOM 3558 O O . GLY A 1 451 ? -9.251 -35.118 19.033 1.00 39.09 451 GLY A O 1
ATOM 3559 N N . PRO A 1 452 ? -9.545 -36.977 20.274 1.00 42.47 452 PRO A N 1
ATOM 3560 C CA . PRO A 1 452 ? -8.330 -37.620 19.797 1.00 42.47 452 PRO A CA 1
ATOM 3561 C C . PRO A 1 452 ? -8.525 -38.040 18.333 1.00 42.47 452 PRO A C 1
ATOM 3563 O O . PRO A 1 452 ? -9.486 -38.748 18.026 1.00 42.47 452 PRO A O 1
ATOM 3566 N N . TYR A 1 453 ? -7.623 -37.598 17.456 1.00 37.78 453 TYR A N 1
ATOM 3567 C CA . TYR A 1 453 ? -7.386 -38.200 16.141 1.00 37.78 453 TYR A CA 1
ATOM 3568 C C . TYR A 1 453 ? -6.070 -38.963 16.175 1.00 37.78 453 TYR A C 1
ATOM 3570 O O . TYR A 1 453 ? -5.093 -38.396 16.721 1.00 37.78 453 TYR A O 1
#